Protein AF-0000000083597148 (afdb_homodimer)

Foldseek 3Di:
DPQWDDPDDWKIKFKFKDKLEDCFPRRPHYDHLLQVLQLRLVLRQLVCVQVQWGFQEKEKEWAAEPVSVVSSVNNNVVLCVQQPHDRHYYYYDYDHPDHDRGTMMMMMTMTTRDFAQDQPQWFKKKWAAQDDDPRCVVVVLRFFGSNLVNVCRVVVQWNHKAFFAQQFQQVVCCVVPPPKDKDDPGDGRHGRPSRSMIMTIGHPPCVVVCVVRRSHDMGTMDID/DPQWDDPDDWKIKFKFKDKLEDCFPRRPHYDHLLQVLQLRLVLRQLVCVQVQWGFQEKEKEWAAEPVSVVSSVNNNVVLCVQQPHDRHYYYYDYDHPDHDRGTMMMMMTMTTRDFAQDQPQWFKKKWAAQDDDCCCVVVVLRFFGSNLVNVCRVVVQWNHKAFFAQQFQQVVCCVVPPPKDKDDDGDGRHGRPSRSMIMTIGHPPCVVVCVVRRSHDMGTMDID

Solvent-accessible surface area (backbone atoms only — not comparable to full-atom values): 22550 Å² total; per-residue (Å²): 100,84,79,43,40,73,82,53,98,50,35,36,36,24,60,32,67,46,58,29,46,12,77,42,89,66,21,80,40,84,40,52,47,30,57,48,26,23,44,40,41,46,41,24,51,43,36,28,40,34,55,21,22,48,65,60,34,33,40,37,43,33,39,42,36,76,80,46,48,62,38,30,50,52,9,42,44,50,51,26,54,59,52,71,45,83,68,50,59,75,47,70,50,61,37,68,91,52,85,49,66,34,23,31,40,36,43,35,34,42,18,38,58,74,54,73,60,74,58,88,64,42,46,43,31,36,34,26,39,61,27,52,72,68,41,50,67,76,41,45,67,36,32,45,51,64,35,50,53,50,53,35,39,75,70,56,43,34,23,39,42,39,67,21,41,68,62,5,50,48,54,48,44,43,71,75,39,67,92,51,48,74,50,66,92,64,69,41,69,41,36,6,51,66,36,23,15,30,39,33,28,30,37,64,93,46,62,68,54,49,69,73,58,46,83,36,54,66,44,69,50,48,76,90,103,84,80,42,39,73,82,54,97,50,34,38,35,23,62,33,64,46,57,29,46,12,76,40,88,67,20,80,41,84,38,52,47,30,59,48,27,23,42,40,42,46,40,24,50,44,37,29,40,35,56,20,23,48,66,60,35,36,39,38,44,32,39,42,38,75,80,47,49,62,37,29,51,51,8,41,44,50,50,27,54,59,52,72,46,84,68,48,60,75,47,71,51,62,38,68,92,50,85,48,66,35,22,30,41,35,42,35,34,40,18,38,58,74,52,73,61,73,59,91,63,44,45,43,30,34,34,27,39,61,28,54,72,69,41,50,69,76,41,46,66,34,32,46,51,64,34,52,53,50,54,34,40,75,70,58,43,34,25,39,42,40,67,20,40,67,62,6,49,48,54,49,44,42,70,76,40,68,93,51,48,71,50,67,91,64,70,42,68,40,37,6,52,67,36,22,15,30,39,32,28,29,35,62,92,47,61,68,55,49,68,73,58,48,84,37,53,66,44,71,51,47,78,91

Nearest PDB structures (foldseek):
  2yxz-assembly2_D  TM=6.464E-01  e=3.673E-09  Thermus thermophilus HB8
  2yye-assembly1_B  TM=6.600E-01  e=6.127E-09  Aquifex aeolicus VF5
  2z1f-assembly1_A  TM=6.366E-01  e=5.747E-09  Thermococcus kodakarensis KOD1
  2z1u-assembly1_A-2  TM=5.997E-01  e=4.174E-09  Nitratidesulfovibrio vulgaris str. Hildenborough
  2z1t-assembly1_A-2  TM=5.999E-01  e=5.747E-09  Nitratidesulfovibrio vulgaris str. Hildenborough

Secondary structure (DSSP, 8-state):
--S-EESSSSEEEEEEEEESEESSTT-SEE--HHHHHHHHHHHHHHHHHHTTEEEEEEEEEE-S-TTHHHHHHHHHHHHHHHTT-PPPPEEEEE--SS--SS-EEEEEEEEEE-S----TTEEEEEES----THHHHHTGGGSPPHHHHHHHHHTTSEEEEEE--TTHHHHHHHHHSTT--EE-SS-TTS--TTTSSEEEEEETT-HHHHHHH--S-EEE-EE-/--S-EESSSSEEEEEEEEESEESSTT-SEE--HHHHHHHHHHHHHHHHHHTTEEEEEEEEEE-S-TTHHHHHHHHHHHHHHHTT-PPPPEEEEE--SS--SS-EEEEEEEEEE-S----TTEEEEEES----THHHHHTGGGSPPHHHHHHHHHTTSEEEEEE--TTHHHHHHHHHSTT--EE-SS-TTS--TTTSSEEEEEETT-HHHHHHH--S-EEE-EE-

Radius of gyration: 23.99 Å; Cα contacts (8 Å, |Δi|>4): 1083; chains: 2; bounding box: 44×69×68 Å

Sequence (448 aa):
MRNASKVDENTVVTMDNSGCIGEKQLDVVYATNEVTAYYTTRVALIEQWCAGAHPSNIFMANFTSDAAWDDYIKGIKRAFDEIEDTMPPIKGSTESNFQSLQSGLSLMMIGKIQFDLDTKNCDWYVIGKPLVGPEVIDEEKHVAKLKELYQLLKRGIIKQVWPVGSKGIQAELERIFPGKEVTCSLPLHKTSGPSTSVIVAVKKNEENHLNERLTTPYEKLIITMRNASKVDENTVVTMDNSGCIGEKQLDVVYATNEVTAYYTTRVALIEQWCAGAHPSNIFMANFTSDAAWDDYIKGIKRAFDEIEDTMPPIKGSTESNFQSLQSGLSLMMIGKIQFDLDTKNCDWYVIGKPLVGPEVIDEEKHVAKLKELYQLLKRGIIKQVWPVGSKGIQAELERIFPGKEVTCSLPLHKTSGPSTSVIVAVKKNEENHLNERLTTPYEKLIIT

Structure (mmCIF, N/CA/C/O backbone):
data_AF-0000000083597148-model_v1
#
loop_
_entity.id
_entity.type
_entity.pdbx_description
1 polymer 'Alpha-ribazole-5-phosphate synthase'
#
loop_
_atom_site.group_PDB
_atom_site.id
_atom_site.type_symbol
_atom_site.label_atom_id
_atom_site.label_alt_id
_atom_site.label_comp_id
_atom_site.label_asym_id
_atom_site.label_entity_id
_atom_site.label_seq_id
_atom_site.pdbx_PDB_ins_code
_atom_site.Cartn_x
_atom_site.Cartn_y
_atom_site.Cartn_z
_atom_site.occupancy
_atom_site.B_iso_or_equiv
_atom_site.auth_seq_id
_atom_site.auth_comp_id
_atom_site.auth_asym_id
_atom_site.auth_atom_id
_atom_site.pdbx_PDB_model_num
ATOM 1 N N . MET A 1 1 ? 7.789 6.758 16.641 1 74.81 1 MET A N 1
ATOM 2 C CA . MET A 1 1 ? 6.953 6.629 15.445 1 74.81 1 MET A CA 1
ATOM 3 C C . MET A 1 1 ? 5.535 6.211 15.82 1 74.81 1 MET A C 1
ATOM 5 O O . MET A 1 1 ? 5.344 5.383 16.703 1 74.81 1 MET A O 1
ATOM 9 N N . ARG A 1 2 ? 4.641 6.922 15.305 1 85.12 2 ARG A N 1
ATOM 10 C CA . ARG A 1 2 ? 3.248 6.688 15.672 1 85.12 2 ARG A CA 1
ATOM 11 C C . ARG A 1 2 ? 2.662 5.523 14.883 1 85.12 2 ARG A C 1
ATOM 13 O O . ARG A 1 2 ? 2.668 4.383 15.352 1 85.12 2 ARG A O 1
ATOM 20 N N . ASN A 1 3 ? 2.469 5.656 13.562 1 88.5 3 ASN A N 1
ATOM 21 C CA . ASN A 1 3 ? 1.883 4.609 12.734 1 88.5 3 ASN A CA 1
ATOM 22 C C . ASN A 1 3 ? 2.814 4.211 11.594 1 88.5 3 ASN A C 1
ATOM 24 O O . ASN A 1 3 ? 2.508 3.293 10.828 1 88.5 3 ASN A O 1
ATOM 28 N N . ALA A 1 4 ? 3.945 4.812 11.57 1 93.94 4 ALA A N 1
ATOM 29 C CA . ALA A 1 4 ? 4.918 4.496 10.531 1 93.94 4 ALA A CA 1
ATOM 30 C C . ALA A 1 4 ? 5.625 3.178 10.828 1 93.94 4 ALA A C 1
ATOM 32 O O . ALA A 1 4 ? 5.676 2.734 11.977 1 93.94 4 ALA A O 1
ATOM 33 N N . SER A 1 5 ? 6.121 2.557 9.789 1 95.75 5 SER A N 1
ATOM 34 C CA . SER A 1 5 ? 6.883 1.32 9.922 1 95.75 5 SER A CA 1
ATOM 35 C C . SER A 1 5 ? 8.258 1.449 9.266 1 95.75 5 SER A C 1
ATOM 37 O O . SER A 1 5 ? 8.367 1.879 8.117 1 95.75 5 SER A O 1
ATOM 39 N N . LYS A 1 6 ? 9.25 1.049 10.078 1 95.19 6 LYS A N 1
ATOM 40 C CA . LYS A 1 6 ? 10.586 0.97 9.492 1 95.19 6 LYS A CA 1
ATOM 41 C C . LYS A 1 6 ? 10.805 -0.364 8.781 1 95.19 6 LYS A C 1
ATOM 43 O O . LYS A 1 6 ? 10.477 -1.422 9.328 1 95.19 6 LYS A O 1
ATOM 48 N N . VAL A 1 7 ? 11.297 -0.297 7.516 1 95.06 7 VAL A N 1
ATOM 49 C CA . VAL A 1 7 ? 11.531 -1.545 6.797 1 95.06 7 VAL A CA 1
ATOM 50 C C . VAL A 1 7 ? 13.031 -1.821 6.711 1 95.06 7 VAL A C 1
ATOM 52 O O . VAL A 1 7 ? 13.445 -2.941 6.402 1 95.06 7 VAL A O 1
ATOM 55 N N . ASP A 1 8 ? 13.867 -0.891 6.879 1 93.44 8 ASP A N 1
ATOM 56 C CA . ASP A 1 8 ? 15.312 -0.977 7.094 1 93.44 8 ASP A CA 1
ATOM 57 C C . ASP A 1 8 ? 15.82 0.216 7.902 1 93.44 8 ASP A C 1
ATOM 59 O O . ASP A 1 8 ? 15.031 0.914 8.547 1 93.44 8 ASP A O 1
ATOM 63 N N . GLU A 1 9 ? 17.094 0.479 7.961 1 92.75 9 GLU A N 1
ATOM 64 C CA . GLU A 1 9 ? 17.672 1.472 8.859 1 92.75 9 GLU A CA 1
ATOM 65 C C . GLU A 1 9 ? 17.188 2.879 8.508 1 92.75 9 GLU A C 1
ATOM 67 O O . GLU A 1 9 ? 17.062 3.73 9.391 1 92.75 9 GLU A O 1
ATOM 72 N N . ASN A 1 10 ? 16.859 3.092 7.254 1 94.5 10 ASN A N 1
ATOM 73 C CA . ASN A 1 10 ? 16.625 4.473 6.848 1 94.5 10 ASN A CA 1
ATOM 74 C C . ASN A 1 10 ? 15.328 4.602 6.051 1 94.5 10 ASN A C 1
ATOM 76 O O . ASN A 1 10 ? 15.047 5.66 5.484 1 94.5 10 ASN A O 1
ATOM 80 N N . THR A 1 11 ? 14.523 3.537 5.961 1 96.25 11 THR A N 1
ATOM 81 C CA . THR A 1 11 ? 13.328 3.557 5.125 1 96.25 11 THR A CA 1
ATOM 82 C C . THR A 1 11 ? 12.07 3.395 5.973 1 96.25 11 THR A C 1
ATOM 84 O O . THR A 1 11 ? 11.977 2.467 6.781 1 96.25 11 THR A O 1
ATOM 87 N N . VAL A 1 12 ? 11.195 4.316 5.754 1 97.19 12 VAL A N 1
ATOM 88 C CA . VAL A 1 12 ? 9.953 4.348 6.523 1 97.19 12 VAL A CA 1
ATOM 89 C C . VAL A 1 12 ? 8.758 4.207 5.582 1 97.19 12 VAL A C 1
ATOM 91 O O . VAL A 1 12 ? 8.758 4.762 4.48 1 97.19 12 VAL A O 1
ATOM 94 N N . VAL A 1 13 ? 7.77 3.418 6.035 1 98.12 13 VAL A N 1
ATOM 95 C CA . VAL A 1 13 ? 6.527 3.279 5.281 1 98.12 13 VAL A CA 1
ATOM 96 C C . VAL A 1 13 ? 5.359 3.811 6.109 1 98.12 13 VAL A C 1
ATOM 98 O O . VAL A 1 13 ? 5.242 3.506 7.301 1 98.12 13 VAL A O 1
ATOM 101 N N . THR A 1 14 ? 4.551 4.652 5.531 1 97.94 14 THR A N 1
ATOM 102 C CA . THR A 1 14 ? 3.299 5.102 6.125 1 97.94 14 THR A CA 1
ATOM 103 C C . THR A 1 14 ? 2.127 4.832 5.188 1 97.94 14 THR A C 1
ATOM 105 O O . THR A 1 14 ? 2.32 4.625 3.986 1 97.94 14 THR A O 1
ATOM 108 N N . MET A 1 15 ? 0.966 4.785 5.754 1 96.56 15 MET A N 1
ATOM 109 C CA . MET A 1 15 ? -0.218 4.516 4.941 1 96.56 15 MET A CA 1
ATOM 110 C C . MET A 1 15 ? -1.455 5.164 5.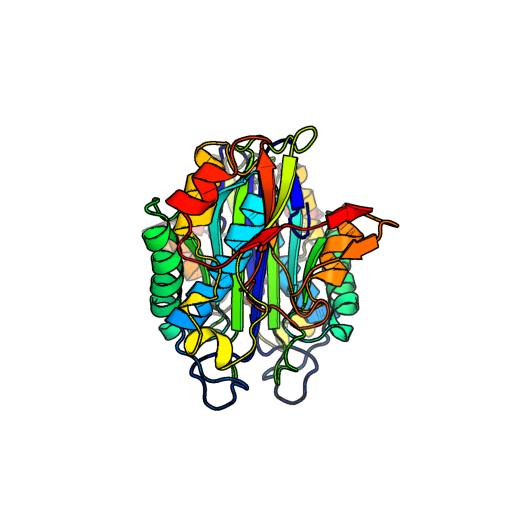555 1 96.56 15 MET A C 1
ATOM 112 O O . MET A 1 15 ? -1.521 5.363 6.77 1 96.56 15 MET A O 1
ATOM 116 N N . ASP A 1 16 ? -2.301 5.508 4.754 1 95.69 16 ASP A N 1
ATOM 117 C CA . ASP A 1 1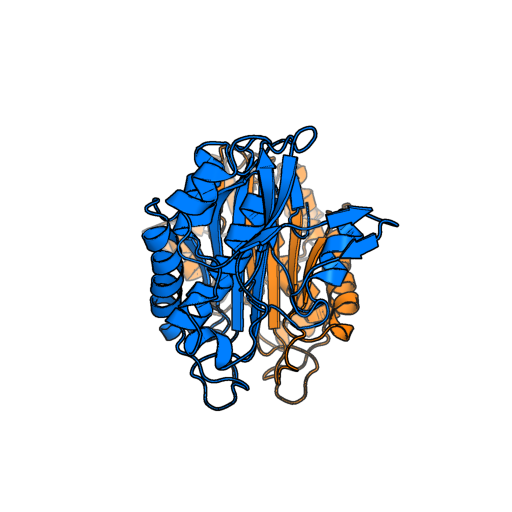6 ? -3.637 5.938 5.156 1 95.69 16 ASP A CA 1
ATOM 118 C C . ASP A 1 16 ? -4.688 5.477 4.152 1 95.69 16 ASP A C 1
ATOM 120 O O . ASP A 1 16 ? -4.395 5.324 2.965 1 95.69 16 ASP A O 1
ATOM 124 N N . ASN A 1 17 ? -5.828 5.18 4.691 1 96.31 17 ASN A N 1
ATOM 125 C CA . ASN A 1 17 ? -6.926 4.664 3.885 1 96.31 17 ASN A CA 1
ATOM 126 C C . ASN A 1 17 ? -8.188 5.512 4.039 1 96.31 17 ASN A C 1
ATOM 128 O O . ASN A 1 17 ? -8.469 6.02 5.125 1 96.31 17 ASN A O 1
ATOM 132 N N . SER A 1 18 ? -8.875 5.656 3.002 1 95.38 18 SER A N 1
ATOM 133 C CA . SER A 1 18 ? -10.18 6.305 2.992 1 95.38 18 SER A CA 1
ATOM 134 C C . SER A 1 18 ? -11.234 5.414 2.34 1 95.38 18 SER A C 1
ATOM 136 O O . SER A 1 18 ? -11.125 5.082 1.157 1 95.38 18 SER A O 1
ATOM 138 N N . GLY A 1 19 ? -12.25 5 3.068 1 96.12 19 GLY A N 1
ATOM 139 C CA . GLY A 1 19 ? -13.344 4.172 2.572 1 96.12 19 GLY A CA 1
ATOM 140 C C . GLY A 1 19 ? -14.703 4.82 2.723 1 96.12 19 GLY A C 1
ATOM 141 O O . GLY A 1 19 ? -14.969 5.488 3.723 1 96.12 19 GLY A O 1
ATOM 142 N N . CYS A 1 20 ? -15.492 4.695 1.785 1 96.75 20 CYS A N 1
ATOM 143 C CA . CYS A 1 20 ? -16.875 5.148 1.81 1 96.75 20 CYS A CA 1
ATOM 144 C C . CYS A 1 20 ? -16.953 6.668 1.758 1 96.75 20 CYS A C 1
ATOM 146 O O . CYS A 1 20 ? -17.953 7.254 2.172 1 96.75 20 CYS A O 1
ATOM 148 N N . ILE A 1 21 ? -15.969 7.34 1.376 1 94.44 21 ILE A N 1
ATOM 149 C CA . ILE A 1 21 ? -15.898 8.789 1.193 1 94.44 21 ILE A CA 1
ATOM 150 C C . ILE A 1 21 ? -15.547 9.109 -0.257 1 94.44 21 ILE A C 1
ATOM 152 O O . ILE A 1 21 ? -14.469 8.742 -0.734 1 94.44 21 ILE A O 1
ATOM 156 N N . GLY A 1 22 ? -16.406 9.734 -0.932 1 96.12 22 GLY A N 1
ATOM 157 C CA . GLY A 1 22 ? -16.156 10.039 -2.332 1 96.12 22 GLY A CA 1
ATOM 158 C C . GLY A 1 22 ? -17.406 10.469 -3.078 1 96.12 22 GLY A C 1
ATOM 159 O O . GLY A 1 22 ? -18.297 11.094 -2.5 1 96.12 22 GLY A O 1
ATOM 160 N N . GLU A 1 23 ? -17.438 10.258 -4.367 1 97.81 23 GLU A N 1
ATOM 161 C CA . GLU A 1 23 ? -18.453 10.82 -5.242 1 97.81 23 GLU A CA 1
ATOM 162 C C . GLU A 1 23 ? -19.516 9.773 -5.605 1 97.81 23 GLU A C 1
ATOM 164 O O . GLU A 1 23 ? -20.516 10.094 -6.254 1 97.81 23 GLU A O 1
ATOM 169 N N . LYS A 1 24 ? -19.328 8.562 -5.184 1 97.62 24 LYS A N 1
ATOM 170 C CA . LYS A 1 24 ? -20.281 7.516 -5.555 1 97.62 24 LYS A CA 1
ATOM 171 C C . LYS A 1 24 ? -21.562 7.633 -4.75 1 97.62 24 LYS A C 1
ATOM 173 O O . LYS A 1 24 ? -21.547 8.102 -3.607 1 97.62 24 LYS A O 1
ATOM 178 N N . GLN A 1 25 ? -22.641 7.164 -5.262 1 97.56 25 GLN A N 1
ATOM 179 C CA . GLN A 1 25 ? -23.984 7.355 -4.73 1 97.56 25 GLN A CA 1
ATOM 180 C C . GLN A 1 25 ? -24.125 6.746 -3.338 1 97.56 25 GLN A C 1
ATOM 182 O O . GLN A 1 25 ? -24.812 7.297 -2.475 1 97.56 25 GLN A O 1
ATOM 187 N N . LEU A 1 26 ? -23.422 5.609 -3.041 1 97.69 26 LEU A N 1
ATOM 188 C CA . LEU A 1 26 ? -23.625 4.914 -1.776 1 97.69 26 LEU A CA 1
ATOM 189 C C . LEU A 1 26 ? -22.484 5.195 -0.81 1 97.69 26 LEU A C 1
ATOM 191 O O . LEU A 1 26 ? -22.344 4.516 0.209 1 97.69 26 LEU A O 1
ATOM 195 N N . ASP A 1 27 ? -21.672 6.168 -1.188 1 96.94 27 ASP A N 1
ATOM 196 C CA . ASP A 1 27 ? -20.719 6.641 -0.195 1 96.94 27 ASP A CA 1
ATOM 197 C C . ASP A 1 27 ? -21.422 7.23 1.021 1 96.94 27 ASP A C 1
ATOM 199 O O . ASP A 1 27 ? -22.5 7.828 0.891 1 96.94 27 ASP A O 1
ATOM 203 N N . VAL A 1 28 ? -20.812 7.082 2.193 1 95.19 28 VAL A N 1
ATOM 204 C CA . VAL A 1 28 ? -21.391 7.598 3.43 1 95.19 28 VAL A CA 1
ATOM 205 C C . VAL A 1 28 ? -21.203 9.109 3.496 1 95.19 28 VAL A C 1
ATOM 207 O O . VAL A 1 28 ? -22.109 9.828 3.951 1 95.19 28 VAL A O 1
ATOM 210 N N . VAL A 1 29 ? -20.047 9.633 3.125 1 92.12 29 VAL A N 1
ATOM 211 C CA . VAL A 1 29 ? -19.75 11.062 3.086 1 92.12 29 VAL A CA 1
ATOM 212 C C . VAL A 1 29 ? -19.422 11.484 1.653 1 92.12 29 VAL A C 1
ATOM 214 O O . VAL A 1 29 ? -18.594 10.875 0.989 1 92.12 29 VAL A O 1
ATOM 217 N N . TYR A 1 30 ? -20.125 12.531 1.213 1 94.5 30 TYR A N 1
ATOM 218 C CA . TYR A 1 30 ? -19.781 13.062 -0.099 1 94.5 30 TYR A CA 1
ATOM 219 C C . TYR A 1 30 ? -18.562 13.984 -0.009 1 94.5 30 TYR A C 1
ATOM 221 O O . TYR A 1 30 ? -18.516 14.875 0.843 1 94.5 30 TYR A O 1
ATOM 229 N N . ALA A 1 31 ? -17.641 13.781 -0.823 1 94.44 31 ALA A N 1
ATOM 230 C CA . ALA A 1 31 ? -16.484 14.633 -1.115 1 94.44 31 ALA A CA 1
ATOM 231 C C . ALA A 1 31 ? -15.938 14.344 -2.508 1 94.44 31 ALA A C 1
ATOM 233 O O . ALA A 1 31 ? -16.047 13.219 -3.008 1 94.44 31 ALA A O 1
ATOM 234 N N . THR A 1 32 ? -15.383 15.344 -3.094 1 96.88 32 THR A N 1
ATOM 235 C CA . THR A 1 32 ? -14.773 15.062 -4.391 1 96.88 32 THR A CA 1
ATOM 236 C C . THR A 1 32 ? -13.586 14.125 -4.234 1 96.88 32 THR A C 1
ATOM 238 O O . THR A 1 32 ? -12.938 14.102 -3.184 1 96.88 32 THR A O 1
ATOM 241 N N . ASN A 1 33 ? -13.273 13.344 -5.297 1 98.12 33 ASN A N 1
ATOM 242 C CA . ASN A 1 33 ? -12.117 12.461 -5.277 1 98.12 33 ASN A CA 1
ATOM 243 C C . ASN A 1 33 ? -10.828 13.227 -4.988 1 98.12 33 ASN A C 1
ATOM 245 O O . ASN A 1 33 ? -9.961 12.742 -4.258 1 98.12 33 ASN A O 1
ATOM 249 N N . GLU A 1 34 ? -10.711 14.414 -5.516 1 98.19 34 GLU A N 1
ATOM 250 C CA . GLU A 1 34 ? -9.547 15.258 -5.301 1 98.19 34 GLU A CA 1
ATOM 251 C C . GLU A 1 34 ? -9.375 15.594 -3.822 1 98.19 34 GLU A C 1
ATOM 253 O O . GLU A 1 34 ? -8.281 15.477 -3.271 1 98.19 34 GLU A O 1
ATOM 258 N N . VAL A 1 35 ? -10.461 15.961 -3.188 1 95.5 35 VAL A N 1
ATOM 259 C CA . VAL A 1 35 ? -10.438 16.328 -1.778 1 95.5 35 VAL A CA 1
ATOM 260 C C . VAL A 1 35 ? -10.102 15.109 -0.924 1 95.5 35 VAL A C 1
ATOM 262 O O . VAL A 1 35 ? -9.297 15.195 0.007 1 95.5 35 VAL A O 1
ATOM 265 N N . THR A 1 36 ? -10.711 13.992 -1.238 1 95.75 36 THR A N 1
ATOM 266 C CA . THR A 1 36 ? -10.453 12.742 -0.522 1 95.75 36 THR A CA 1
ATOM 267 C C . THR A 1 36 ? -8.977 12.375 -0.591 1 95.75 36 THR A C 1
ATOM 269 O O . THR A 1 36 ? -8.367 12.039 0.426 1 95.75 36 THR A O 1
ATOM 272 N N . ALA A 1 37 ? -8.414 12.5 -1.767 1 98.19 37 ALA A N 1
ATOM 273 C CA . ALA A 1 37 ? -7.004 12.164 -1.95 1 98.19 37 ALA A CA 1
ATOM 274 C C . ALA A 1 37 ? -6.102 13.141 -1.213 1 98.19 37 ALA A C 1
ATOM 276 O O . ALA A 1 37 ? -5.078 12.75 -0.649 1 98.19 37 ALA A O 1
ATOM 277 N N . TYR A 1 38 ? -6.473 14.422 -1.248 1 97.5 38 TYR A N 1
ATOM 278 C CA . TYR A 1 38 ? -5.684 15.422 -0.546 1 97.5 38 TYR A CA 1
ATOM 279 C C . TYR A 1 38 ? -5.566 15.086 0.936 1 97.5 38 TYR A C 1
ATOM 281 O O . TYR A 1 38 ? -4.461 15.062 1.486 1 97.5 38 TYR A O 1
ATOM 289 N N . TYR A 1 39 ? -6.637 14.797 1.556 1 94.62 39 TYR A N 1
ATOM 290 C CA . TYR A 1 39 ? -6.617 14.578 2.998 1 94.62 39 TYR A CA 1
ATOM 291 C C . TYR A 1 39 ? -5.977 13.242 3.342 1 94.62 39 TYR A C 1
ATOM 293 O O . TYR A 1 39 ? -5.32 13.109 4.379 1 94.62 39 TYR A O 1
ATOM 301 N N . THR A 1 40 ? -6.195 12.242 2.488 1 96.06 40 THR A N 1
ATOM 302 C CA . THR A 1 40 ? -5.504 10.969 2.693 1 96.06 40 THR A CA 1
ATOM 303 C C . THR A 1 40 ? -3.992 11.156 2.604 1 96.06 40 THR A C 1
ATOM 305 O O . THR A 1 40 ? -3.246 10.617 3.42 1 96.06 40 THR A O 1
ATOM 308 N N . THR A 1 41 ? -3.576 11.953 1.628 1 98.19 41 THR A N 1
ATOM 309 C CA . THR A 1 41 ? -2.164 12.266 1.435 1 98.19 41 THR A CA 1
ATOM 310 C C . THR A 1 41 ? -1.607 13.016 2.639 1 98.19 41 THR A C 1
ATOM 312 O O . THR A 1 41 ? -0.517 12.711 3.123 1 98.19 41 THR A O 1
ATOM 315 N N . ARG A 1 42 ? -2.395 13.961 3.057 1 97.31 42 ARG A N 1
ATOM 316 C CA . ARG A 1 42 ? -2.004 14.789 4.191 1 97.31 42 ARG A CA 1
ATOM 317 C C . ARG A 1 42 ? -1.65 13.938 5.402 1 97.31 42 ARG A C 1
ATOM 319 O O . ARG A 1 42 ? -0.601 14.125 6.02 1 97.31 42 ARG A O 1
ATOM 326 N N . VAL A 1 43 ? -2.471 12.992 5.738 1 96.31 43 VAL A N 1
ATOM 327 C CA . VAL A 1 43 ? -2.275 12.148 6.918 1 96.31 43 VAL A CA 1
ATOM 328 C C . VAL A 1 43 ? -1.018 11.305 6.746 1 96.31 43 VAL A C 1
ATOM 330 O O . VAL A 1 43 ? -0.166 11.258 7.637 1 96.31 43 VAL A O 1
ATOM 333 N N . ALA A 1 44 ? -0.888 10.68 5.602 1 97.5 44 ALA A N 1
ATOM 334 C CA . ALA A 1 44 ? 0.275 9.836 5.34 1 97.5 44 ALA A CA 1
ATOM 335 C C . ALA A 1 44 ? 1.565 10.648 5.395 1 97.5 44 ALA A C 1
ATOM 337 O O . ALA A 1 44 ? 2.59 10.164 5.883 1 97.5 44 ALA A O 1
ATOM 338 N N . LEU A 1 45 ? 1.503 11.828 4.883 1 98.31 45 LEU A N 1
ATOM 339 C CA . LEU A 1 45 ? 2.662 12.711 4.82 1 98.31 45 LEU A CA 1
ATOM 340 C C . LEU A 1 45 ? 3.09 13.141 6.219 1 98.31 45 LEU A C 1
ATOM 342 O O . LEU A 1 45 ? 4.277 13.086 6.551 1 98.31 45 LEU A O 1
ATOM 346 N N . ILE A 1 46 ? 2.141 13.562 7.043 1 98.25 46 ILE A N 1
ATOM 347 C CA . ILE A 1 46 ? 2.471 13.977 8.406 1 98.25 46 ILE A CA 1
ATOM 348 C C . ILE A 1 46 ? 3.023 12.789 9.188 1 98.25 46 ILE A C 1
ATOM 350 O O . ILE A 1 46 ? 3.922 12.953 10.016 1 98.25 46 ILE A O 1
ATOM 354 N N . GLU A 1 47 ? 2.529 11.594 8.93 1 98.06 47 GLU A N 1
ATOM 355 C CA . GLU A 1 47 ? 3.078 10.398 9.562 1 98.06 47 GLU A CA 1
ATOM 356 C C . GLU A 1 47 ? 4.531 10.18 9.156 1 98.06 47 GLU A C 1
ATOM 358 O O . GLU A 1 47 ? 5.34 9.703 9.953 1 98.06 47 GLU A O 1
ATOM 363 N N . GLN A 1 48 ? 4.863 10.43 7.887 1 98.5 48 GLN A N 1
ATOM 364 C CA . GLN A 1 48 ? 6.258 10.383 7.465 1 98.5 48 GLN A CA 1
ATOM 365 C C . GLN A 1 48 ? 7.113 11.336 8.297 1 98.5 48 GLN A C 1
ATOM 367 O O . GLN A 1 48 ? 8.156 10.938 8.82 1 98.5 48 GLN A O 1
ATOM 372 N N . TRP A 1 49 ? 6.598 12.508 8.445 1 98.44 49 TRP A N 1
ATOM 373 C CA . TRP A 1 49 ? 7.328 13.523 9.203 1 98.44 49 TRP A CA 1
ATOM 374 C C . TRP A 1 49 ? 7.441 13.133 10.672 1 98.44 49 TRP A C 1
ATOM 376 O O . TRP A 1 49 ? 8.469 13.375 11.305 1 98.44 49 TRP A O 1
ATOM 386 N N . CYS A 1 50 ? 6.371 12.547 11.188 1 98.12 50 CYS A N 1
ATOM 387 C CA . CYS A 1 50 ? 6.379 12.062 12.562 1 98.12 50 CYS A CA 1
ATOM 388 C C . CYS A 1 50 ? 7.508 11.062 12.781 1 98.12 50 CYS A C 1
ATOM 390 O O . CYS A 1 50 ? 8.094 11.008 13.867 1 98.12 50 CYS A O 1
ATOM 392 N N . ALA A 1 51 ? 7.883 10.344 11.758 1 97.62 51 ALA A N 1
ATOM 393 C CA . ALA A 1 51 ? 8.938 9.336 11.828 1 97.62 51 ALA A CA 1
ATOM 394 C C . ALA A 1 51 ? 10.281 9.93 11.414 1 97.62 51 ALA A C 1
ATOM 396 O O . ALA A 1 51 ? 11.289 9.211 11.344 1 97.62 51 ALA A O 1
ATOM 397 N N . GLY A 1 52 ? 10.289 11.172 11.102 1 97.75 52 GLY A N 1
ATOM 398 C CA . GLY A 1 52 ? 11.516 11.836 10.688 1 97.75 52 GLY A CA 1
ATOM 399 C C . GLY A 1 52 ? 11.867 11.586 9.234 1 97.75 52 GLY A C 1
ATOM 400 O O . GLY A 1 52 ? 13.023 11.711 8.836 1 97.75 52 GLY A O 1
ATOM 401 N N . ALA A 1 53 ? 10.906 11.188 8.445 1 98.25 53 ALA A N 1
ATOM 402 C CA . ALA A 1 53 ? 11.164 10.82 7.051 1 98.25 53 ALA A CA 1
ATOM 403 C C . ALA A 1 53 ? 10.414 11.75 6.098 1 98.25 53 ALA A C 1
ATOM 405 O O . ALA A 1 53 ? 9.594 12.562 6.527 1 98.25 53 ALA A O 1
ATOM 406 N N . HIS A 1 54 ? 10.766 11.719 4.859 1 98.44 54 HIS A N 1
ATOM 407 C CA . HIS A 1 54 ? 10.07 12.367 3.75 1 98.44 54 HIS A CA 1
ATOM 408 C C . HIS A 1 54 ? 9.898 11.414 2.574 1 98.44 54 HIS A C 1
ATOM 410 O O . HIS A 1 54 ? 10.812 10.648 2.248 1 98.44 54 HIS A O 1
ATOM 416 N N . PRO A 1 55 ? 8.773 11.422 1.949 1 98.38 55 PRO A N 1
ATOM 417 C CA . PRO A 1 55 ? 8.461 10.375 0.973 1 98.38 55 PRO A CA 1
ATOM 418 C C . PRO A 1 55 ? 9.289 10.492 -0.303 1 98.38 55 PRO A C 1
ATOM 420 O O . PRO A 1 55 ? 9.516 11.594 -0.799 1 98.38 55 PRO A O 1
ATOM 423 N N . SER A 1 56 ? 9.734 9.367 -0.789 1 97.88 56 SER A N 1
ATOM 424 C CA . SER A 1 56 ? 10.406 9.281 -2.078 1 97.88 56 SER A CA 1
ATOM 425 C C . SER A 1 56 ? 9.531 8.586 -3.117 1 97.88 56 SER A C 1
ATOM 427 O O . SER A 1 56 ? 9.773 8.703 -4.32 1 97.88 56 SER A O 1
ATOM 429 N N . ASN A 1 57 ? 8.562 7.793 -2.729 1 98.44 57 ASN A N 1
ATOM 430 C CA . ASN A 1 57 ? 7.637 7.074 -3.592 1 98.44 57 ASN A CA 1
ATOM 431 C C . ASN A 1 57 ? 6.23 7.035 -2.996 1 98.44 57 ASN A C 1
ATOM 433 O O . ASN A 1 57 ? 6.07 6.953 -1.778 1 98.44 57 ASN A O 1
ATOM 437 N N . ILE A 1 58 ? 5.285 7.043 -3.855 1 98.56 58 ILE A N 1
ATOM 438 C CA . ILE A 1 58 ? 3.896 6.895 -3.439 1 98.56 58 ILE A CA 1
ATOM 439 C C . ILE A 1 58 ? 3.254 5.73 -4.188 1 98.56 58 ILE A C 1
ATOM 441 O O . ILE A 1 58 ? 3.455 5.57 -5.395 1 98.56 58 ILE A O 1
ATOM 445 N N . PHE A 1 59 ? 2.553 4.895 -3.49 1 98.19 59 PHE A N 1
ATOM 446 C CA . PHE A 1 59 ? 1.785 3.793 -4.062 1 98.19 59 PHE A CA 1
ATOM 447 C C . PHE A 1 59 ? 0.303 3.943 -3.74 1 98.19 59 PHE A C 1
ATOM 449 O O . PHE A 1 59 ? -0.071 4.141 -2.582 1 98.19 59 PHE A O 1
ATOM 456 N N . MET A 1 60 ? -0.499 3.822 -4.742 1 98.12 60 MET A N 1
ATOM 457 C CA . MET A 1 60 ? -1.93 4.074 -4.602 1 98.12 60 MET A CA 1
ATOM 458 C C . MET A 1 60 ? -2.74 2.838 -4.973 1 98.12 60 MET A C 1
ATOM 460 O O . MET A 1 60 ? -2.521 2.244 -6.031 1 98.12 60 MET A O 1
ATOM 464 N N . ALA A 1 61 ? -3.625 2.363 -4.102 1 97.94 61 ALA A N 1
ATOM 465 C CA . ALA A 1 61 ? -4.664 1.382 -4.41 1 97.94 61 ALA A CA 1
ATOM 466 C C . ALA A 1 61 ? -6.02 2.057 -4.598 1 97.94 61 ALA A C 1
ATOM 468 O O . ALA A 1 61 ? -6.594 2.588 -3.646 1 97.94 61 ALA A O 1
ATOM 469 N N . ASN A 1 62 ? -6.5 2.051 -5.793 1 98.19 62 ASN A N 1
ATOM 470 C CA . ASN A 1 62 ? -7.75 2.705 -6.164 1 98.19 62 ASN A CA 1
ATOM 471 C C . ASN A 1 62 ? -8.891 1.7 -6.285 1 98.19 62 ASN A C 1
ATOM 473 O O . ASN A 1 62 ? -8.93 0.908 -7.23 1 98.19 62 ASN A O 1
ATOM 477 N N . PHE A 1 63 ? -9.836 1.728 -5.371 1 97.81 63 PHE A N 1
ATOM 478 C CA . PHE A 1 63 ? -10.984 0.828 -5.359 1 97.81 63 PHE A CA 1
ATOM 479 C C . PHE A 1 63 ? -12.227 1.532 -5.887 1 97.81 63 PHE A C 1
ATOM 481 O O . PHE A 1 63 ? -13.328 0.978 -5.836 1 97.81 63 PHE A O 1
ATOM 488 N N . THR A 1 64 ? -12.047 2.754 -6.293 1 97.88 64 THR A N 1
ATOM 489 C CA . THR A 1 64 ? -13.188 3.568 -6.699 1 97.88 64 THR A CA 1
ATOM 490 C C . THR A 1 64 ? -13.547 3.309 -8.156 1 97.88 64 THR A C 1
ATOM 492 O O . THR A 1 64 ? -14.641 2.824 -8.461 1 97.88 64 THR A O 1
ATOM 495 N N . SER A 1 65 ? -12.664 3.662 -9.078 1 96.12 65 SER A N 1
ATOM 496 C CA . SER A 1 65 ? -12.836 3.467 -10.516 1 96.12 65 SER A CA 1
ATOM 497 C C . SER A 1 65 ? -11.625 3.984 -11.289 1 96.12 65 SER A C 1
ATOM 499 O O . SER A 1 65 ? -10.852 4.793 -10.773 1 96.12 65 SER A O 1
ATOM 501 N N . ASP A 1 66 ? -11.461 3.486 -12.531 1 95.12 66 ASP A N 1
ATOM 502 C CA . ASP A 1 66 ? -10.391 4.004 -13.383 1 95.12 66 ASP A CA 1
ATOM 503 C C . ASP A 1 66 ? -10.516 5.512 -13.562 1 95.12 66 ASP A C 1
ATOM 505 O O . ASP A 1 66 ? -9.516 6.227 -13.594 1 95.12 66 ASP A O 1
ATOM 509 N N . ALA A 1 67 ? -11.734 5.992 -13.648 1 94.75 67 ALA A N 1
ATOM 510 C CA . ALA A 1 67 ? -11.992 7.41 -13.883 1 94.75 67 ALA A CA 1
ATOM 511 C C . ALA A 1 67 ? -11.547 8.258 -12.695 1 94.75 67 ALA A C 1
ATOM 513 O O . ALA A 1 67 ? -11.188 9.43 -12.859 1 94.75 67 ALA A O 1
ATOM 514 N N . ALA A 1 68 ? -11.531 7.703 -11.492 1 97.69 68 ALA A N 1
ATOM 515 C CA . ALA A 1 68 ? -11.195 8.445 -10.281 1 97.69 68 ALA A CA 1
ATOM 516 C C . ALA A 1 68 ? -9.688 8.664 -10.18 1 97.69 68 ALA A C 1
ATOM 518 O O . ALA A 1 68 ? -9.227 9.5 -9.391 1 97.69 68 ALA A O 1
ATOM 519 N N . TRP A 1 69 ? -8.898 7.914 -10.945 1 97.69 69 TRP A N 1
ATOM 520 C CA . TRP A 1 69 ? -7.441 7.902 -10.828 1 97.69 69 TRP A CA 1
ATOM 521 C C . TRP A 1 69 ? -6.871 9.312 -10.977 1 97.69 69 TRP A C 1
ATOM 523 O O . TRP A 1 69 ? -6.113 9.773 -10.117 1 97.69 69 TRP A O 1
ATOM 533 N N . ASP A 1 70 ? -7.27 10 -11.977 1 98.12 70 ASP A N 1
ATOM 534 C CA . ASP A 1 70 ? -6.707 11.312 -12.266 1 98.12 70 ASP A CA 1
ATOM 535 C C . ASP A 1 70 ? -7.074 12.32 -11.172 1 98.12 70 ASP A C 1
ATOM 537 O O . ASP A 1 70 ? -6.27 13.188 -10.828 1 98.12 70 ASP A O 1
ATOM 541 N N . ASP A 1 71 ? -8.281 12.242 -10.734 1 98.56 71 ASP A N 1
ATOM 542 C CA . ASP A 1 71 ? -8.695 13.125 -9.648 1 98.56 71 ASP A CA 1
ATOM 543 C C . ASP A 1 71 ? -7.879 12.867 -8.383 1 98.56 71 ASP A C 1
ATOM 545 O O . ASP A 1 71 ? -7.531 13.805 -7.656 1 98.56 71 ASP A O 1
ATOM 549 N N . TYR A 1 72 ? -7.645 11.594 -8.117 1 98.75 72 TYR A N 1
ATOM 550 C CA . TYR A 1 72 ? -6.812 11.25 -6.969 1 98.75 72 TYR A CA 1
ATOM 551 C C . TYR A 1 72 ? -5.406 11.812 -7.125 1 98.75 72 TYR A C 1
ATOM 553 O O . TYR A 1 72 ? -4.848 12.375 -6.184 1 98.75 72 TYR A O 1
ATOM 561 N N . ILE A 1 73 ? -4.852 11.727 -8.312 1 98.69 73 ILE A N 1
ATOM 562 C CA . ILE A 1 73 ? -3.529 12.281 -8.578 1 98.69 73 ILE A CA 1
ATOM 563 C C . ILE A 1 73 ? -3.533 13.781 -8.312 1 98.69 73 ILE A C 1
ATOM 565 O O . ILE A 1 73 ? -2.592 14.32 -7.723 1 98.69 73 ILE A O 1
ATOM 569 N N . LYS A 1 74 ? -4.574 14.461 -8.758 1 98.62 74 LYS A N 1
ATOM 570 C CA . LYS A 1 74 ? -4.695 15.891 -8.523 1 98.62 74 LYS A CA 1
ATOM 571 C C . LYS A 1 74 ? -4.676 16.203 -7.027 1 98.62 74 LYS A C 1
ATOM 573 O O . LYS A 1 74 ? -4.055 17.188 -6.602 1 98.62 74 LYS A O 1
ATOM 578 N N . GLY A 1 75 ? -5.379 15.43 -6.254 1 98.56 75 GLY A N 1
ATOM 579 C CA . GLY A 1 75 ? -5.402 15.625 -4.816 1 98.56 75 GLY A CA 1
ATOM 580 C C . GLY A 1 75 ? -4.055 15.406 -4.156 1 98.56 75 GLY A C 1
ATOM 581 O O . GLY A 1 75 ? -3.654 16.172 -3.279 1 98.56 75 GLY A O 1
ATOM 582 N N . ILE A 1 76 ? -3.367 14.359 -4.566 1 98.75 76 ILE A N 1
ATOM 583 C CA . ILE A 1 76 ? -2.029 14.086 -4.059 1 98.75 76 ILE A CA 1
ATOM 584 C C . ILE A 1 76 ? -1.093 15.242 -4.422 1 98.75 76 ILE A C 1
ATOM 586 O O . ILE A 1 76 ? -0.345 15.734 -3.572 1 98.75 76 ILE A O 1
ATOM 590 N N . LYS A 1 77 ? -1.161 15.68 -5.656 1 98.69 77 LYS A N 1
ATOM 591 C CA . LYS A 1 77 ? -0.336 16.781 -6.133 1 98.69 77 LYS A CA 1
ATOM 592 C C . LYS A 1 77 ? -0.602 18.062 -5.328 1 98.69 77 LYS A C 1
ATOM 594 O O . LYS A 1 77 ? 0.32 18.828 -5.055 1 98.69 77 LYS A O 1
ATOM 599 N N . ARG A 1 78 ? -1.818 18.328 -5.043 1 98.38 78 ARG A N 1
ATOM 600 C CA . ARG A 1 78 ? -2.193 19.5 -4.262 1 98.38 78 ARG A CA 1
ATOM 601 C C . ARG A 1 78 ? -1.44 19.531 -2.936 1 98.38 78 ARG A C 1
ATOM 603 O O . ARG A 1 78 ? -0.989 20.594 -2.502 1 98.38 78 ARG A O 1
ATOM 610 N N . ALA A 1 79 ? -1.305 18.422 -2.238 1 98.44 79 ALA A N 1
ATOM 611 C CA . ALA A 1 79 ? -0.592 18.359 -0.965 1 98.44 79 ALA A CA 1
ATOM 612 C C . ALA A 1 79 ? 0.879 18.719 -1.14 1 98.44 79 ALA A C 1
ATOM 614 O O . ALA A 1 79 ? 1.439 19.469 -0.335 1 98.44 79 ALA A O 1
ATOM 615 N N . PHE A 1 80 ? 1.504 18.234 -2.18 1 98.81 80 PHE A N 1
ATOM 616 C CA . PHE A 1 80 ? 2.922 18.5 -2.398 1 98.81 80 PHE A CA 1
ATOM 617 C C . PHE A 1 80 ? 3.141 19.906 -2.924 1 98.81 80 PHE A C 1
ATOM 619 O O . PHE A 1 80 ? 4.148 20.547 -2.611 1 98.81 80 PHE A O 1
ATOM 626 N N . ASP A 1 81 ? 2.154 20.406 -3.74 1 98.62 81 ASP A N 1
ATOM 627 C CA . ASP A 1 81 ? 2.203 21.797 -4.141 1 98.62 81 ASP A CA 1
ATOM 628 C C . ASP A 1 81 ? 2.137 22.719 -2.926 1 98.62 81 ASP A C 1
ATOM 630 O O . ASP A 1 81 ? 2.84 23.734 -2.871 1 98.62 81 ASP A O 1
ATOM 634 N N . GLU A 1 82 ? 1.305 22.375 -2 1 97.69 82 GLU A N 1
ATOM 635 C CA . GLU A 1 82 ? 1.147 23.172 -0.783 1 97.69 82 GLU A CA 1
ATOM 636 C C . GLU A 1 82 ? 2.477 23.328 -0.048 1 97.69 82 GLU A C 1
ATOM 638 O O . GLU A 1 82 ? 2.783 24.391 0.473 1 97.69 82 GLU A O 1
ATOM 643 N N . ILE A 1 83 ? 3.285 22.281 -0.033 1 98.31 83 ILE A N 1
ATOM 644 C CA . ILE A 1 83 ? 4.535 22.344 0.716 1 98.31 83 ILE A CA 1
ATOM 645 C C . ILE A 1 83 ? 5.676 22.75 -0.215 1 98.31 83 ILE A C 1
ATOM 647 O O . ILE A 1 83 ? 6.844 22.719 0.173 1 98.31 83 ILE A O 1
ATOM 651 N N . GLU A 1 84 ? 5.371 23.047 -1.444 1 98 84 GLU A N 1
ATOM 652 C CA . GLU A 1 84 ? 6.316 23.531 -2.451 1 98 84 GLU A CA 1
ATOM 653 C C . GLU A 1 84 ? 7.457 22.531 -2.652 1 98 84 GLU A C 1
ATOM 655 O O . GLU A 1 84 ? 8.625 22.922 -2.648 1 98 84 GLU A O 1
ATOM 660 N N . ASP A 1 85 ? 7.094 21.359 -2.736 1 98.06 85 ASP A N 1
ATOM 661 C CA . ASP A 1 85 ? 8.047 20.281 -2.988 1 98.06 85 ASP A CA 1
ATOM 662 C C . ASP A 1 85 ? 7.59 19.406 -4.156 1 98.06 85 ASP A C 1
ATOM 664 O O . ASP A 1 85 ? 6.422 19.438 -4.551 1 98.06 85 ASP A O 1
ATOM 668 N N . THR A 1 86 ? 8.547 18.734 -4.762 1 97.75 86 THR A N 1
ATOM 669 C CA . THR A 1 86 ? 8.234 17.875 -5.898 1 97.75 86 THR A CA 1
ATOM 670 C C . THR A 1 86 ? 7.48 16.625 -5.445 1 97.75 86 THR A C 1
ATOM 672 O O . THR A 1 86 ? 7.871 15.977 -4.473 1 97.75 86 THR A O 1
ATOM 675 N N . MET A 1 87 ? 6.355 16.359 -6.105 1 98.12 87 MET A N 1
ATOM 676 C CA . MET A 1 87 ? 5.621 15.125 -5.828 1 98.12 87 MET A CA 1
ATOM 677 C C . MET A 1 87 ? 6.434 13.898 -6.234 1 98.12 87 MET A C 1
ATOM 679 O O . MET A 1 87 ? 6.941 13.828 -7.355 1 98.12 87 MET A O 1
ATOM 683 N N . PRO A 1 88 ? 6.633 12.961 -5.328 1 98.12 88 PRO A N 1
ATOM 684 C CA . PRO A 1 88 ? 7.316 11.727 -5.707 1 98.12 88 PRO A CA 1
ATOM 685 C C . PRO A 1 88 ? 6.57 10.945 -6.789 1 98.12 88 PRO A C 1
ATOM 687 O O . PRO A 1 88 ? 5.391 11.203 -7.035 1 98.12 88 PRO A O 1
ATOM 690 N N . PRO A 1 89 ? 7.289 10.039 -7.484 1 97.38 89 PRO A N 1
ATOM 691 C CA . PRO A 1 89 ? 6.59 9.164 -8.43 1 97.38 89 PRO A CA 1
ATOM 692 C C . PRO A 1 89 ? 5.453 8.383 -7.777 1 97.38 89 PRO A C 1
ATOM 694 O O . PRO A 1 89 ? 5.59 7.922 -6.641 1 97.38 89 PRO A O 1
ATOM 697 N N . ILE A 1 90 ? 4.352 8.305 -8.547 1 97.44 90 ILE A N 1
ATOM 698 C CA . ILE A 1 90 ? 3.191 7.547 -8.086 1 97.44 90 ILE A CA 1
ATOM 699 C C . ILE A 1 90 ? 3.037 6.281 -8.922 1 97.44 90 ILE A C 1
ATOM 701 O O . ILE A 1 90 ? 3.09 6.336 -10.156 1 97.44 90 ILE A O 1
ATOM 705 N N . LYS A 1 91 ? 2.975 5.172 -8.242 1 95.81 91 LYS A N 1
ATOM 706 C CA . LYS A 1 91 ? 2.596 3.9 -8.852 1 95.81 91 LYS A CA 1
ATOM 707 C C . LYS A 1 91 ? 1.401 3.277 -8.141 1 95.81 91 LYS A C 1
ATOM 709 O O . LYS A 1 91 ? 1.032 3.709 -7.043 1 95.81 91 LYS A O 1
ATOM 714 N N . GLY A 1 92 ? 0.803 2.428 -8.82 1 91.62 92 GLY A N 1
ATOM 715 C CA . GLY A 1 92 ? -0.328 1.78 -8.18 1 91.62 92 GLY A CA 1
ATOM 716 C C . GLY A 1 92 ? -1.196 0.996 -9.141 1 91.62 92 GLY A C 1
ATOM 717 O O . GLY A 1 92 ? -0.722 0.549 -10.188 1 91.62 92 GLY A O 1
ATOM 718 N N . SER A 1 93 ? -2.355 0.566 -8.555 1 89.31 93 SER A N 1
ATOM 719 C CA . SER A 1 93 ? -3.289 -0.233 -9.336 1 89.31 93 SER A CA 1
ATOM 720 C C . SER A 1 93 ? -4.734 0.149 -9.039 1 89.31 93 SER A C 1
ATOM 722 O O . SER A 1 93 ? -5.043 0.609 -7.938 1 89.31 93 SER A O 1
ATOM 724 N N . THR A 1 94 ? -5.508 0.107 -10.055 1 85.62 94 THR A N 1
ATOM 725 C CA . THR A 1 94 ? -6.949 0.269 -9.922 1 85.62 94 THR A CA 1
ATOM 726 C C . THR A 1 94 ? -7.652 -1.085 -9.953 1 85.62 94 THR A C 1
ATOM 728 O O . THR A 1 94 ? -7.336 -1.932 -10.797 1 85.62 94 THR A O 1
ATOM 731 N N . GLU A 1 95 ? -8.414 -1.281 -8.961 1 85.12 95 GLU A N 1
ATOM 732 C CA . GLU A 1 95 ? -9.273 -2.459 -9.016 1 85.12 95 GLU A CA 1
ATOM 733 C C . GLU A 1 95 ? -10.438 -2.248 -9.984 1 85.12 95 GLU A C 1
ATOM 735 O O . GLU A 1 95 ? -11.359 -1.486 -9.695 1 85.12 95 GLU A O 1
ATOM 740 N N . SER A 1 96 ? -10.352 -2.939 -11.141 1 77.94 96 SER A N 1
ATOM 741 C CA . SER A 1 96 ? -11.328 -2.66 -12.188 1 77.94 96 SER A CA 1
ATOM 742 C C . SER A 1 96 ? -12.102 -3.916 -12.57 1 77.94 96 SER A C 1
ATOM 744 O O . SER A 1 96 ? -12.883 -3.902 -13.523 1 77.94 96 SER A O 1
ATOM 746 N N . ASN A 1 97 ? -11.82 -4.98 -11.859 1 79.25 97 ASN A N 1
ATOM 747 C CA . ASN A 1 97 ? -12.539 -6.199 -12.219 1 79.25 97 ASN A CA 1
ATOM 748 C C . ASN A 1 97 ? -14.039 -6.043 -12.016 1 79.25 97 ASN A C 1
ATOM 750 O O . ASN A 1 97 ? -14.836 -6.539 -12.812 1 79.25 97 ASN A O 1
ATOM 754 N N . PHE A 1 98 ? -14.438 -5.324 -10.961 1 88.56 98 PHE A N 1
ATOM 755 C CA . PHE A 1 98 ? -15.836 -5.039 -10.648 1 88.56 98 PHE A CA 1
ATOM 756 C C . PHE A 1 98 ? -16.016 -3.564 -10.297 1 88.56 98 PHE A C 1
ATOM 758 O O . PHE A 1 98 ? -15.133 -2.945 -9.711 1 88.56 98 PHE A O 1
ATOM 765 N N . GLN A 1 99 ? -17.141 -3.111 -10.656 1 92.06 99 GLN A N 1
ATOM 766 C CA . GLN A 1 99 ? -17.469 -1.756 -10.234 1 92.06 99 GLN A CA 1
ATOM 767 C C . GLN A 1 99 ? -17.938 -1.731 -8.781 1 92.06 99 GLN A C 1
ATOM 769 O O . GLN A 1 99 ? -18.984 -2.279 -8.445 1 92.06 99 GLN A O 1
ATOM 774 N N . SER A 1 100 ? -17.25 -1.103 -7.996 1 97 100 SER A N 1
ATOM 775 C CA . SER A 1 10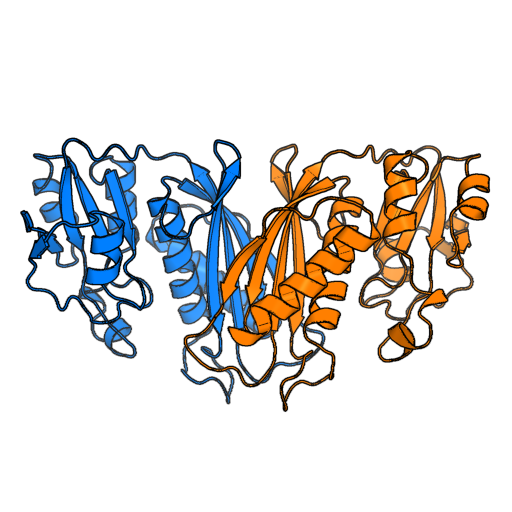0 ? -17.609 -1.033 -6.582 1 97 100 SER A CA 1
ATOM 776 C C . SER A 1 100 ? -18.766 -0.071 -6.348 1 97 100 SER A C 1
ATOM 778 O O . SER A 1 100 ? -18.953 0.874 -7.117 1 97 100 SER A O 1
ATOM 780 N N . LEU A 1 101 ? -19.469 -0.251 -5.285 1 97.88 101 LEU A N 1
ATOM 781 C CA . LEU A 1 101 ? -20.609 0.574 -4.93 1 97.88 101 LEU A CA 1
ATOM 782 C C . LEU A 1 101 ? -20.172 1.818 -4.168 1 97.88 101 LEU A C 1
ATOM 784 O O . LEU A 1 101 ? -20.875 2.838 -4.18 1 97.88 101 LEU A O 1
ATOM 788 N N . GLN A 1 102 ? -19.094 1.737 -3.48 1 98.06 102 GLN A N 1
ATOM 789 C CA . GLN A 1 102 ? -18.547 2.828 -2.684 1 98.06 102 GLN A CA 1
ATOM 790 C C . GLN A 1 102 ? -17.078 3.096 -3.043 1 98.06 102 GLN A C 1
ATOM 792 O O . GLN A 1 102 ? -16.422 2.242 -3.633 1 98.06 102 GLN A O 1
ATOM 797 N N . SER A 1 103 ? -16.656 4.277 -2.729 1 97.94 103 SER A N 1
ATOM 798 C CA . SER A 1 103 ? -15.281 4.672 -3.029 1 97.94 103 SER A CA 1
ATOM 799 C C . SER A 1 103 ? -14.297 4.066 -2.033 1 97.94 103 SER A C 1
ATOM 801 O O . SER A 1 103 ? -14.664 3.762 -0.896 1 97.94 103 SER A O 1
ATOM 803 N N . GLY A 1 104 ? -13.156 3.787 -2.469 1 97.88 104 GLY A N 1
ATOM 804 C CA . GLY A 1 104 ? -12.047 3.326 -1.646 1 97.88 104 GLY A CA 1
ATOM 805 C C . GLY A 1 104 ? -10.695 3.76 -2.172 1 97.88 104 GLY A C 1
ATOM 806 O O . GLY A 1 104 ? -10.422 3.646 -3.369 1 97.88 104 GLY A O 1
ATOM 807 N N . LEU A 1 105 ? -9.836 4.281 -1.291 1 98.25 105 LEU A N 1
ATOM 808 C CA . LEU A 1 105 ? -8.5 4.75 -1.647 1 98.25 105 LEU A CA 1
ATOM 809 C C . LEU A 1 105 ? -7.492 4.406 -0.554 1 98.25 105 LEU A C 1
ATOM 811 O O . LEU A 1 105 ? -7.734 4.672 0.625 1 98.25 105 LEU A O 1
ATOM 815 N N . SER A 1 106 ? -6.434 3.764 -0.907 1 98.25 106 SER A N 1
ATOM 816 C CA . SER A 1 106 ? -5.297 3.576 -0.011 1 98.25 106 SER A CA 1
ATOM 817 C C . SER A 1 106 ? -4.039 4.227 -0.574 1 98.25 106 SER A C 1
ATOM 819 O O . SER A 1 106 ? -3.725 4.066 -1.755 1 98.25 106 SER A O 1
ATOM 821 N N . LEU A 1 107 ? -3.396 4.957 0.218 1 98.06 107 LEU A N 1
ATOM 822 C CA . LEU A 1 107 ? -2.125 5.566 -0.157 1 98.06 107 LEU A CA 1
ATOM 823 C C . LEU A 1 107 ? -1.005 5.098 0.765 1 98.06 107 LEU A C 1
ATOM 825 O O . LEU A 1 107 ? -1.139 5.152 1.989 1 98.06 107 LEU A O 1
ATOM 829 N N . MET A 1 108 ? 0.001 4.637 0.172 1 98 108 MET A N 1
ATOM 830 C CA . MET A 1 108 ? 1.206 4.242 0.896 1 98 108 MET A CA 1
ATOM 831 C C . MET A 1 108 ? 2.406 5.062 0.443 1 98 108 MET A C 1
ATOM 833 O O . MET A 1 108 ? 2.588 5.301 -0.752 1 98 108 MET A O 1
ATOM 837 N N . MET A 1 109 ? 3.168 5.516 1.4 1 98.31 109 MET A N 1
ATOM 838 C CA . MET A 1 109 ? 4.371 6.289 1.102 1 98.31 109 MET A CA 1
ATOM 839 C C . MET A 1 109 ? 5.617 5.574 1.614 1 98.31 109 MET A C 1
ATOM 841 O O . MET A 1 109 ? 5.633 5.074 2.74 1 98.31 109 MET A O 1
ATOM 845 N N . ILE A 1 110 ? 6.559 5.449 0.777 1 98.25 110 ILE A N 1
ATOM 846 C CA . ILE A 1 110 ? 7.902 5.031 1.164 1 98.25 110 ILE A CA 1
ATOM 847 C C . ILE A 1 110 ? 8.828 6.242 1.216 1 98.25 110 ILE A C 1
ATOM 849 O O . ILE A 1 110 ? 8.93 6.992 0.242 1 98.25 110 ILE A O 1
ATOM 853 N N . GLY A 1 111 ? 9.414 6.414 2.365 1 97.94 111 GLY A N 1
ATOM 854 C CA . GLY A 1 111 ? 10.273 7.578 2.533 1 97.94 111 GLY A CA 1
ATOM 855 C C . GLY A 1 111 ? 11.602 7.25 3.197 1 97.94 111 GLY A C 1
ATOM 856 O O . GLY A 1 111 ? 11.812 6.125 3.654 1 97.94 111 GLY A O 1
ATOM 857 N N . LYS A 1 112 ? 12.5 8.203 3.209 1 97.12 112 LYS A N 1
ATOM 858 C CA . LYS A 1 112 ? 13.805 8.094 3.852 1 97.12 112 LYS A CA 1
ATOM 859 C C . LYS A 1 112 ? 13.906 9.047 5.039 1 97.12 112 LYS A C 1
ATOM 861 O O . LYS A 1 112 ? 13.438 10.18 4.98 1 97.12 112 LYS A O 1
ATOM 866 N N . ILE A 1 113 ? 14.508 8.516 6.09 1 97.25 113 ILE A N 1
ATOM 867 C CA . ILE A 1 113 ? 14.742 9.344 7.266 1 97.25 113 ILE A CA 1
ATOM 868 C C . ILE A 1 113 ? 15.695 10.477 6.914 1 97.25 113 ILE A C 1
ATOM 870 O O . ILE A 1 113 ? 16.766 10.242 6.359 1 97.25 113 ILE A O 1
ATOM 874 N N . GLN A 1 114 ? 15.227 11.68 7.25 1 96.75 114 GLN A N 1
ATOM 875 C CA . GLN A 1 114 ? 16.109 12.781 6.906 1 96.75 114 GLN A CA 1
ATOM 876 C C . GLN A 1 114 ? 16.047 13.891 7.953 1 96.75 114 GLN A C 1
ATOM 878 O O . GLN A 1 114 ? 16.844 14.828 7.922 1 96.75 114 GLN A O 1
ATOM 883 N N . PHE A 1 115 ? 15.102 13.883 8.828 1 96.75 115 PHE A N 1
ATOM 884 C CA . PHE A 1 115 ? 14.969 14.914 9.844 1 96.75 115 PHE A CA 1
ATOM 885 C C . PHE A 1 115 ? 15.516 14.438 11.18 1 96.75 115 PHE A C 1
ATOM 887 O O . PHE A 1 115 ? 15.406 13.258 11.516 1 96.75 115 PHE A O 1
ATOM 894 N N . ASP A 1 116 ? 16.094 15.289 11.883 1 92.88 116 ASP A N 1
ATOM 895 C CA . ASP A 1 116 ? 16.594 15.047 13.234 1 92.88 116 ASP A CA 1
ATOM 896 C C . ASP A 1 116 ? 15.492 15.227 14.273 1 92.88 116 ASP A C 1
ATOM 898 O O . ASP A 1 116 ? 15.023 16.344 14.492 1 92.88 116 ASP A O 1
ATOM 902 N N . LEU A 1 117 ? 15.125 14.156 14.977 1 93.38 117 LEU A N 1
ATOM 903 C CA . LEU A 1 117 ? 13.992 14.188 15.898 1 93.38 117 LEU A CA 1
ATOM 904 C C . LEU A 1 117 ? 14.469 14.312 17.344 1 93.38 117 LEU A C 1
ATOM 906 O O . LEU A 1 117 ? 13.82 13.812 18.266 1 93.38 117 LEU A O 1
ATOM 910 N N . ASP A 1 118 ? 15.438 14.961 17.672 1 94.19 118 ASP A N 1
ATOM 911 C CA . ASP A 1 118 ? 15.93 15.172 19.031 1 94.19 118 ASP A CA 1
ATOM 912 C C . ASP A 1 118 ? 15.047 16.156 19.797 1 94.19 118 ASP A C 1
ATOM 914 O O . ASP A 1 118 ? 15.148 17.375 19.594 1 94.19 118 ASP A O 1
ATOM 918 N N . THR A 1 119 ? 14.25 15.633 20.812 1 95.44 119 THR A N 1
ATOM 919 C CA . THR A 1 119 ? 13.273 16.484 21.5 1 95.44 119 THR A CA 1
ATOM 920 C C . THR A 1 119 ? 13.758 16.828 22.891 1 95.44 119 THR A C 1
ATOM 922 O O . THR A 1 119 ? 12.984 17.328 23.719 1 95.44 119 THR A O 1
ATOM 925 N N . LYS A 1 120 ? 14.961 16.594 23.422 1 94.19 120 LYS A N 1
ATOM 926 C CA . LYS A 1 120 ? 15.484 16.797 24.766 1 94.19 120 LYS A CA 1
ATOM 927 C C . LYS A 1 120 ? 15.328 18.234 25.219 1 94.19 120 LYS A C 1
ATOM 929 O O . LYS A 1 120 ? 15.023 18.5 26.375 1 94.19 120 LYS A O 1
ATOM 934 N N . ASN A 1 121 ? 15.523 19.234 24.406 1 94.94 121 ASN A N 1
ATOM 935 C CA . ASN A 1 121 ? 15.422 20.656 24.75 1 94.94 121 ASN A CA 1
ATOM 936 C C . ASN A 1 121 ? 14.312 21.344 23.953 1 94.94 121 ASN A C 1
ATOM 938 O O . ASN A 1 121 ? 14.539 22.375 23.328 1 94.94 121 ASN A O 1
ATOM 942 N N . CYS A 1 122 ? 13.023 20.688 24.188 1 96.88 122 CYS A N 1
ATOM 943 C CA . CYS A 1 122 ? 11.906 21.234 23.422 1 96.88 122 CYS A CA 1
ATOM 944 C C . CYS A 1 122 ? 10.727 21.547 24.328 1 96.88 122 CYS A C 1
ATOM 946 O O . CYS A 1 122 ? 10.57 20.938 25.375 1 96.88 122 CYS A O 1
ATOM 948 N N . ASP A 1 123 ? 9.977 22.516 23.906 1 96.25 123 ASP A N 1
ATOM 949 C CA . ASP A 1 123 ? 8.625 22.734 24.406 1 96.25 123 ASP A CA 1
ATOM 950 C C . ASP A 1 123 ? 7.586 22.125 23.469 1 96.25 123 ASP A C 1
ATOM 952 O O . ASP A 1 123 ? 7.816 22.031 22.25 1 96.25 123 ASP A O 1
ATOM 956 N N . TRP A 1 124 ? 6.477 21.781 24.031 1 96.69 124 TRP A N 1
ATOM 957 C CA . TRP A 1 124 ? 5.473 21.062 23.25 1 96.69 124 TRP A CA 1
ATOM 958 C C . TRP A 1 124 ? 4.23 21.922 23.047 1 96.69 124 TRP A C 1
ATOM 960 O O . TRP A 1 124 ? 3.816 22.656 23.953 1 96.69 124 TRP A O 1
ATOM 970 N N . TYR A 1 125 ? 3.662 21.875 21.844 1 97.19 125 TYR A N 1
ATOM 971 C CA . TYR A 1 125 ? 2.504 22.672 21.453 1 97.19 125 TYR A CA 1
ATOM 972 C C . TYR A 1 125 ? 1.513 21.828 20.656 1 97.19 125 TYR A C 1
ATOM 974 O O . TYR A 1 125 ? 1.872 20.781 20.109 1 97.19 125 TYR A O 1
ATOM 982 N N . VAL A 1 126 ? 0.274 22.266 20.656 1 97.44 126 VAL A N 1
ATOM 983 C CA . VAL A 1 126 ? -0.701 21.797 19.672 1 97.44 126 VAL A CA 1
ATOM 984 C C . VAL A 1 126 ? -0.939 22.875 18.625 1 97.44 126 VAL A C 1
ATOM 986 O O . VAL A 1 126 ? -1.188 24.031 18.969 1 97.44 126 VAL A O 1
ATOM 989 N N . ILE A 1 127 ? -0.72 22.547 17.391 1 97.69 127 ILE A N 1
ATOM 990 C CA . ILE A 1 127 ? -1.044 23.438 16.281 1 97.69 127 ILE A CA 1
ATOM 991 C C . ILE A 1 127 ? -2.365 23.016 15.641 1 97.69 127 ILE A C 1
ATOM 993 O O . ILE A 1 127 ? -2.549 21.844 15.305 1 97.69 127 ILE A O 1
ATOM 997 N N . GLY A 1 128 ? -3.268 23.938 15.422 1 97.06 128 GLY A N 1
ATOM 998 C CA . GLY A 1 128 ? -4.598 23.641 14.914 1 97.06 128 GLY A CA 1
ATOM 999 C C . GLY A 1 128 ? -5.574 23.234 15.992 1 97.06 128 GLY A C 1
ATOM 1000 O O . GLY A 1 128 ? -5.273 23.344 17.188 1 97.06 128 GLY A O 1
ATOM 1001 N N . LYS A 1 129 ? -6.812 22.828 15.547 1 96.38 129 LYS A N 1
ATOM 1002 C CA . LYS A 1 129 ? -7.867 22.375 16.453 1 96.38 129 LYS A CA 1
ATOM 1003 C C . LYS A 1 129 ? -8.469 21.062 15.977 1 96.38 129 LYS A C 1
ATOM 1005 O O . LYS A 1 129 ? -8.492 20.781 14.781 1 96.38 129 LYS A O 1
ATOM 1010 N N . PRO A 1 130 ? -8.945 20.219 16.953 1 95.38 130 PRO A N 1
ATOM 1011 C CA . PRO A 1 130 ? -9.727 19.062 16.547 1 95.38 130 PRO A CA 1
ATOM 1012 C C . PRO A 1 130 ? -11.008 19.438 15.797 1 95.38 130 PRO A C 1
ATOM 1014 O O . PRO A 1 130 ? -11.828 20.188 16.328 1 95.38 130 PRO A O 1
ATOM 1017 N N . LEU A 1 131 ? -11.086 19 14.562 1 93.31 131 LEU A N 1
ATOM 1018 C CA . LEU A 1 131 ? -12.234 19.297 13.703 1 93.31 131 LEU A CA 1
ATOM 1019 C C . LEU A 1 131 ? -12.773 18.016 13.07 1 93.31 131 LEU A C 1
ATOM 1021 O O . LEU A 1 131 ? -12.016 17.094 12.773 1 93.31 131 LEU A O 1
ATOM 1025 N N . VAL A 1 132 ? -14.094 17.969 12.883 1 85.06 132 VAL A N 1
ATOM 1026 C CA . VAL A 1 132 ? -14.688 16.766 12.297 1 85.06 132 VAL A CA 1
ATOM 1027 C C . VAL A 1 132 ? -15.734 17.172 11.258 1 85.06 132 VAL A C 1
ATOM 1029 O O . VAL A 1 132 ? -16.359 18.219 11.375 1 85.06 132 VAL A O 1
ATOM 1032 N N . GLY A 1 133 ? -15.789 16.406 10.234 1 81.25 133 GLY A N 1
ATOM 1033 C CA . GLY A 1 133 ? -16.812 16.609 9.227 1 81.25 133 GLY A CA 1
ATOM 1034 C C . GLY A 1 133 ? -16.75 17.953 8.547 1 81.25 133 GLY A C 1
ATOM 1035 O O . GLY A 1 133 ? -15.688 18.359 8.07 1 81.25 133 GLY A O 1
ATOM 1036 N N . PRO A 1 134 ? -17.906 18.609 8.469 1 83.81 134 PRO A N 1
ATOM 1037 C CA . PRO A 1 134 ? -17.969 19.891 7.766 1 83.81 134 PRO A CA 1
ATOM 1038 C C . PRO A 1 134 ? -17.078 20.969 8.398 1 83.81 134 PRO A C 1
ATOM 1040 O O . PRO A 1 134 ? -16.703 21.922 7.73 1 83.81 134 PRO A O 1
ATOM 1043 N N . GLU A 1 135 ? -16.766 20.719 9.664 1 90 135 GLU A N 1
ATOM 1044 C CA . GLU A 1 135 ? -15.906 21.672 10.352 1 90 135 GLU A CA 1
ATOM 1045 C C . GLU A 1 135 ? -14.562 21.828 9.648 1 90 135 GLU A C 1
ATOM 1047 O O . GLU A 1 135 ? -13.961 22.906 9.672 1 90 135 GLU A O 1
ATOM 1052 N N . VAL A 1 136 ? -14.102 20.781 9.039 1 88.31 136 VAL A N 1
ATOM 1053 C CA . VAL A 1 136 ? -12.789 20.766 8.398 1 88.31 136 VAL A CA 1
ATOM 1054 C C . VAL A 1 136 ? -12.758 21.797 7.27 1 88.31 136 VAL A C 1
ATOM 1056 O O . VAL A 1 136 ? -11.758 22.5 7.094 1 88.31 136 VAL A O 1
ATOM 1059 N N . ILE A 1 137 ? -13.844 21.891 6.613 1 84.88 137 ILE A N 1
ATOM 1060 C CA . ILE A 1 137 ? -13.93 22.828 5.5 1 84.88 137 ILE A CA 1
ATOM 1061 C C . ILE A 1 137 ? -14.336 24.203 6.016 1 84.88 137 ILE A C 1
ATOM 1063 O O . ILE A 1 137 ? -13.773 25.219 5.609 1 84.88 137 ILE A O 1
ATOM 1067 N N . ASP A 1 138 ? -15.273 24.266 6.922 1 90.38 138 ASP A N 1
ATOM 1068 C CA . ASP A 1 138 ? -15.844 25.516 7.418 1 90.38 138 ASP A CA 1
ATOM 1069 C C . ASP A 1 138 ? -14.82 26.281 8.242 1 90.38 138 ASP A C 1
ATOM 1071 O O . ASP A 1 138 ? -14.859 27.516 8.281 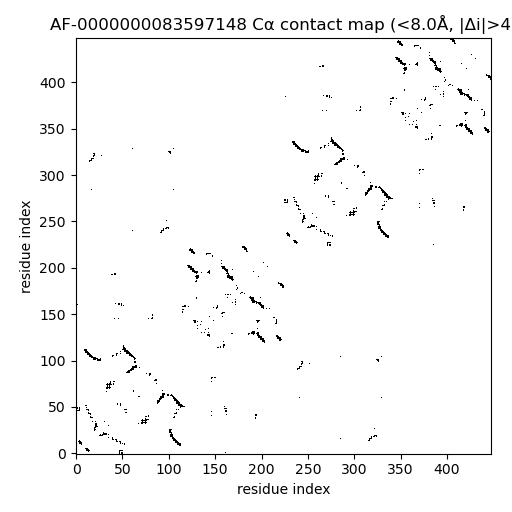1 90.38 138 ASP A O 1
ATOM 1075 N N . GLU A 1 139 ? -13.945 25.547 8.898 1 93.5 139 GLU A N 1
ATOM 1076 C CA . GLU A 1 139 ? -12.953 26.172 9.766 1 93.5 139 GLU A CA 1
ATOM 1077 C C . GLU A 1 139 ? -11.539 25.906 9.258 1 93.5 139 GLU A C 1
ATOM 1079 O O . GLU A 1 139 ? -10.656 25.516 10.031 1 93.5 139 GLU A O 1
ATOM 1084 N N . GLU A 1 140 ? -11.383 26.125 8.086 1 90.19 140 GLU A N 1
ATOM 1085 C CA . GLU A 1 140 ? -10.117 25.828 7.414 1 90.19 140 GLU A CA 1
ATOM 1086 C C . GLU A 1 140 ? -8.953 26.531 8.094 1 90.19 140 GLU A C 1
ATOM 1088 O O . GLU A 1 140 ? -7.84 26 8.148 1 90.19 140 GLU A O 1
ATOM 1093 N N . LYS A 1 141 ? -9.164 27.734 8.672 1 93.5 141 LYS A N 1
ATOM 1094 C CA . LYS A 1 141 ? -8.109 28.516 9.305 1 93.5 141 LYS A CA 1
ATOM 1095 C C . LYS A 1 141 ? -7.574 27.828 10.555 1 93.5 141 LYS A C 1
ATOM 1097 O O . LYS A 1 141 ? -6.488 28.156 11.039 1 93.5 141 LYS A O 1
ATOM 1102 N N . HIS A 1 142 ? -8.336 26.891 11.07 1 95.44 142 HIS A N 1
ATOM 1103 C CA . HIS A 1 142 ? -7.957 26.203 12.297 1 95.44 142 HIS A CA 1
ATOM 1104 C C . HIS A 1 142 ? -7.305 24.859 11.992 1 95.44 142 HIS A C 1
ATOM 1106 O O . HIS A 1 142 ? -6.926 24.125 12.914 1 95.44 142 HIS A O 1
ATOM 1112 N N . VAL A 1 143 ? -7.16 24.516 10.711 1 95.75 143 VAL A N 1
ATOM 1113 C CA . VAL A 1 143 ? -6.484 23.297 10.312 1 95.75 143 VAL A CA 1
ATOM 1114 C C . VAL A 1 143 ? -4.984 23.547 10.195 1 95.75 143 VAL A C 1
ATOM 1116 O O . VAL A 1 143 ? -4.555 24.484 9.523 1 95.75 143 VAL A O 1
ATOM 1119 N N . ALA A 1 144 ? -4.152 22.734 10.898 1 97.31 144 ALA A N 1
ATOM 1120 C CA . ALA A 1 144 ? -2.703 22.844 10.758 1 97.31 144 ALA A CA 1
ATOM 1121 C C . ALA A 1 144 ? -2.283 22.766 9.289 1 97.31 144 ALA A C 1
ATOM 1123 O O . ALA A 1 144 ? -2.66 21.844 8.578 1 97.31 144 ALA A O 1
ATOM 1124 N N . LYS A 1 145 ? -1.518 23.703 8.891 1 97.19 145 LYS A N 1
ATOM 1125 C CA . LYS A 1 145 ? -1.147 23.781 7.48 1 97.19 145 LYS A CA 1
ATOM 1126 C C . LYS A 1 145 ? 0.124 22.984 7.203 1 97.19 145 LYS A C 1
ATOM 1128 O O . LYS A 1 145 ? 1.123 23.141 7.91 1 97.19 145 LYS A O 1
ATOM 1133 N N . LEU A 1 146 ? 0.091 22.203 6.129 1 98.12 146 LEU A N 1
ATOM 1134 C CA . LEU A 1 146 ? 1.226 21.359 5.762 1 98.12 146 LEU A CA 1
ATOM 1135 C C . LEU A 1 146 ? 2.461 22.203 5.477 1 98.12 146 LEU A C 1
ATOM 1137 O O . LEU A 1 146 ? 3.566 21.859 5.906 1 98.12 146 LEU A O 1
ATOM 1141 N N . LYS A 1 147 ? 2.283 23.297 4.758 1 97.94 147 LYS A N 1
ATOM 1142 C CA . LYS A 1 147 ? 3.393 24.156 4.355 1 97.94 147 LYS A CA 1
ATOM 1143 C C . LYS A 1 147 ? 4.156 24.672 5.57 1 97.94 147 LYS A C 1
ATOM 1145 O O . LYS A 1 147 ? 5.387 24.578 5.617 1 97.94 147 LYS A O 1
ATOM 1150 N N . GLU A 1 148 ? 3.438 25.156 6.508 1 97.75 148 GLU A N 1
ATOM 1151 C CA . GLU A 1 148 ? 4.055 25.734 7.699 1 97.75 148 GLU A CA 1
ATOM 1152 C C . GLU A 1 148 ? 4.789 24.672 8.508 1 97.75 148 GLU A C 1
ATOM 1154 O O . GLU A 1 148 ? 5.914 24.891 8.961 1 97.75 148 GLU A O 1
ATOM 1159 N N . LEU A 1 149 ? 4.141 23.516 8.688 1 97.88 149 LEU A N 1
ATOM 1160 C CA . LEU A 1 149 ? 4.758 22.406 9.406 1 97.88 149 LEU A CA 1
ATOM 1161 C C . LEU A 1 149 ? 6.055 21.969 8.734 1 97.88 149 LEU A C 1
ATOM 1163 O O . LEU A 1 149 ? 7.086 21.828 9.398 1 97.88 149 LEU A O 1
ATOM 1167 N N . TYR A 1 150 ? 5.996 21.844 7.465 1 98.31 150 TYR A N 1
ATOM 1168 C CA . TYR A 1 150 ? 7.133 21.328 6.699 1 98.31 150 TYR A CA 1
ATOM 1169 C C . TYR A 1 150 ? 8.297 22.312 6.75 1 98.31 150 TYR A C 1
ATOM 1171 O O . TYR A 1 150 ? 9.445 21.906 6.941 1 98.31 150 TYR A O 1
ATOM 1179 N N . GLN A 1 151 ? 8.023 23.562 6.562 1 97 151 GLN A N 1
ATOM 1180 C CA . GLN A 1 151 ? 9.07 24.594 6.578 1 97 151 GLN A CA 1
ATOM 1181 C C . GLN A 1 151 ? 9.758 24.641 7.938 1 97 151 GLN A C 1
ATOM 1183 O O . GLN A 1 151 ? 10.984 24.734 8.016 1 97 151 GLN A O 1
ATOM 1188 N N . LEU A 1 152 ? 8.977 24.578 8.961 1 97.06 152 LEU A N 1
ATOM 1189 C CA . LEU A 1 152 ? 9.539 24.656 10.305 1 97.06 152 LEU A CA 1
ATOM 1190 C C . LEU A 1 152 ? 10.328 23.391 10.633 1 97.06 152 LEU A C 1
ATOM 1192 O O . LEU A 1 152 ? 11.32 23.438 11.352 1 97.06 152 LEU A O 1
ATOM 1196 N N . LEU A 1 153 ? 9.898 22.25 10.117 1 97.19 153 LEU A N 1
ATOM 1197 C CA . LEU A 1 153 ? 10.609 20.984 10.281 1 97.19 153 LEU A CA 1
ATOM 1198 C C . LEU A 1 153 ? 11.945 21.016 9.547 1 97.19 153 LEU A C 1
ATOM 1200 O O . LEU A 1 153 ? 12.977 20.641 10.102 1 97.19 153 LEU A O 1
ATOM 1204 N N . LYS A 1 154 ? 11.938 21.516 8.336 1 96.19 154 LYS A N 1
ATOM 1205 C CA . LYS A 1 154 ? 13.141 21.609 7.512 1 96.19 154 LYS A CA 1
ATOM 1206 C C . LYS A 1 154 ? 14.172 22.531 8.148 1 96.19 154 LYS A C 1
ATOM 1208 O O . LYS A 1 154 ? 15.375 22.312 8.031 1 96.19 154 LYS A O 1
ATOM 1213 N N . ARG A 1 155 ? 13.703 23.516 8.82 1 94.94 155 ARG A N 1
ATOM 1214 C CA . ARG A 1 155 ? 14.586 24.516 9.43 1 94.94 155 ARG A CA 1
ATOM 1215 C C . ARG A 1 155 ? 15.086 24.031 10.789 1 94.94 155 ARG A C 1
ATOM 1217 O O . ARG A 1 155 ? 15.922 24.688 11.414 1 94.94 155 ARG A O 1
ATOM 1224 N N . GLY A 1 156 ? 14.523 22.953 11.242 1 95.31 156 GLY A N 1
ATOM 1225 C CA . GLY A 1 156 ? 14.961 22.375 12.508 1 95.31 156 GLY A CA 1
ATOM 1226 C C . GLY A 1 156 ? 14.352 23.062 13.711 1 95.31 156 GLY A C 1
ATOM 1227 O O . GLY A 1 156 ? 14.82 22.891 14.836 1 95.31 156 GLY A O 1
ATOM 1228 N N . ILE A 1 157 ? 13.383 23.906 13.477 1 96 157 ILE A N 1
ATOM 1229 C CA . ILE A 1 157 ? 12.688 24.578 14.57 1 96 157 ILE A CA 1
ATOM 1230 C C . ILE A 1 157 ? 11.734 23.594 15.25 1 96 157 ILE A C 1
ATOM 1232 O O . ILE A 1 157 ? 11.703 23.484 16.484 1 96 157 ILE A O 1
ATOM 1236 N N . ILE A 1 158 ? 10.914 22.938 14.422 1 97.31 158 ILE A N 1
ATOM 1237 C CA . ILE A 1 158 ? 10.148 21.797 14.898 1 97.31 158 ILE A CA 1
ATOM 1238 C C . ILE A 1 158 ? 11.008 20.547 14.859 1 97.31 158 ILE A C 1
ATOM 1240 O O . ILE A 1 158 ? 11.609 20.234 13.828 1 97.31 158 ILE A O 1
ATOM 1244 N N . LYS A 1 159 ? 11.055 19.844 15.977 1 97.31 159 LYS A N 1
ATOM 1245 C CA . LYS A 1 159 ? 11.898 18.656 16.078 1 97.31 159 LYS A CA 1
ATOM 1246 C C . LYS A 1 159 ? 11.062 17.375 16 1 97.31 159 LYS A C 1
ATOM 1248 O O . LYS A 1 159 ? 11.594 16.297 15.766 1 97.31 159 LYS A O 1
ATOM 1253 N N . GLN A 1 160 ? 9.758 17.562 16.25 1 97.5 160 GLN A N 1
ATOM 1254 C CA . GLN A 1 160 ? 8.82 16.453 16.172 1 97.5 160 GLN A CA 1
ATOM 1255 C C . GLN A 1 160 ? 7.434 16.922 15.75 1 97.5 160 GLN A C 1
ATOM 1257 O O . GLN A 1 160 ? 6.961 17.969 16.203 1 97.5 160 GLN A O 1
ATOM 1262 N N . VAL A 1 161 ? 6.895 16.234 14.828 1 97.94 161 VAL A N 1
ATOM 1263 C CA . VAL A 1 161 ? 5.496 16.422 14.453 1 97.94 161 VAL A CA 1
ATOM 1264 C C . VAL A 1 161 ? 4.715 15.141 14.75 1 97.94 161 VAL A C 1
ATOM 1266 O O . VAL A 1 161 ? 5.145 14.039 14.391 1 97.94 161 VAL A O 1
ATOM 1269 N N . TRP A 1 162 ? 3.609 15.25 15.398 1 97.75 162 TRP A N 1
ATOM 1270 C CA . TRP A 1 162 ? 2.789 14.109 15.797 1 97.75 162 TRP A CA 1
ATOM 1271 C C . TRP A 1 162 ? 1.32 14.352 15.477 1 97.75 162 TRP A C 1
ATOM 1273 O O . TRP A 1 162 ? 0.643 15.117 16.172 1 97.75 162 TRP A O 1
ATOM 1283 N N . PRO A 1 163 ? 0.866 13.695 14.414 1 97.62 163 PRO A N 1
ATOM 1284 C CA . PRO A 1 163 ? -0.534 13.938 14.055 1 97.62 163 PRO A CA 1
ATOM 1285 C C . PRO A 1 163 ? -1.51 13.422 15.109 1 97.62 163 PRO A C 1
ATOM 1287 O O . PRO A 1 163 ? -1.226 12.43 15.789 1 97.62 163 PRO A O 1
ATOM 1290 N N . VAL A 1 164 ? -2.602 14.133 15.25 1 95.56 164 VAL A N 1
ATOM 1291 C CA . VAL A 1 164 ? -3.668 13.703 16.156 1 95.56 164 VAL A CA 1
ATOM 1292 C C . VAL A 1 164 ? -4.727 12.93 15.359 1 95.56 164 VAL A C 1
ATOM 1294 O O . VAL A 1 164 ? -5.211 13.406 14.336 1 95.56 164 VAL A O 1
ATOM 1297 N N . GLY A 1 165 ? -5.121 11.797 15.781 1 88.94 165 GLY A N 1
ATOM 1298 C CA . GLY A 1 165 ? -6.055 10.93 15.078 1 88.94 165 GLY A CA 1
ATOM 1299 C C . GLY A 1 165 ? -7.461 10.992 15.633 1 88.94 165 GLY A C 1
ATOM 1300 O O . GLY A 1 165 ? -7.855 11.992 16.234 1 88.94 165 GLY A O 1
ATOM 1301 N N . SER A 1 166 ? -8.133 9.898 15.375 1 86.25 166 SER A N 1
ATOM 1302 C CA . SER A 1 166 ? -9.555 9.82 15.688 1 86.25 166 SER A CA 1
ATOM 1303 C C . SER A 1 166 ? -9.789 9.695 17.188 1 86.25 166 SER A C 1
ATOM 1305 O O . SER A 1 166 ? -10.898 9.93 17.672 1 86.25 166 SER A O 1
ATOM 1307 N N . LYS A 1 167 ? -8.688 9.406 17.938 1 87.88 167 LYS A N 1
ATOM 1308 C CA . LYS A 1 167 ? -8.859 9.211 19.375 1 87.88 167 LYS A CA 1
ATOM 1309 C C . LYS A 1 167 ? -8.586 10.508 20.141 1 87.88 167 LYS A C 1
ATOM 1311 O O . LYS A 1 167 ? -8.727 10.547 21.375 1 87.88 167 LYS A O 1
ATOM 1316 N N . GLY A 1 168 ? -8.117 11.477 19.453 1 92.94 168 GLY A N 1
ATOM 1317 C CA . GLY A 1 168 ? -7.988 12.797 20.031 1 92.94 168 GLY A CA 1
ATOM 1318 C C . GLY A 1 168 ? -6.598 13.086 20.562 1 92.94 168 GLY A C 1
ATOM 1319 O O . GLY A 1 168 ? -5.727 12.219 20.547 1 92.94 168 GLY A O 1
ATOM 1320 N N . ILE A 1 169 ? -6.504 14.297 21.078 1 95.75 169 ILE A N 1
ATOM 1321 C CA . ILE A 1 169 ? -5.223 14.812 21.531 1 95.75 169 ILE A CA 1
ATOM 1322 C C . ILE A 1 169 ? -4.75 14.016 22.75 1 95.75 169 ILE A C 1
ATOM 1324 O O . ILE A 1 169 ? -3.576 13.648 22.844 1 95.75 169 ILE A O 1
ATOM 1328 N N . GLN A 1 170 ? -5.648 13.695 23.609 1 94.75 170 GLN A N 1
ATOM 1329 C CA . GLN A 1 170 ? -5.297 13 24.844 1 94.75 170 GLN A CA 1
ATOM 1330 C C . GLN A 1 170 ? -4.668 11.648 24.562 1 94.75 170 GLN A C 1
ATOM 1332 O O . GLN A 1 170 ? -3.689 11.258 25.203 1 94.75 170 GLN A O 1
ATOM 1337 N N . ALA A 1 171 ? -5.258 10.945 23.688 1 94.25 171 ALA A N 1
ATOM 1338 C CA . ALA A 1 171 ? -4.742 9.625 23.344 1 94.25 171 ALA A CA 1
ATOM 1339 C C . ALA A 1 171 ? -3.303 9.719 22.844 1 94.25 171 ALA A C 1
ATOM 1341 O O . ALA A 1 171 ? -2.463 8.883 23.203 1 94.25 171 ALA A O 1
ATOM 1342 N N . GLU A 1 172 ? -2.973 10.688 22.016 1 96.12 172 GLU A N 1
ATOM 1343 C CA . GLU A 1 172 ? -1.623 10.859 21.484 1 96.12 172 GLU A CA 1
ATOM 1344 C C . GLU A 1 172 ? -0.652 11.297 22.578 1 96.12 172 GLU A C 1
ATOM 1346 O O . GLU A 1 172 ? 0.498 10.852 22.609 1 96.12 172 GLU A O 1
ATOM 1351 N N . LEU A 1 173 ? -1.149 12.156 23.438 1 95.5 173 LEU A N 1
ATOM 1352 C CA . LEU A 1 173 ? -0.304 12.617 24.531 1 95.5 173 LEU A CA 1
ATOM 1353 C C . LEU A 1 173 ? 0.092 11.461 25.438 1 95.5 173 LEU A C 1
ATOM 1355 O O . LEU A 1 173 ? 1.218 11.414 25.938 1 95.5 173 LEU A O 1
ATOM 1359 N N . GLU A 1 174 ? -0.8 10.57 25.625 1 94.88 174 GLU A N 1
ATOM 1360 C CA . GLU A 1 174 ? -0.492 9.398 26.422 1 94.88 174 GLU A CA 1
ATOM 1361 C C . GLU A 1 174 ? 0.595 8.547 25.781 1 94.88 174 GLU A C 1
ATOM 1363 O O . GLU A 1 174 ? 1.386 7.902 26.469 1 94.88 174 GLU A O 1
ATOM 1368 N N . ARG A 1 175 ? 0.602 8.555 24.5 1 94.25 175 ARG A N 1
ATOM 1369 C CA . ARG A 1 175 ? 1.631 7.816 23.766 1 94.25 175 ARG A CA 1
ATOM 1370 C C . ARG A 1 175 ? 2.98 8.516 23.875 1 94.25 175 ARG A C 1
ATOM 1372 O O . ARG A 1 175 ? 4.02 7.863 24 1 94.25 175 ARG A O 1
ATOM 1379 N N . ILE A 1 176 ? 2.938 9.812 23.859 1 95.31 176 ILE A N 1
ATOM 1380 C CA . ILE A 1 176 ? 4.164 10.602 23.859 1 95.31 176 ILE A CA 1
ATOM 1381 C C . ILE A 1 176 ? 4.711 10.711 25.281 1 95.31 176 ILE A C 1
ATOM 1383 O O . ILE A 1 176 ? 5.922 10.602 25.484 1 95.31 176 ILE A O 1
ATOM 1387 N N . PHE A 1 177 ? 3.801 10.93 26.219 1 94.56 177 PHE A N 1
ATOM 1388 C CA . PHE A 1 177 ? 4.156 11.141 27.625 1 94.56 177 PHE A CA 1
ATOM 1389 C C . PHE A 1 177 ? 3.402 10.172 28.516 1 94.56 177 PHE A C 1
ATOM 1391 O O . PHE A 1 177 ? 2.59 10.586 29.344 1 94.56 177 PHE A O 1
ATOM 1398 N N . PRO A 1 178 ? 3.783 8.953 28.422 1 94.62 178 PRO A N 1
ATOM 1399 C CA . PRO A 1 178 ? 3.062 7.988 29.25 1 94.62 178 PRO A CA 1
ATOM 1400 C C . PRO A 1 178 ? 3.133 8.328 30.734 1 94.62 178 PRO A C 1
ATOM 1402 O O . PRO A 1 178 ? 4.223 8.523 31.281 1 94.62 178 PRO A O 1
ATOM 1405 N N . GLY A 1 179 ? 1.957 8.391 31.391 1 93.44 179 GLY A N 1
ATOM 1406 C CA . GLY A 1 179 ? 1.889 8.562 32.844 1 93.44 179 GLY A CA 1
ATOM 1407 C C . GLY A 1 179 ? 1.96 10.016 33.281 1 93.44 179 GLY A C 1
ATOM 1408 O O . GLY A 1 179 ? 1.873 10.32 34.469 1 93.44 179 GLY A O 1
ATOM 1409 N N . LYS A 1 180 ? 2.145 10.883 32.375 1 93.19 180 LYS A N 1
ATOM 1410 C CA . LYS A 1 180 ? 2.207 12.305 32.719 1 93.19 180 LYS A CA 1
ATOM 1411 C C . LYS A 1 180 ? 0.851 12.977 32.531 1 93.19 180 LYS A C 1
ATOM 1413 O O . LYS A 1 180 ? 0.024 12.508 31.75 1 93.19 180 LYS A O 1
ATOM 1418 N N . GLU A 1 181 ? 0.673 13.969 33.281 1 91 181 GLU A N 1
ATOM 1419 C CA . GLU A 1 181 ? -0.526 14.781 33.094 1 91 181 GLU A CA 1
ATOM 1420 C C . GLU A 1 181 ? -0.25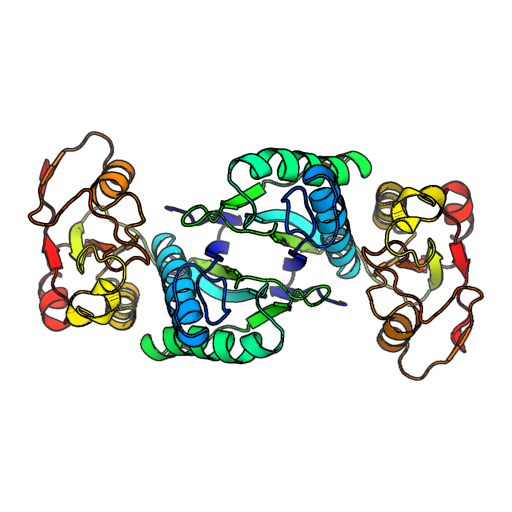 15.992 32.219 1 91 181 GLU A C 1
ATOM 1422 O O . GLU A 1 181 ? 0.801 16.625 32.344 1 91 181 GLU A O 1
ATOM 1427 N N . VAL A 1 182 ? -1.166 16.125 31.297 1 89.38 182 VAL A N 1
ATOM 1428 C CA . VAL A 1 182 ? -1.003 17.25 30.391 1 89.38 182 VAL A CA 1
ATOM 1429 C C . VAL A 1 182 ? -2.258 18.125 30.406 1 89.38 182 VAL A C 1
ATOM 1431 O O . VAL A 1 182 ? -3.379 17.609 30.422 1 89.38 182 VAL A O 1
ATOM 1434 N N . THR A 1 183 ? -2.062 19.422 30.516 1 87.19 183 THR A N 1
ATOM 1435 C CA . THR A 1 183 ? -3.172 20.375 30.531 1 87.19 183 THR A CA 1
ATOM 1436 C C . THR A 1 183 ? -3.117 21.281 29.297 1 87.19 183 THR A C 1
ATOM 1438 O O . THR A 1 183 ? -2.041 21.719 28.891 1 87.19 183 THR A O 1
ATOM 1441 N N . CYS A 1 184 ? -4.258 21.391 28.672 1 88.25 184 CYS A N 1
ATOM 1442 C CA . CYS A 1 184 ? -4.43 22.344 27.578 1 88.25 184 CYS A CA 1
ATOM 1443 C C . CYS A 1 184 ? -5.887 22.766 27.453 1 88.25 184 CYS A C 1
ATOM 1445 O O . CYS A 1 184 ? -6.777 22.109 27.984 1 88.25 184 CYS A O 1
ATOM 1447 N N . SER A 1 185 ? -6.133 23.922 26.719 1 92.12 185 SER A N 1
ATOM 1448 C CA . SER A 1 185 ? -7.473 24.5 26.625 1 92.12 185 SER A CA 1
ATOM 1449 C C . SER A 1 185 ? -8.289 23.812 25.531 1 92.12 185 SER A C 1
ATOM 1451 O O . SER A 1 185 ? -9.516 23.969 25.484 1 92.12 185 SER A O 1
ATOM 1453 N N . LEU A 1 186 ? -7.75 23.078 24.672 1 94 186 LEU A N 1
ATOM 1454 C CA . LEU A 1 186 ? -8.422 22.438 23.562 1 94 186 LEU A CA 1
ATOM 1455 C C . LEU A 1 186 ? -9.203 21.219 24.031 1 94 186 LEU A C 1
ATOM 1457 O O . LEU A 1 186 ? -8.891 20.641 25.062 1 94 186 LEU A O 1
ATOM 1461 N N . PRO A 1 187 ? -10.266 20.844 23.328 1 93.81 187 PRO A N 1
ATOM 1462 C CA . PRO A 1 187 ? -10.945 19.594 23.656 1 93.81 187 PRO A CA 1
ATOM 1463 C C . PRO A 1 187 ? -10.055 18.359 23.438 1 93.81 187 PRO A C 1
ATOM 1465 O O . PRO A 1 187 ? -9.781 17.984 22.297 1 93.81 187 PRO A O 1
ATOM 1468 N N . LEU A 1 188 ? -9.766 17.656 24.438 1 93.19 188 LEU A N 1
ATOM 1469 C CA . LEU A 1 188 ? -8.719 16.641 24.422 1 93.19 188 LEU A CA 1
ATOM 1470 C C . LEU A 1 188 ? -9.25 15.32 23.875 1 93.19 188 LEU A C 1
ATOM 1472 O O . LEU A 1 188 ? -8.477 14.469 23.438 1 93.19 188 LEU A O 1
ATOM 1476 N N . HIS A 1 189 ? -10.578 15.148 23.844 1 93.12 189 HIS A N 1
ATOM 1477 C CA . HIS A 1 189 ? -11.133 13.844 23.5 1 93.12 189 HIS A CA 1
ATOM 1478 C C . HIS A 1 189 ? -11.883 13.906 22.172 1 93.12 189 HIS A C 1
ATOM 1480 O O . HIS A 1 189 ? -12.391 12.898 21.688 1 93.12 189 HIS A O 1
ATOM 1486 N N . LYS A 1 190 ? -11.852 15.141 21.625 1 93.69 190 LYS A N 1
ATOM 1487 C CA . LYS A 1 190 ? -12.5 15.305 20.328 1 93.69 190 LYS A CA 1
ATOM 1488 C C . LYS A 1 190 ? -11.633 14.75 19.203 1 93.69 190 LYS A C 1
ATOM 1490 O O . LYS A 1 190 ? -10.414 14.945 19.203 1 93.69 190 LYS A O 1
ATOM 1495 N N . THR A 1 191 ? -12.281 14.086 18.266 1 90.56 191 THR A N 1
ATOM 1496 C CA . THR A 1 191 ? -11.586 13.547 17.109 1 90.56 191 THR A CA 1
ATOM 1497 C C . THR A 1 191 ? -10.969 14.672 16.281 1 90.56 191 THR A C 1
ATOM 1499 O O . THR A 1 191 ? -11.5 15.789 16.25 1 90.56 191 THR A O 1
ATOM 1502 N N . SER A 1 192 ? -9.852 14.352 15.781 1 89.38 192 SER A N 1
ATOM 1503 C CA . SER A 1 192 ? -9.133 15.297 14.938 1 89.38 192 SER A CA 1
ATOM 1504 C C . SER A 1 192 ? -8.898 14.719 13.547 1 89.38 192 SER A C 1
ATOM 1506 O O . SER A 1 192 ? -7.816 14.883 12.977 1 89.38 192 SER A O 1
ATOM 1508 N N . GLY A 1 193 ? -9.734 13.836 13.156 1 78.69 193 GLY A N 1
ATOM 1509 C CA . GLY A 1 193 ? -9.641 13.234 11.836 1 78.69 193 GLY A CA 1
ATOM 1510 C C . GLY A 1 193 ? -10.023 14.188 10.719 1 78.69 193 GLY A C 1
ATOM 1511 O O . GLY A 1 193 ? -11.109 14.773 10.742 1 78.69 193 GLY A O 1
ATOM 1512 N N . PRO A 1 194 ? -8.914 14.406 9.719 1 89.75 194 PRO A N 1
ATOM 1513 C CA . PRO A 1 194 ? -7.699 13.922 9.055 1 89.75 194 PRO A CA 1
ATOM 1514 C C . PRO A 1 194 ? -6.445 14.688 9.484 1 89.75 194 PRO A C 1
ATOM 1516 O O . PRO A 1 194 ? -5.703 15.188 8.641 1 89.75 194 PRO A O 1
ATOM 1519 N N . SER A 1 195 ? -6.195 14.688 10.797 1 93.56 195 SER A N 1
ATOM 1520 C CA . SER A 1 195 ? -5.051 15.344 11.422 1 93.56 195 SER A CA 1
ATOM 1521 C C . SER A 1 195 ? -5.117 16.859 11.25 1 93.56 195 SER A C 1
ATOM 1523 O O . SER A 1 195 ? -4.156 17.484 10.797 1 93.56 195 SER A O 1
ATOM 1525 N N . THR A 1 196 ? -6.324 17.359 11.586 1 95.88 196 THR A N 1
ATOM 1526 C CA . THR A 1 196 ? -6.504 18.812 11.531 1 95.88 196 THR A CA 1
ATOM 1527 C C . THR A 1 196 ? -5.633 19.5 12.578 1 95.88 196 THR A C 1
ATOM 1529 O O . THR A 1 196 ? -5.305 20.688 12.438 1 95.88 196 THR A O 1
ATOM 1532 N N . SER A 1 197 ? -5.297 18.781 13.609 1 97.25 197 SER A N 1
ATOM 1533 C CA . SER A 1 197 ? -4.352 19.266 14.609 1 97.25 197 SER A CA 1
ATOM 1534 C C . SER A 1 197 ? -3.16 18.328 14.742 1 97.25 197 SER A C 1
ATOM 1536 O O . SER A 1 197 ? -3.26 17.141 14.422 1 97.25 197 SER A O 1
ATOM 1538 N N . VAL A 1 198 ? -2.066 18.922 15.211 1 98.12 198 VAL A N 1
ATOM 1539 C CA . VAL A 1 198 ? -0.838 18.156 15.398 1 98.12 198 VAL A CA 1
ATOM 1540 C C . VAL A 1 198 ? -0.15 18.594 16.688 1 98.12 198 VAL A C 1
ATOM 1542 O O . VAL A 1 198 ? -0.248 19.766 17.094 1 98.12 198 VAL A O 1
ATOM 1545 N N . ILE A 1 199 ? 0.466 17.656 17.328 1 97.69 199 ILE A N 1
ATOM 1546 C CA . ILE A 1 199 ? 1.344 17.953 18.453 1 97.69 199 ILE A CA 1
ATOM 1547 C C . ILE A 1 199 ? 2.779 18.125 17.969 1 97.69 199 ILE A C 1
ATOM 1549 O O . ILE A 1 199 ? 3.273 17.297 17.188 1 97.69 199 ILE A O 1
ATOM 1553 N N . VAL A 1 200 ? 3.439 19.203 18.391 1 97.88 200 VAL A N 1
ATOM 1554 C CA . VAL A 1 200 ? 4.789 19.453 17.891 1 97.88 200 VAL A CA 1
ATOM 1555 C C . VAL A 1 200 ? 5.73 19.75 19.047 1 97.88 200 VAL A C 1
ATOM 1557 O O . VAL A 1 200 ? 5.316 20.312 20.062 1 97.88 200 VAL A O 1
ATOM 1560 N N . ALA A 1 201 ? 6.938 19.297 18.922 1 97.81 201 ALA A N 1
ATOM 1561 C CA . ALA A 1 201 ? 8.039 19.719 19.797 1 97.81 201 ALA A CA 1
ATOM 1562 C C . ALA A 1 201 ? 8.844 20.844 19.156 1 97.81 201 ALA A C 1
ATOM 1564 O O . ALA A 1 201 ? 9.367 20.688 18.047 1 97.81 201 ALA A O 1
ATOM 1565 N N . VAL A 1 202 ? 8.977 21.938 19.828 1 97.44 202 VAL A N 1
ATOM 1566 C CA . VAL A 1 202 ? 9.695 23.094 19.328 1 97.44 202 VAL A CA 1
ATOM 1567 C C . VAL A 1 202 ? 10.922 23.359 20.188 1 97.44 202 VAL A C 1
ATOM 1569 O O . VAL A 1 202 ? 10.828 23.406 21.422 1 97.44 202 VAL A O 1
ATOM 1572 N N . LYS A 1 203 ? 12.047 23.531 19.5 1 95.56 203 LYS A N 1
ATOM 1573 C CA . LYS A 1 203 ? 13.273 23.844 20.234 1 95.56 203 LYS A CA 1
ATOM 1574 C C . LYS A 1 203 ? 13.07 25.031 21.172 1 95.56 203 LYS A C 1
ATOM 1576 O O . LYS A 1 203 ? 12.453 26.031 20.797 1 95.56 203 LYS A O 1
ATOM 1581 N N . LYS A 1 204 ? 13.633 24.844 22.344 1 94.38 204 LYS A N 1
ATOM 1582 C CA . LYS A 1 204 ? 13.508 25.922 23.312 1 94.38 204 LYS A CA 1
ATOM 1583 C C . LYS A 1 204 ? 14.094 27.219 22.75 1 94.38 204 LYS A C 1
ATOM 1585 O O . LYS A 1 204 ? 15.109 27.203 22.062 1 94.38 204 LYS A O 1
ATOM 1590 N N . ASN A 1 205 ? 13.539 28.359 23 1 90.5 205 ASN A N 1
ATOM 1591 C CA . ASN A 1 205 ? 13.922 29.703 22.609 1 90.5 205 ASN A CA 1
ATOM 1592 C C . ASN A 1 205 ? 13.641 29.969 21.141 1 90.5 205 ASN A C 1
ATOM 1594 O O . ASN A 1 205 ? 14.156 30.922 20.562 1 90.5 205 ASN A O 1
ATOM 1598 N N . GLU A 1 206 ? 12.898 29.094 20.453 1 91.81 206 GLU A N 1
ATOM 1599 C CA . GLU A 1 206 ? 12.531 29.297 19.047 1 91.81 206 GLU A CA 1
ATOM 1600 C C . GLU A 1 206 ? 11.039 29.562 18.891 1 91.81 206 GLU A C 1
ATOM 1602 O O . GLU A 1 206 ? 10.5 29.484 17.797 1 91.81 206 GLU A O 1
ATOM 1607 N N . GLU A 1 207 ? 10.344 29.812 19.938 1 89.38 207 GLU A N 1
ATOM 1608 C CA . GLU A 1 207 ? 8.898 30.031 19.953 1 89.38 207 GLU A CA 1
ATOM 1609 C C . GLU A 1 207 ? 8.523 31.219 19.078 1 89.38 207 GLU A C 1
ATOM 1611 O O . GLU A 1 207 ? 7.438 31.25 18.484 1 89.38 207 GLU A O 1
ATOM 1616 N N . ASN A 1 208 ? 9.406 32.156 19.031 1 91.56 208 ASN A N 1
ATOM 1617 C CA . ASN A 1 208 ? 9.141 33.375 18.234 1 91.56 208 ASN A CA 1
ATOM 1618 C C . ASN A 1 208 ? 8.945 33 16.766 1 91.56 208 ASN A C 1
ATOM 1620 O O . ASN A 1 208 ? 8.188 33.688 16.062 1 91.56 208 ASN A O 1
ATOM 1624 N N . HIS A 1 209 ? 9.555 31.969 16.344 1 91.25 209 HIS A N 1
ATOM 1625 C CA . HIS A 1 209 ? 9.414 31.547 14.953 1 91.25 209 HIS A CA 1
ATOM 1626 C C . HIS A 1 209 ? 8.023 30.984 14.688 1 91.25 209 HIS A C 1
ATOM 1628 O O . HIS A 1 209 ? 7.516 31.094 13.562 1 91.25 209 HIS A O 1
ATOM 1634 N N . LEU A 1 210 ? 7.406 30.391 15.656 1 92 210 LEU A N 1
ATOM 1635 C CA . LEU A 1 210 ? 6.027 29.953 15.5 1 92 210 LEU A CA 1
ATOM 1636 C C . LEU A 1 210 ? 5.102 31.125 15.227 1 92 210 LEU A C 1
ATOM 1638 O O . LEU A 1 210 ? 4.285 31.078 14.305 1 92 210 LEU A O 1
ATOM 1642 N N . ASN A 1 211 ? 5.316 32.188 15.977 1 90 211 ASN A N 1
ATOM 1643 C CA . ASN A 1 211 ? 4.496 33.375 15.836 1 90 211 ASN A CA 1
ATOM 1644 C C . ASN A 1 211 ? 4.652 34 14.453 1 90 211 ASN A C 1
ATOM 1646 O O . ASN A 1 211 ? 3.689 34.531 13.891 1 90 211 ASN A O 1
ATOM 1650 N N . GLU A 1 212 ? 5.828 33.875 13.984 1 90.94 212 GLU A N 1
ATOM 1651 C CA . GLU A 1 212 ? 6.133 34.531 12.719 1 90.94 212 GLU A CA 1
ATOM 1652 C C . GLU A 1 212 ? 5.652 33.719 11.531 1 90.94 212 GLU A C 1
ATOM 1654 O O . GLU A 1 212 ? 5.289 34.25 10.484 1 90.94 212 GLU A O 1
ATOM 1659 N N . ARG A 1 213 ? 5.586 32.438 11.773 1 91.12 213 ARG A N 1
ATOM 1660 C CA . ARG A 1 213 ? 5.449 31.594 10.594 1 91.12 213 ARG A CA 1
ATOM 1661 C C . ARG A 1 213 ? 4.094 30.891 10.578 1 91.12 213 ARG A C 1
ATOM 1663 O O . ARG A 1 213 ? 3.607 30.5 9.516 1 91.12 213 ARG A O 1
ATOM 1670 N N . LEU A 1 214 ? 3.49 30.766 11.68 1 94.56 214 LEU A N 1
ATOM 1671 C CA . LEU A 1 214 ? 2.217 30.062 11.734 1 94.56 214 LEU A CA 1
ATOM 1672 C C . LEU A 1 214 ? 1.05 31.016 11.539 1 94.56 214 LEU A C 1
ATOM 1674 O O . LEU A 1 214 ? 1.027 32.094 12.117 1 94.56 214 LEU A O 1
ATOM 1678 N N . THR A 1 215 ? 0.208 30.703 10.703 1 94.88 215 THR A N 1
ATOM 1679 C CA . THR A 1 215 ? -1.06 31.406 10.578 1 94.88 215 THR A CA 1
ATOM 1680 C C . THR A 1 215 ? -2.172 30.672 11.312 1 94.88 215 THR A C 1
ATOM 1682 O O . THR A 1 215 ? -3.23 31.234 11.586 1 94.88 215 THR A O 1
ATOM 1685 N N . THR A 1 216 ? -1.941 29.422 11.609 1 95.19 216 THR A N 1
ATOM 1686 C CA . THR A 1 216 ? -2.867 28.578 12.359 1 95.19 216 THR A CA 1
ATOM 1687 C C . THR A 1 216 ? -2.674 28.766 13.859 1 95.19 216 THR A C 1
ATOM 1689 O O . THR A 1 216 ? -1.541 28.875 14.336 1 95.19 216 THR A O 1
ATOM 1692 N N . PRO A 1 217 ? -3.773 28.828 14.594 1 94.44 217 PRO A N 1
ATOM 1693 C CA . PRO A 1 217 ? -3.625 28.953 16.047 1 94.44 217 PRO A CA 1
ATOM 1694 C C . PRO A 1 217 ? -2.857 27.781 16.656 1 94.44 217 PRO A C 1
ATOM 1696 O O . PRO A 1 217 ? -2.92 26.656 16.141 1 94.44 217 PRO A O 1
ATOM 1699 N N . TYR A 1 218 ? -2.131 28.062 17.688 1 96.19 218 TYR A N 1
ATOM 1700 C CA . TYR A 1 218 ? -1.405 27.031 18.422 1 96.19 218 TYR A CA 1
ATOM 1701 C C . TYR A 1 218 ? -1.464 27.281 19.922 1 96.19 218 TYR A C 1
ATOM 1703 O O . TYR A 1 218 ? -1.761 28.406 20.359 1 96.19 218 TYR A O 1
ATOM 1711 N N . GLU A 1 219 ? -1.288 26.234 20.688 1 95.5 219 GLU A N 1
ATOM 1712 C CA . GLU A 1 219 ? -1.342 26.312 22.141 1 95.5 219 GLU A CA 1
ATOM 1713 C C . GLU A 1 219 ? -0.215 25.516 22.781 1 95.5 219 GLU A C 1
ATOM 1715 O O . GLU A 1 219 ? 0.055 24.375 22.375 1 95.5 219 GLU A O 1
ATOM 1720 N N . LYS A 1 220 ? 0.429 26.141 23.781 1 95.19 220 LYS A N 1
ATOM 1721 C CA . LYS A 1 220 ? 1.491 25.453 24.516 1 95.19 220 LYS A CA 1
ATOM 1722 C C . LYS A 1 220 ? 0.918 24.375 25.438 1 95.19 220 LYS A C 1
ATOM 1724 O O . LYS A 1 220 ? -0.099 24.609 26.094 1 95.19 220 LYS A O 1
ATOM 1729 N N . LEU A 1 221 ? 1.544 23.266 25.422 1 95.38 221 LEU A N 1
ATOM 1730 C CA . LEU A 1 221 ? 1.174 22.188 26.328 1 95.38 221 LEU A CA 1
ATOM 1731 C C . LEU A 1 221 ? 1.936 22.312 27.641 1 95.38 221 LEU A C 1
ATOM 1733 O O . LEU A 1 221 ? 3.141 22.578 27.656 1 95.38 221 LEU A O 1
ATOM 1737 N N . ILE A 1 222 ? 1.256 22.172 28.734 1 92.88 222 ILE A N 1
ATOM 1738 C CA . ILE A 1 222 ? 1.877 22.125 30.062 1 92.88 222 ILE A CA 1
ATOM 1739 C C . ILE A 1 222 ? 1.928 20.688 30.547 1 92.88 222 ILE A C 1
ATOM 1741 O O . ILE A 1 222 ? 0.889 20.078 30.828 1 92.88 222 ILE A O 1
ATOM 1745 N N . ILE A 1 223 ? 3.107 20.156 30.609 1 89.25 223 ILE A N 1
ATOM 1746 C CA . ILE A 1 223 ? 3.312 18.766 30.984 1 89.25 223 ILE A CA 1
ATOM 1747 C C . ILE A 1 223 ? 3.838 18.672 32.406 1 89.25 223 ILE A C 1
ATOM 1749 O O . ILE A 1 223 ? 4.84 19.312 32.75 1 89.25 223 ILE A O 1
ATOM 1753 N N . THR A 1 224 ? 3.109 18 33.312 1 87.5 224 THR A N 1
ATOM 1754 C CA . THR A 1 224 ? 3.514 17.859 34.688 1 87.5 224 THR A CA 1
ATOM 1755 C C . THR A 1 224 ? 3.666 16.391 35.062 1 87.5 224 THR A C 1
ATOM 1757 O O . THR A 1 224 ? 2.941 15.531 34.562 1 87.5 224 THR A O 1
ATOM 1760 N N . MET B 1 1 ? 10.531 -6.363 -15.422 1 75.31 1 MET B N 1
ATOM 1761 C CA . MET B 1 1 ? 9.523 -6.289 -14.359 1 75.31 1 MET B CA 1
ATOM 1762 C C . MET B 1 1 ? 8.148 -5.977 -14.945 1 75.31 1 MET B C 1
ATOM 1764 O O . MET B 1 1 ? 8.031 -5.195 -15.891 1 75.31 1 MET B O 1
ATOM 1768 N N . ARG B 1 2 ? 7.258 -6.727 -14.531 1 85.19 2 ARG B N 1
ATOM 1769 C CA . ARG B 1 2 ? 5.914 -6.59 -15.094 1 85.19 2 ARG B CA 1
ATOM 1770 C C . ARG B 1 2 ? 5.141 -5.48 -14.391 1 85.19 2 ARG B C 1
ATOM 1772 O O . ARG B 1 2 ? 5.125 -4.336 -14.852 1 85.19 2 ARG B O 1
ATOM 1779 N N . ASN B 1 3 ? 4.781 -5.656 -13.109 1 88.25 3 ASN B N 1
ATOM 1780 C CA . ASN B 1 3 ? 4.012 -4.664 -12.359 1 88.25 3 ASN B CA 1
ATOM 1781 C C . ASN B 1 3 ? 4.75 -4.215 -11.109 1 88.25 3 ASN B C 1
ATOM 1783 O O . ASN B 1 3 ? 4.27 -3.342 -10.375 1 88.25 3 ASN B O 1
ATOM 1787 N N . ALA B 1 4 ? 5.91 -4.715 -10.945 1 93.94 4 ALA B N 1
ATOM 1788 C CA . ALA B 1 4 ? 6.715 -4.34 -9.789 1 93.94 4 ALA B CA 1
ATOM 1789 C C . ALA B 1 4 ? 7.363 -2.973 -9.984 1 93.94 4 ALA B C 1
ATOM 1791 O O . ALA B 1 4 ? 7.531 -2.518 -11.117 1 93.94 4 ALA B O 1
ATOM 1792 N N . SER B 1 5 ? 7.66 -2.33 -8.883 1 95.69 5 SER B N 1
ATOM 1793 C CA . SER B 1 5 ? 8.344 -1.043 -8.898 1 95.69 5 SER B CA 1
ATOM 1794 C C . SER B 1 5 ? 9.625 -1.081 -8.07 1 95.69 5 SER B C 1
ATOM 1796 O O . SER B 1 5 ? 9.602 -1.519 -6.918 1 95.69 5 SER B O 1
ATOM 1798 N N . LYS B 1 6 ? 10.688 -0.599 -8.727 1 95.31 6 LYS B N 1
ATOM 1799 C CA . LYS B 1 6 ? 11.914 -0.427 -7.961 1 95.31 6 LYS B CA 1
ATOM 1800 C C . LYS B 1 6 ? 11.93 0.916 -7.238 1 95.31 6 LYS B C 1
ATOM 1802 O O . LYS B 1 6 ? 11.625 1.951 -7.832 1 95.31 6 LYS B O 1
ATOM 1807 N N . VAL B 1 7 ? 12.25 0.86 -5.918 1 95.06 7 VAL B N 1
ATOM 1808 C CA . VAL B 1 7 ? 12.289 2.121 -5.184 1 95.06 7 VAL B CA 1
ATOM 1809 C C . VAL B 1 7 ? 13.734 2.504 -4.891 1 95.06 7 VAL B C 1
ATOM 1811 O O . VAL B 1 7 ? 14.023 3.646 -4.527 1 95.06 7 VAL B O 1
ATOM 1814 N N . ASP B 1 8 ? 14.656 1.648 -4.934 1 93.38 8 ASP B N 1
ATOM 1815 C CA . ASP B 1 8 ? 16.109 1.838 -4.941 1 93.38 8 ASP B CA 1
ATOM 1816 C C . ASP B 1 8 ? 16.812 0.692 -5.668 1 93.38 8 ASP B C 1
ATOM 1818 O O . ASP B 1 8 ? 16.172 -0.051 -6.422 1 93.38 8 ASP B O 1
ATOM 1822 N N . GLU B 1 9 ? 18.078 0.516 -5.555 1 92.75 9 GLU B N 1
ATOM 1823 C CA . GLU B 1 9 ? 18.844 -0.423 -6.363 1 92.75 9 GLU B CA 1
ATOM 1824 C C . GLU B 1 9 ? 18.438 -1.864 -6.082 1 92.75 9 GLU B C 1
ATOM 1826 O O . GLU B 1 9 ? 18.484 -2.717 -6.973 1 92.75 9 GLU B O 1
ATOM 1831 N N . ASN B 1 10 ? 17.953 -2.109 -4.879 1 94.5 10 ASN B N 1
ATOM 1832 C CA . ASN B 1 10 ? 17.766 -3.506 -4.508 1 94.5 10 ASN B CA 1
ATOM 1833 C C . ASN B 1 10 ? 16.375 -3.738 -3.898 1 94.5 10 ASN B C 1
ATOM 1835 O O . ASN B 1 10 ? 16.109 -4.812 -3.361 1 94.5 10 ASN B O 1
ATOM 1839 N N . THR B 1 11 ? 15.5 -2.742 -3.918 1 96.25 11 THR B N 1
ATOM 1840 C CA . THR B 1 11 ? 14.203 -2.857 -3.26 1 96.25 11 THR B CA 1
ATOM 1841 C C . THR B 1 11 ? 13.07 -2.791 -4.281 1 96.25 11 THR B C 1
ATOM 1843 O O . THR B 1 11 ? 13.016 -1.867 -5.094 1 96.25 11 THR B O 1
ATOM 1846 N N . VAL B 1 12 ? 12.242 -3.781 -4.203 1 97.25 12 VAL B N 1
ATOM 1847 C CA . VAL B 1 12 ? 11.133 -3.906 -5.137 1 97.25 12 VAL B CA 1
ATOM 1848 C C . VAL B 1 12 ? 9.805 -3.855 -4.379 1 97.25 12 VAL B C 1
ATOM 1850 O O . VAL B 1 12 ? 9.688 -4.414 -3.285 1 97.25 12 VAL B O 1
ATOM 1853 N N . VAL B 1 13 ? 8.852 -3.141 -4.977 1 98.06 13 VAL B N 1
ATOM 1854 C CA . VAL B 1 13 ? 7.516 -3.072 -4.398 1 98.06 13 VAL B CA 1
ATOM 1855 C C . VAL B 1 13 ? 6.5 -3.678 -5.367 1 98.06 13 VAL B C 1
ATOM 1857 O O . VAL B 1 13 ? 6.531 -3.389 -6.566 1 98.06 13 VAL B O 1
ATOM 1860 N N . THR B 1 14 ? 5.668 -4.562 -4.891 1 97.81 14 THR B N 1
ATOM 1861 C CA . THR B 1 14 ? 4.539 -5.094 -5.645 1 97.81 14 THR B CA 1
ATOM 1862 C C . THR B 1 14 ? 3.236 -4.91 -4.867 1 97.81 14 THR B C 1
ATOM 1864 O O . THR B 1 14 ? 3.258 -4.715 -3.65 1 97.81 14 THR B O 1
ATOM 1867 N N . MET B 1 15 ? 2.17 -4.922 -5.594 1 96.38 15 MET B N 1
ATOM 1868 C CA . MET B 1 15 ? 0.871 -4.742 -4.949 1 96.38 15 MET B CA 1
ATOM 1869 C C . MET B 1 15 ? -0.226 -5.465 -5.723 1 96.38 15 MET B C 1
ATOM 1871 O O . MET B 1 15 ? -0.112 -5.66 -6.934 1 96.38 15 MET B O 1
ATOM 1875 N N . ASP B 1 16 ? -1.152 -5.891 -5.031 1 95.5 16 ASP B N 1
ATOM 1876 C CA . ASP B 1 16 ? -2.381 -6.422 -5.617 1 95.5 16 ASP B CA 1
ATOM 1877 C C . ASP B 1 16 ? -3.596 -6.051 -4.77 1 95.5 16 ASP B C 1
ATOM 1879 O O . ASP B 1 16 ? -3.484 -5.887 -3.555 1 95.5 16 ASP B O 1
ATOM 1883 N N . ASN B 1 17 ? -4.664 -5.84 -5.461 1 96.19 17 ASN B N 1
ATOM 1884 C CA . ASN B 1 17 ? -5.902 -5.418 -4.812 1 96.19 17 ASN B CA 1
ATOM 1885 C C . ASN B 1 17 ? -7.059 -6.355 -5.145 1 96.19 17 ASN B C 1
ATOM 1887 O O . ASN B 1 17 ? -7.145 -6.871 -6.262 1 96.19 17 ASN B O 1
ATOM 1891 N N . SER B 1 18 ? -7.879 -6.555 -4.219 1 95.25 18 SER B N 1
ATOM 1892 C CA . SER B 1 18 ? -9.125 -7.297 -4.395 1 95.25 18 SER B CA 1
ATOM 1893 C C . SER B 1 18 ? -10.32 -6.496 -3.895 1 95.25 18 SER B C 1
ATOM 1895 O O . SER B 1 18 ? -10.398 -6.16 -2.711 1 95.25 18 SER B O 1
ATOM 1897 N N . GLY B 1 19 ? -11.258 -6.168 -4.75 1 95.94 19 GLY B N 1
ATOM 1898 C CA . GLY B 1 19 ? -12.469 -5.43 -4.41 1 95.94 19 GLY B CA 1
ATOM 1899 C C . GLY B 1 19 ? -13.742 -6.184 -4.75 1 95.94 19 GLY B C 1
ATOM 1900 O O . GLY B 1 19 ? -13.812 -6.859 -5.777 1 95.94 19 GLY B O 1
ATOM 1901 N N . CYS B 1 20 ? -14.664 -6.125 -3.924 1 96.69 20 CYS B N 1
ATOM 1902 C CA . CYS B 1 20 ? -15.992 -6.676 -4.141 1 96.69 20 CYS B CA 1
ATOM 1903 C C . CYS B 1 20 ? -15.969 -8.195 -4.098 1 96.69 20 CYS B C 1
ATOM 1905 O O . CYS B 1 20 ? -16.859 -8.852 -4.648 1 96.69 20 CYS B O 1
ATOM 1907 N N . ILE B 1 21 ? -14.992 -8.805 -3.59 1 94.38 21 ILE B N 1
ATOM 1908 C CA . ILE B 1 21 ? -14.852 -10.242 -3.393 1 94.38 21 ILE B CA 1
ATOM 1909 C C . ILE B 1 21 ? -14.672 -10.547 -1.907 1 94.38 21 ILE B C 1
ATOM 1911 O O . ILE B 1 21 ? -13.703 -10.102 -1.289 1 94.38 21 ILE B O 1
ATOM 1915 N N . GLY B 1 22 ? -15.555 -11.242 -1.354 1 96 22 GLY B N 1
ATOM 1916 C CA . GLY B 1 22 ? -15.477 -11.539 0.066 1 96 22 GLY B CA 1
ATOM 1917 C C . GLY B 1 22 ? -16.781 -12.062 0.638 1 96 22 GLY B C 1
ATOM 1918 O O . GLY B 1 22 ? -17.531 -12.758 -0.049 1 96 22 GLY B O 1
ATOM 1919 N N . GLU B 1 23 ? -17.016 -11.844 1.903 1 97.75 23 GLU B N 1
ATOM 1920 C CA . GLU B 1 23 ? -18.094 -12.484 2.635 1 97.75 23 GLU B CA 1
ATOM 1921 C C . GLU B 1 23 ? -19.266 -11.523 2.85 1 97.75 23 GLU B C 1
ATOM 1923 O O . GLU B 1 23 ? -20.312 -11.914 3.365 1 97.75 23 GLU B O 1
ATOM 1928 N N . LYS B 1 24 ? -19.109 -10.305 2.449 1 97.56 24 LYS B N 1
ATOM 1929 C CA . LYS B 1 24 ? -20.172 -9.336 2.682 1 97.56 24 LYS B CA 1
ATOM 1930 C C . LYS B 1 24 ? -21.328 -9.547 1.705 1 97.56 24 LYS B C 1
ATOM 1932 O O . LYS B 1 24 ? -21.125 -10 0.577 1 97.56 24 LYS B O 1
ATOM 1937 N N . GLN B 1 25 ? -22.5 -9.172 2.068 1 97.56 25 GLN B N 1
ATOM 1938 C CA . GLN B 1 25 ? -23.75 -9.469 1.354 1 97.56 25 GLN B CA 1
ATOM 1939 C C . GLN B 1 25 ? -23.734 -8.859 -0.045 1 97.56 25 GLN B C 1
ATOM 1941 O O . GLN B 1 25 ? -24.25 -9.453 -0.991 1 97.56 25 GLN B O 1
ATOM 1946 N N . LEU B 1 26 ? -23.094 -7.66 -0.247 1 97.62 26 LEU B N 1
ATOM 1947 C CA . LEU B 1 26 ? -23.172 -6.973 -1.53 1 97.62 26 LEU B CA 1
ATOM 1948 C C . LEU B 1 26 ? -21.891 -7.16 -2.328 1 97.62 26 LEU B C 1
ATOM 1950 O O . LEU B 1 26 ? -21.656 -6.469 -3.32 1 97.62 26 LEU B O 1
ATOM 1954 N N . ASP B 1 27 ? -21.078 -8.078 -1.843 1 96.81 27 ASP B N 1
ATOM 1955 C CA . ASP B 1 27 ? -19.953 -8.477 -2.693 1 96.81 27 ASP B CA 1
ATOM 1956 C C . ASP B 1 27 ? -20.453 -9.102 -3.992 1 96.81 27 ASP B C 1
ATOM 1958 O O . ASP B 1 27 ? -21.469 -9.781 -4.008 1 96.81 27 ASP B O 1
ATOM 1962 N N . VAL B 1 28 ? -19.688 -8.891 -5.074 1 95.06 28 VAL B N 1
ATOM 1963 C CA . VAL B 1 28 ? -20.047 -9.438 -6.379 1 95.06 28 VAL B CA 1
ATOM 1964 C C . VAL B 1 28 ? -19.75 -10.938 -6.414 1 95.06 28 VAL B C 1
ATOM 1966 O O . VAL B 1 28 ? -20.516 -11.711 -6.988 1 95.06 28 VAL B O 1
ATOM 1969 N N . VAL B 1 29 ? -18.609 -11.375 -5.883 1 91.94 29 VAL B N 1
ATOM 1970 C CA . VAL B 1 29 ? -18.219 -12.781 -5.797 1 91.94 29 VAL B CA 1
ATOM 1971 C C . VAL B 1 29 ? -18.062 -13.188 -4.332 1 91.94 29 VAL B C 1
ATOM 1973 O O . VAL B 1 29 ? -17.375 -12.523 -3.562 1 91.94 29 VAL B O 1
ATOM 1976 N N . TYR B 1 30 ? -18.75 -14.289 -3.99 1 94.38 30 TYR B N 1
ATOM 1977 C CA . TYR B 1 30 ? -18.547 -14.805 -2.643 1 94.38 30 TYR B CA 1
ATOM 1978 C C . TYR B 1 30 ? -17.266 -15.633 -2.564 1 94.38 30 TYR B C 1
ATOM 1980 O O . TYR B 1 30 ? -17.031 -16.516 -3.396 1 94.38 30 TYR B O 1
ATOM 1988 N N . ALA B 1 31 ? -16.469 -15.367 -1.632 1 94.44 31 ALA B N 1
ATOM 1989 C CA . ALA B 1 31 ? -15.297 -16.125 -1.182 1 94.44 31 ALA B CA 1
ATOM 1990 C C . ALA B 1 31 ? -14.969 -15.805 0.273 1 94.44 31 ALA B C 1
ATOM 1992 O O . ALA B 1 31 ? -15.219 -14.695 0.747 1 94.44 31 ALA B O 1
ATOM 1993 N N . THR B 1 32 ? -14.438 -16.766 0.945 1 96.88 32 THR B N 1
ATOM 1994 C CA . THR B 1 32 ? -14.039 -16.453 2.311 1 96.88 32 THR B CA 1
ATOM 1995 C C . THR B 1 32 ? -12.906 -15.422 2.314 1 96.88 32 THR B C 1
ATOM 1997 O O . THR B 1 32 ? -12.133 -15.344 1.36 1 96.88 32 THR B O 1
ATOM 2000 N N . ASN B 1 33 ? -12.805 -14.633 3.4 1 98.12 33 ASN B N 1
ATOM 2001 C CA . ASN B 1 33 ? -11.727 -13.656 3.533 1 98.12 33 ASN B CA 1
ATOM 2002 C C . ASN B 1 33 ? -10.359 -14.328 3.43 1 98.12 33 ASN B C 1
ATOM 2004 O O . ASN B 1 33 ? -9.438 -13.773 2.828 1 98.12 33 ASN B O 1
ATOM 2008 N N . GLU B 1 34 ? -10.227 -15.492 3.979 1 98.19 34 GLU B N 1
ATOM 2009 C CA . GLU B 1 34 ? -8.984 -16.25 3.928 1 98.19 34 GLU B CA 1
ATOM 2010 C C . GLU B 1 34 ? -8.586 -16.562 2.49 1 98.19 34 GLU B C 1
ATOM 2012 O O . GLU B 1 34 ? -7.434 -16.359 2.098 1 98.19 34 GLU B O 1
ATOM 2017 N N . VAL B 1 35 ? -9.547 -17.016 1.711 1 95.38 35 VAL B N 1
ATOM 2018 C CA . VAL B 1 35 ? -9.297 -17.375 0.319 1 95.38 35 VAL B CA 1
ATOM 2019 C C . VAL B 1 35 ? -8.938 -16.125 -0.483 1 95.38 35 VAL B C 1
ATOM 2021 O O . VAL B 1 35 ? -8.008 -16.141 -1.292 1 95.38 35 VAL B O 1
ATOM 2024 N N . THR B 1 36 ? -9.672 -15.047 -0.262 1 95.62 36 THR B N 1
ATOM 2025 C CA . THR B 1 36 ? -9.414 -13.781 -0.94 1 95.62 36 THR B CA 1
ATOM 2026 C C . THR B 1 36 ? -7.988 -13.305 -0.667 1 95.62 36 THR B C 1
ATOM 2028 O O . THR B 1 36 ? -7.27 -12.914 -1.59 1 95.62 36 THR B O 1
ATOM 2031 N N . ALA B 1 37 ? -7.586 -13.391 0.576 1 98.12 37 ALA B N 1
ATOM 2032 C CA . ALA B 1 37 ? -6.246 -12.953 0.952 1 98.12 37 ALA B CA 1
ATOM 2033 C C . ALA B 1 37 ? -5.176 -13.859 0.352 1 98.12 37 ALA B C 1
ATOM 2035 O O . ALA B 1 37 ? -4.113 -13.391 -0.063 1 98.12 37 ALA B O 1
ATOM 2036 N N . TYR B 1 38 ? -5.449 -15.148 0.342 1 97.44 38 TYR B N 1
ATOM 2037 C CA . TYR B 1 38 ? -4.496 -16.094 -0.239 1 97.44 38 TYR B CA 1
ATOM 2038 C C . TYR B 1 38 ? -4.199 -15.742 -1.691 1 97.44 38 TYR B C 1
ATOM 2040 O O . TYR B 1 38 ? -3.037 -15.633 -2.086 1 97.44 38 TYR B O 1
ATOM 2048 N N . TYR B 1 39 ? -5.195 -15.516 -2.459 1 94.5 39 TYR B N 1
ATOM 2049 C CA . TYR B 1 39 ? -4.992 -15.297 -3.887 1 94.5 39 TYR B CA 1
ATOM 2050 C C . TYR B 1 39 ? -4.406 -13.906 -4.141 1 94.5 39 TYR B C 1
ATOM 2052 O O . TYR B 1 39 ? -3.629 -13.719 -5.078 1 94.5 39 TYR B O 1
ATOM 2060 N N . THR B 1 40 ? -4.824 -12.938 -3.33 1 95.94 40 THR B N 1
ATOM 2061 C CA . THR B 1 40 ? -4.207 -11.617 -3.441 1 95.94 40 THR B CA 1
ATOM 2062 C C . THR B 1 40 ? -2.713 -11.695 -3.141 1 95.94 40 THR B C 1
ATOM 2064 O O . THR B 1 40 ? -1.9 -11.094 -3.848 1 95.94 40 THR B O 1
ATOM 2067 N N . THR B 1 41 ? -2.381 -12.469 -2.115 1 98.12 41 THR B N 1
ATOM 2068 C CA . THR B 1 41 ? -0.99 -12.672 -1.725 1 98.12 41 THR B CA 1
ATOM 2069 C C . THR B 1 41 ? -0.217 -13.383 -2.836 1 98.12 41 THR B C 1
ATOM 2071 O O . THR B 1 41 ? 0.902 -12.984 -3.168 1 98.12 41 THR B O 1
ATOM 2074 N N . ARG B 1 42 ? -0.866 -14.367 -3.352 1 97.25 42 ARG B N 1
ATOM 2075 C CA . ARG B 1 42 ? -0.26 -15.164 -4.414 1 97.25 42 ARG B CA 1
ATOM 2076 C C . ARG B 1 42 ? 0.193 -14.273 -5.57 1 97.25 42 ARG B C 1
ATOM 2078 O O . ARG B 1 42 ? 1.326 -14.391 -6.039 1 97.25 42 ARG B O 1
ATOM 2085 N N . VAL B 1 43 ? -0.632 -13.383 -6.023 1 96.19 43 VAL B N 1
ATOM 2086 C CA . VAL B 1 43 ? -0.338 -12.531 -7.168 1 96.19 43 VAL B CA 1
ATOM 2087 C C . VAL B 1 43 ? 0.82 -11.594 -6.828 1 96.19 43 VAL B C 1
ATOM 2089 O O . VAL B 1 43 ? 1.782 -11.484 -7.59 1 96.19 43 VAL B O 1
ATOM 2092 N N . ALA B 1 44 ? 0.744 -10.977 -5.672 1 97.44 44 ALA B N 1
ATOM 2093 C CA . ALA B 1 44 ? 1.797 -10.055 -5.258 1 97.44 44 ALA B CA 1
ATOM 2094 C C . ALA B 1 44 ? 3.139 -10.773 -5.133 1 97.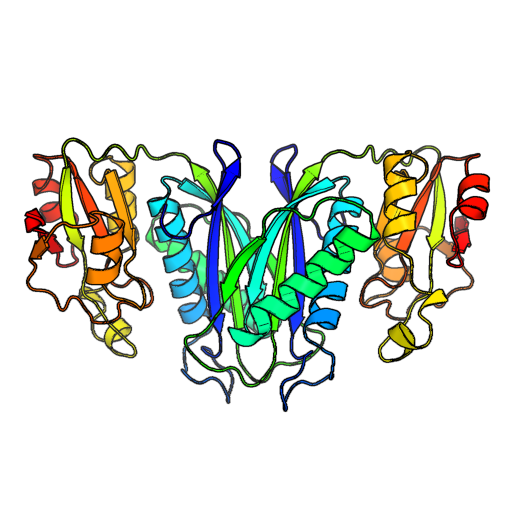44 44 ALA B C 1
ATOM 2096 O O . ALA B 1 44 ? 4.184 -10.211 -5.48 1 97.44 44 ALA B O 1
ATOM 2097 N N . LEU B 1 45 ? 3.092 -11.953 -4.629 1 98.31 45 LEU B N 1
ATOM 2098 C CA . LEU B 1 45 ? 4.289 -12.758 -4.406 1 98.31 45 LEU B CA 1
ATOM 2099 C C . LEU B 1 45 ? 4.938 -13.148 -5.73 1 98.31 45 LEU B C 1
ATOM 2101 O O . LEU B 1 45 ? 6.152 -13.008 -5.902 1 98.31 45 LEU B O 1
ATOM 2105 N N . ILE B 1 46 ? 4.148 -13.633 -6.676 1 98.25 46 ILE B N 1
ATOM 2106 C CA . ILE B 1 46 ? 4.688 -14.008 -7.977 1 98.25 46 ILE B CA 1
ATOM 2107 C C . ILE B 1 46 ? 5.258 -12.781 -8.68 1 98.25 46 ILE B C 1
ATOM 2109 O O . ILE B 1 46 ? 6.27 -12.867 -9.383 1 98.25 46 ILE B O 1
ATOM 2113 N N . GLU B 1 47 ? 4.645 -11.617 -8.5 1 98 47 GLU B N 1
ATOM 2114 C CA . GLU B 1 47 ? 5.184 -10.383 -9.055 1 98 47 GLU B CA 1
ATOM 2115 C C . GLU B 1 47 ? 6.551 -10.062 -8.445 1 98 47 GLU B C 1
ATOM 2117 O O . GLU B 1 47 ? 7.426 -9.523 -9.133 1 98 47 GLU B O 1
ATOM 2122 N N . GLN B 1 48 ? 6.719 -10.289 -7.148 1 98.5 48 GLN B N 1
ATOM 2123 C CA . GLN B 1 48 ? 8.039 -10.148 -6.535 1 98.5 48 GLN B CA 1
ATOM 2124 C C . GLN B 1 48 ? 9.062 -11.023 -7.238 1 98.5 48 GLN B C 1
ATOM 2126 O O . GLN B 1 48 ? 10.141 -10.555 -7.613 1 98.5 48 GLN B O 1
ATOM 2131 N N . TRP B 1 49 ? 8.656 -12.234 -7.445 1 98.44 49 TRP B N 1
ATOM 2132 C CA . TRP B 1 49 ? 9.555 -13.188 -8.086 1 98.44 49 TRP B CA 1
ATOM 2133 C C . TRP B 1 49 ? 9.844 -12.781 -9.531 1 98.44 49 TRP B C 1
ATOM 2135 O O . TRP B 1 49 ? 10.969 -12.945 -10.016 1 98.44 49 TRP B O 1
ATOM 2145 N N . CYS B 1 50 ? 8.82 -12.281 -10.195 1 98.12 50 CYS B N 1
ATOM 2146 C CA . CYS B 1 50 ? 8.984 -11.789 -11.555 1 98.12 50 CYS B CA 1
ATOM 2147 C C . CYS B 1 50 ? 10.055 -10.711 -11.625 1 98.12 50 CYS B C 1
ATOM 2149 O O . CYS B 1 50 ? 10.773 -10.609 -12.617 1 98.12 50 CYS B O 1
ATOM 2151 N N . ALA B 1 51 ? 10.234 -9.969 -10.555 1 97.56 51 ALA B N 1
ATOM 2152 C CA . ALA B 1 51 ? 11.219 -8.898 -10.484 1 97.56 51 ALA B CA 1
ATOM 2153 C C . ALA B 1 51 ? 12.531 -9.391 -9.875 1 97.56 51 ALA B C 1
ATOM 2155 O O . ALA B 1 51 ? 13.461 -8.609 -9.672 1 97.56 51 ALA B O 1
ATOM 2156 N N . GLY B 1 52 ? 12.586 -10.633 -9.562 1 97.69 52 GLY B N 1
ATOM 2157 C CA . GLY B 1 52 ? 13.781 -11.219 -8.977 1 97.69 52 GLY B CA 1
ATOM 2158 C C . GLY B 1 52 ? 13.906 -10.945 -7.488 1 97.69 52 GLY B C 1
ATOM 2159 O O . GLY B 1 52 ? 15.008 -11.008 -6.934 1 97.69 52 GLY B O 1
ATOM 2160 N N . ALA B 1 53 ? 12.828 -10.609 -6.848 1 98.25 53 ALA B N 1
ATOM 2161 C CA . ALA B 1 53 ? 12.859 -10.242 -5.434 1 98.25 53 ALA B CA 1
ATOM 2162 C C . ALA B 1 53 ? 12.055 -11.219 -4.59 1 98.25 53 ALA B C 1
ATOM 2164 O O . ALA B 1 53 ? 11.352 -12.086 -5.129 1 98.25 53 ALA B O 1
ATOM 2165 N N . HIS B 1 54 ? 12.219 -11.18 -3.312 1 98.5 54 HIS B N 1
ATOM 2166 C CA . HIS B 1 54 ? 11.43 -11.883 -2.311 1 98.5 54 HIS B CA 1
ATOM 2167 C C . HIS B 1 54 ? 11.023 -10.953 -1.173 1 98.5 54 HIS B C 1
ATOM 2169 O O . HIS B 1 54 ? 11.828 -10.133 -0.721 1 98.5 54 HIS B O 1
ATOM 2175 N N . PRO B 1 55 ? 9.828 -11.039 -0.72 1 98.38 55 PRO B N 1
ATOM 2176 C CA . PRO B 1 55 ? 9.312 -10.023 0.198 1 98.38 55 PRO B CA 1
ATOM 2177 C C . PRO B 1 55 ? 9.961 -10.086 1.579 1 98.38 55 PRO B C 1
ATOM 2179 O O . PRO B 1 55 ? 10.195 -11.18 2.104 1 98.38 55 PRO B O 1
ATOM 2182 N N . SER B 1 56 ? 10.242 -8.945 2.131 1 97.88 56 SER B N 1
ATOM 2183 C CA . SER B 1 56 ? 10.719 -8.82 3.502 1 97.88 56 SER B CA 1
ATOM 2184 C C . SER B 1 56 ? 9.664 -8.195 4.406 1 97.88 56 SER B C 1
ATOM 2186 O O . SER B 1 56 ? 9.742 -8.297 5.633 1 97.88 56 SER B O 1
ATOM 2188 N N . ASN B 1 57 ? 8.711 -7.473 3.875 1 98.44 57 ASN B N 1
ATOM 2189 C CA . ASN B 1 57 ? 7.625 -6.824 4.598 1 98.44 57 ASN B CA 1
ATOM 2190 C C . ASN B 1 57 ? 6.316 -6.891 3.812 1 98.44 57 ASN B C 1
ATOM 2192 O O . ASN B 1 57 ? 6.32 -6.828 2.582 1 98.44 57 ASN B O 1
ATOM 2196 N N . ILE B 1 58 ? 5.262 -6.969 4.535 1 98.56 58 ILE B N 1
ATOM 2197 C CA . ILE B 1 58 ? 3.934 -6.922 3.932 1 98.56 58 ILE B CA 1
ATOM 2198 C C . ILE B 1 58 ? 3.109 -5.812 4.586 1 98.56 58 ILE B C 1
ATOM 2200 O O . ILE B 1 58 ? 3.129 -5.652 5.809 1 98.56 58 ILE B O 1
ATOM 2204 N N . PHE B 1 59 ? 2.447 -5.027 3.803 1 98.25 59 PHE B N 1
ATOM 2205 C CA . PHE B 1 59 ? 1.524 -3.998 4.262 1 98.25 59 PHE B CA 1
ATOM 2206 C C . PHE B 1 59 ? 0.116 -4.258 3.74 1 98.25 59 PHE B C 1
ATOM 2208 O O . PHE B 1 59 ? -0.075 -4.496 2.547 1 98.25 59 PHE B O 1
ATOM 2215 N N . MET B 1 60 ? -0.828 -4.172 4.609 1 98.12 60 MET B N 1
ATOM 2216 C CA . MET B 1 60 ? -2.203 -4.527 4.266 1 98.12 60 MET B CA 1
ATOM 2217 C C . MET B 1 60 ? -3.146 -3.355 4.527 1 98.12 60 MET B C 1
ATOM 2219 O O . MET B 1 60 ? -3.125 -2.764 5.605 1 98.12 60 MET B O 1
ATOM 2223 N N . ALA B 1 61 ? -3.932 -2.939 3.547 1 98 61 ALA B N 1
ATOM 2224 C CA . ALA B 1 61 ? -5.074 -2.039 3.707 1 98 61 ALA B CA 1
ATOM 2225 C C . ALA B 1 61 ? -6.387 -2.814 3.705 1 98 61 ALA B C 1
ATOM 2227 O O . ALA B 1 61 ? -6.777 -3.383 2.684 1 98 61 ALA B O 1
ATOM 2228 N N . ASN B 1 62 ? -7.031 -2.857 4.812 1 98.19 62 ASN B N 1
ATOM 2229 C CA . ASN B 1 62 ? -8.266 -3.605 5.008 1 98.19 62 ASN B CA 1
ATOM 2230 C C . ASN B 1 62 ? -9.484 -2.691 4.969 1 98.19 62 ASN B C 1
ATOM 2232 O O . ASN B 1 62 ? -9.711 -1.909 5.895 1 98.19 62 ASN B O 1
ATOM 2236 N N . PHE B 1 63 ? -10.289 -2.779 3.932 1 97.81 63 PHE B N 1
ATOM 2237 C CA . PHE B 1 63 ? -11.484 -1.968 3.764 1 97.81 63 PHE B CA 1
ATOM 2238 C C . PHE B 1 63 ? -12.734 -2.766 4.117 1 97.81 63 PHE B C 1
ATOM 2240 O O . PHE B 1 63 ? -13.859 -2.291 3.928 1 97.81 63 PHE B O 1
ATOM 2247 N N . THR B 1 64 ? -12.531 -3.977 4.539 1 97.88 64 THR B N 1
ATOM 2248 C CA . THR B 1 64 ? -13.648 -4.879 4.785 1 97.88 64 THR B CA 1
ATOM 2249 C C . THR B 1 64 ? -14.227 -4.66 6.18 1 97.88 64 THR B C 1
ATOM 2251 O O . THR B 1 64 ? -15.391 -4.277 6.324 1 97.88 64 THR B O 1
ATOM 2254 N N . SER B 1 65 ? -13.453 -4.949 7.215 1 96.31 65 SER B N 1
ATOM 2255 C CA . SER B 1 65 ? -13.836 -4.781 8.609 1 96.31 65 SER B CA 1
ATOM 2256 C C . SER B 1 65 ? -12.711 -5.215 9.547 1 96.31 65 SER B C 1
ATOM 2258 O O . SER B 1 65 ? -11.812 -5.961 9.148 1 96.31 65 SER B O 1
ATOM 2260 N N . ASP B 1 66 ? -12.75 -4.719 10.797 1 95.38 66 ASP B N 1
ATOM 2261 C CA . ASP B 1 66 ? -11.773 -5.16 11.797 1 95.38 66 ASP B CA 1
ATOM 2262 C C . ASP B 1 66 ? -11.805 -6.68 11.961 1 95.38 66 ASP B C 1
ATOM 2264 O O . ASP B 1 66 ? -10.766 -7.312 12.133 1 95.38 66 ASP B O 1
ATOM 2268 N N . ALA B 1 67 ? -12.984 -7.254 11.875 1 95 67 ALA B N 1
ATOM 2269 C CA . ALA B 1 67 ? -13.164 -8.688 12.07 1 95 67 ALA B CA 1
ATOM 2270 C C . ALA B 1 67 ? -12.492 -9.484 10.953 1 95 67 ALA B C 1
ATOM 2272 O O . ALA B 1 67 ? -12.07 -10.625 11.164 1 95 67 ALA B O 1
ATOM 2273 N N . ALA B 1 68 ? -12.367 -8.93 9.773 1 97.75 68 ALA B N 1
ATOM 2274 C CA . ALA B 1 68 ? -11.805 -9.625 8.617 1 97.75 68 ALA B CA 1
ATOM 2275 C C . ALA B 1 68 ? -10.289 -9.727 8.719 1 97.75 68 ALA B C 1
ATOM 2277 O O . ALA B 1 68 ? -9.664 -10.516 8 1 97.75 68 ALA B O 1
ATOM 2278 N N . TRP B 1 69 ? -9.664 -8.93 9.586 1 97.88 69 TRP B N 1
ATOM 2279 C CA . TRP B 1 69 ? -8.211 -8.812 9.672 1 97.88 69 TRP B CA 1
ATOM 2280 C C . TRP B 1 69 ? -7.562 -10.172 9.906 1 97.88 69 TRP B C 1
ATOM 2282 O O . TRP B 1 69 ? -6.66 -10.57 9.164 1 97.88 69 TRP B O 1
ATOM 2292 N N . ASP B 1 70 ? -8.047 -10.898 10.836 1 98.19 70 ASP B N 1
ATOM 2293 C CA . ASP B 1 70 ? -7.434 -12.164 11.203 1 98.19 70 ASP B CA 1
ATOM 2294 C C . ASP B 1 70 ? -7.57 -13.188 10.078 1 98.19 70 ASP B C 1
ATOM 2296 O O . ASP B 1 70 ? -6.668 -14 9.852 1 98.19 70 ASP B O 1
ATOM 2300 N N . ASP B 1 71 ? -8.703 -13.195 9.477 1 98.56 71 ASP B N 1
ATOM 2301 C CA . ASP B 1 71 ? -8.898 -14.094 8.344 1 98.56 71 ASP B CA 1
ATOM 2302 C C . ASP B 1 71 ? -7.938 -13.766 7.207 1 98.56 71 ASP B C 1
ATOM 2304 O O . ASP B 1 71 ? -7.426 -14.672 6.539 1 98.56 71 ASP B O 1
ATOM 2308 N N . TYR B 1 72 ? -7.766 -12.484 6.969 1 98.75 72 TYR B N 1
ATOM 2309 C CA . TYR B 1 72 ? -6.812 -12.078 5.945 1 98.75 72 TYR B CA 1
ATOM 2310 C C . TYR B 1 72 ? -5.402 -12.531 6.301 1 98.75 72 TYR B C 1
ATOM 2312 O O . TYR B 1 72 ? -4.676 -13.047 5.445 1 98.75 72 TYR B O 1
ATOM 2320 N N . ILE B 1 73 ? -5.02 -12.406 7.555 1 98.75 73 ILE B N 1
ATOM 2321 C CA . ILE B 1 73 ? -3.711 -12.867 8.008 1 98.75 73 ILE B CA 1
ATOM 2322 C C . ILE B 1 73 ? -3.568 -14.367 7.746 1 98.75 73 ILE B C 1
ATOM 2324 O O . ILE B 1 73 ? -2.52 -14.828 7.293 1 98.75 73 ILE B O 1
ATOM 2328 N N . LYS B 1 74 ? -4.617 -15.117 8.047 1 98.62 74 LYS B N 1
ATOM 2329 C CA . LYS B 1 74 ? -4.594 -16.562 7.797 1 98.62 74 LYS B CA 1
ATOM 2330 C C . LYS B 1 74 ? -4.352 -16.859 6.32 1 98.62 74 LYS B C 1
ATOM 2332 O O . LYS B 1 74 ? -3.605 -17.781 5.984 1 98.62 74 LYS B O 1
ATOM 2337 N N . GLY B 1 75 ? -4.992 -16.125 5.461 1 98.56 75 GLY B N 1
ATOM 2338 C CA . GLY B 1 75 ? -4.809 -16.312 4.031 1 98.56 75 GLY B CA 1
ATOM 2339 C C . GLY B 1 75 ? -3.398 -15.992 3.564 1 98.56 75 GLY B C 1
ATOM 2340 O O . GLY B 1 75 ? -2.828 -16.734 2.754 1 98.56 75 GLY B O 1
ATOM 2341 N N . ILE B 1 76 ? -2.85 -14.898 4.059 1 98.75 76 ILE B N 1
ATOM 2342 C CA . ILE B 1 76 ? -1.476 -14.523 3.736 1 98.75 76 ILE B CA 1
ATOM 2343 C C . ILE B 1 76 ? -0.519 -15.609 4.227 1 98.75 76 ILE B C 1
ATOM 2345 O O . ILE B 1 76 ? 0.371 -16.047 3.488 1 98.75 76 ILE B O 1
ATOM 2349 N N . LYS B 1 77 ? -0.725 -16.062 5.445 1 98.69 77 LYS B N 1
ATOM 2350 C CA . LYS B 1 77 ? 0.106 -17.109 6.035 1 98.69 77 LYS B CA 1
ATOM 2351 C C . LYS B 1 77 ? 0.048 -18.391 5.207 1 98.69 77 LYS B C 1
ATOM 2353 O O . LYS B 1 77 ? 1.053 -19.094 5.062 1 98.69 77 LYS B O 1
ATOM 2358 N N . ARG B 1 78 ? -1.098 -18.734 4.754 1 98.31 78 ARG B N 1
ATOM 2359 C CA . ARG B 1 78 ? -1.276 -19.938 3.932 1 98.31 78 ARG B CA 1
ATOM 2360 C C . ARG B 1 78 ? -0.346 -19.906 2.723 1 98.31 78 ARG B C 1
ATOM 2362 O O . ARG B 1 78 ? 0.235 -20.938 2.361 1 98.31 78 ARG B O 1
ATOM 2369 N N . ALA B 1 79 ? -0.198 -18.781 2.047 1 98.44 79 ALA B N 1
ATOM 2370 C CA . ALA B 1 79 ? 0.678 -18.656 0.884 1 98.44 79 ALA B CA 1
ATOM 2371 C C . ALA B 1 79 ? 2.133 -18.922 1.264 1 98.44 79 ALA B C 1
ATOM 2373 O O . ALA B 1 79 ? 2.854 -19.609 0.545 1 98.44 79 ALA B O 1
ATOM 2374 N N . PHE B 1 80 ? 2.574 -18.391 2.375 1 98.81 80 PHE B N 1
ATOM 2375 C CA . PHE B 1 80 ? 3.965 -18.547 2.789 1 98.81 80 PHE B CA 1
ATOM 2376 C C . PHE B 1 80 ? 4.207 -19.953 3.348 1 98.81 80 PHE B C 1
ATOM 2378 O O . PHE B 1 80 ? 5.293 -20.5 3.182 1 98.81 80 PHE B O 1
ATOM 2385 N N . ASP B 1 81 ? 3.156 -20.516 4.031 1 98.62 81 ASP B N 1
ATOM 2386 C CA . ASP B 1 81 ? 3.252 -21.906 4.438 1 98.62 81 ASP B CA 1
ATOM 2387 C C . ASP B 1 81 ? 3.422 -22.828 3.23 1 98.62 81 ASP B C 1
ATOM 2389 O O . ASP B 1 81 ? 4.199 -23.781 3.273 1 98.62 81 ASP B O 1
ATOM 2393 N N . GLU B 1 82 ? 2.699 -22.547 2.197 1 97.69 82 GLU B N 1
ATOM 2394 C CA . GLU B 1 82 ? 2.768 -23.328 0.972 1 97.69 82 GLU B CA 1
ATOM 2395 C C . GLU B 1 82 ? 4.191 -23.391 0.427 1 97.69 82 GLU B C 1
ATOM 2397 O O . GLU B 1 82 ? 4.645 -24.438 -0.038 1 97.69 82 GLU B O 1
ATOM 2402 N N . ILE B 1 83 ? 4.922 -22.297 0.517 1 98.31 83 ILE B N 1
ATOM 2403 C CA . ILE B 1 83 ? 6.266 -22.266 -0.052 1 98.31 83 ILE B CA 1
ATOM 2404 C C . ILE B 1 83 ? 7.289 -22.594 1.029 1 98.31 83 ILE B C 1
ATOM 2406 O O . ILE B 1 83 ? 8.5 -22.469 0.808 1 98.31 83 ILE B O 1
ATOM 2410 N N . GLU B 1 84 ? 6.836 -22.922 2.213 1 98 84 GLU B N 1
ATOM 2411 C CA . GLU B 1 84 ? 7.66 -23.344 3.344 1 98 84 GLU B CA 1
ATOM 2412 C C . GLU B 1 84 ? 8.688 -22.266 3.697 1 98 84 GLU B C 1
ATOM 2414 O O . GLU B 1 84 ? 9.875 -22.562 3.857 1 98 84 GLU B O 1
ATOM 2419 N N . ASP B 1 85 ? 8.234 -21.109 3.729 1 98 85 ASP B N 1
ATOM 2420 C CA . ASP B 1 85 ? 9.062 -19.969 4.105 1 98 85 ASP B CA 1
ATOM 2421 C C . ASP B 1 85 ? 8.383 -19.141 5.195 1 98 85 ASP B C 1
ATOM 2423 O O . ASP B 1 85 ? 7.176 -19.266 5.418 1 98 85 ASP B O 1
ATOM 2427 N N . THR B 1 86 ? 9.195 -18.406 5.938 1 97.75 86 THR B N 1
ATOM 2428 C CA . THR B 1 86 ? 8.664 -17.578 7.012 1 97.75 86 THR B CA 1
ATOM 2429 C C . THR B 1 86 ? 7.898 -16.391 6.449 1 97.75 86 THR B C 1
ATOM 2431 O O . THR B 1 86 ? 8.375 -15.711 5.539 1 97.75 86 THR B O 1
ATOM 2434 N N . MET B 1 87 ? 6.68 -16.188 6.941 1 98.12 87 MET B N 1
ATOM 2435 C CA . MET B 1 87 ? 5.906 -15.016 6.559 1 98.12 87 MET B CA 1
ATOM 2436 C C . MET B 1 87 ? 6.566 -13.734 7.066 1 98.12 87 MET B C 1
ATOM 2438 O O . MET B 1 87 ? 6.906 -13.641 8.25 1 98.12 87 MET B O 1
ATOM 2442 N N . PRO B 1 88 ? 6.82 -12.781 6.195 1 98.19 88 PRO B N 1
ATOM 2443 C CA . PRO B 1 88 ? 7.352 -11.5 6.664 1 98.19 88 PRO B CA 1
ATOM 2444 C C . PRO B 1 88 ? 6.41 -10.789 7.629 1 98.19 88 PRO B C 1
ATOM 2446 O O . PRO B 1 88 ? 5.227 -11.133 7.711 1 98.19 88 PRO B O 1
ATOM 2449 N N . PRO B 1 89 ? 6.961 -9.844 8.422 1 97.5 89 PRO B N 1
ATOM 2450 C CA . PRO B 1 89 ? 6.074 -9.031 9.258 1 97.5 89 PRO B CA 1
ATOM 2451 C C . PRO B 1 89 ? 4.984 -8.328 8.453 1 97.5 89 PRO B C 1
ATOM 2453 O O . PRO B 1 89 ? 5.242 -7.852 7.344 1 97.5 89 PRO B O 1
ATOM 2456 N N . ILE B 1 90 ? 3.779 -8.336 9.062 1 97.56 90 ILE B N 1
ATOM 2457 C CA . ILE B 1 90 ? 2.641 -7.664 8.445 1 97.56 90 ILE B CA 1
ATOM 2458 C C . ILE B 1 90 ? 2.277 -6.418 9.25 1 97.56 90 ILE B C 1
ATOM 2460 O O . ILE B 1 90 ? 2.166 -6.477 10.477 1 97.56 90 ILE B O 1
ATOM 2464 N N . LYS B 1 91 ? 2.221 -5.312 8.562 1 96 91 LYS B N 1
ATOM 2465 C CA . LYS B 1 91 ? 1.67 -4.078 9.117 1 96 91 LYS B CA 1
ATOM 2466 C C . LYS B 1 91 ? 0.542 -3.539 8.242 1 96 91 LYS B C 1
ATOM 2468 O O . LYS B 1 91 ? 0.362 -3.986 7.109 1 96 91 LYS B O 1
ATOM 2473 N N . GLY B 1 92 ? -0.214 -2.727 8.828 1 92.31 92 GLY B N 1
ATOM 2474 C CA . GLY B 1 92 ? -1.292 -2.166 8.031 1 92.31 92 GLY B CA 1
ATOM 2475 C C . GLY B 1 92 ? -2.332 -1.438 8.859 1 92.31 92 GLY B C 1
ATOM 2476 O O . GLY B 1 92 ? -2.037 -0.963 9.961 1 92.31 92 GLY B O 1
ATOM 2477 N N . SER B 1 93 ? -3.434 -1.098 8.117 1 90.12 93 SER B N 1
ATOM 2478 C CA . SER B 1 93 ? -4.523 -0.362 8.758 1 90.12 93 SER B CA 1
ATOM 2479 C C . SER B 1 93 ? -5.879 -0.845 8.258 1 90.12 93 SER B C 1
ATOM 2481 O O . SER B 1 93 ? -6 -1.321 7.129 1 90.12 93 SER B O 1
ATOM 2483 N N . THR B 1 94 ? -6.793 -0.862 9.148 1 86.81 94 THR B N 1
ATOM 2484 C CA . THR B 1 94 ? -8.188 -1.131 8.82 1 86.81 94 THR B CA 1
ATOM 2485 C C . THR B 1 94 ? -8.984 0.166 8.75 1 86.81 94 THR B C 1
ATOM 2487 O O . THR B 1 94 ? -8.859 1.029 9.617 1 86.81 94 THR B O 1
ATOM 2490 N N . GLU B 1 95 ? -9.617 0.317 7.656 1 86 95 GLU B N 1
ATOM 2491 C CA . GLU B 1 95 ? -10.562 1.423 7.59 1 86 95 GLU B CA 1
ATOM 2492 C C . GLU B 1 95 ? -11.828 1.116 8.391 1 86 95 GLU B C 1
ATOM 2494 O O . GLU B 1 95 ? -12.641 0.284 7.98 1 86 95 GLU B O 1
ATOM 2499 N N . SER B 1 96 ? -11.969 1.796 9.547 1 79.56 96 SER B N 1
ATOM 2500 C CA . SER B 1 96 ? -13.055 1.439 10.445 1 79.56 96 SER B CA 1
ATOM 2501 C C . SER B 1 96 ? -13.969 2.633 10.711 1 79.56 96 SER B C 1
ATOM 2503 O O . SER B 1 96 ? -14.875 2.557 11.547 1 79.56 96 SER B O 1
ATOM 2505 N N . ASN B 1 97 ? -13.664 3.721 10.047 1 80 97 ASN B N 1
ATOM 2506 C CA . ASN B 1 97 ? -14.508 4.883 10.281 1 80 97 ASN B CA 1
ATOM 2507 C C . ASN B 1 97 ? -15.953 4.617 9.875 1 80 97 ASN B C 1
ATOM 2509 O O . ASN B 1 97 ? -16.891 5.047 10.555 1 80 97 ASN B O 1
ATOM 2513 N N . PHE B 1 98 ? -16.156 3.893 8.773 1 88.94 98 PHE B N 1
ATOM 2514 C CA . PHE B 1 98 ? -17.453 3.496 8.273 1 88.94 98 PHE B C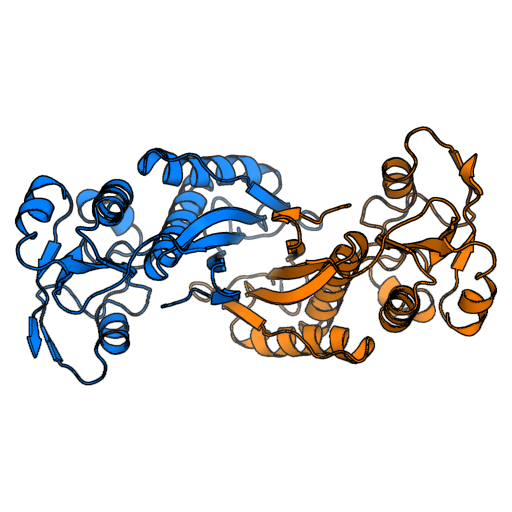A 1
ATOM 2515 C C . PHE B 1 98 ? -17.484 2.016 7.91 1 88.94 98 PHE B C 1
ATOM 2517 O O . PHE B 1 98 ? -16.469 1.471 7.453 1 88.94 98 PHE B O 1
ATOM 2524 N N . GLN B 1 99 ? -18.594 1.461 8.109 1 92.38 99 GLN B N 1
ATOM 2525 C CA . GLN B 1 99 ? -18.75 0.084 7.656 1 92.38 99 GLN B CA 1
ATOM 2526 C C . GLN B 1 99 ? -19.016 0.028 6.156 1 92.38 99 GLN B C 1
ATOM 2528 O O . GLN B 1 99 ? -20.062 0.483 5.68 1 92.38 99 GLN B O 1
ATOM 2533 N N . SER B 1 100 ? -18.172 -0.53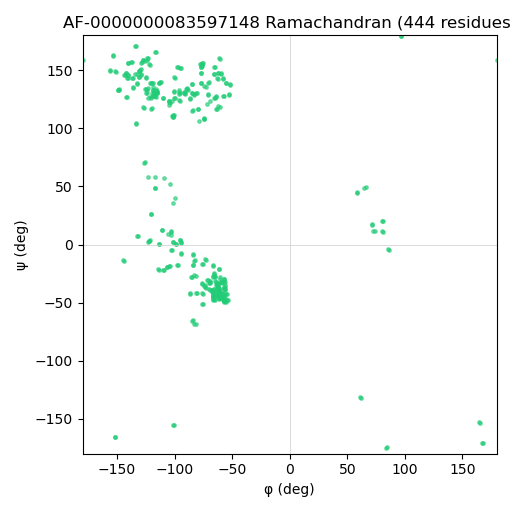3 5.469 1 97.06 100 SER B N 1
ATOM 2534 C CA . SER B 1 100 ? -18.328 -0.622 4.02 1 97.06 100 SER B CA 1
ATOM 2535 C C . SER B 1 100 ? -19.359 -1.669 3.635 1 97.06 100 SER B C 1
ATOM 2537 O O . SER B 1 100 ? -19.578 -2.633 4.371 1 97.06 100 SER B O 1
ATOM 2539 N N . LEU B 1 101 ? -19.938 -1.531 2.482 1 97.88 101 LEU B N 1
ATOM 2540 C CA . LEU B 1 101 ? -20.969 -2.443 1.979 1 97.88 101 LEU B CA 1
ATOM 2541 C C . LEU B 1 101 ? -20.328 -3.645 1.291 1 97.88 101 LEU B C 1
ATOM 2543 O O . LEU B 1 101 ? -20.938 -4.715 1.214 1 97.88 101 LEU B O 1
ATOM 2547 N N . GLN B 1 102 ? -19.172 -3.475 0.757 1 98 102 GLN B N 1
ATOM 2548 C CA . GLN B 1 102 ? -18.438 -4.516 0.046 1 98 102 GLN B CA 1
ATOM 2549 C C . GLN B 1 102 ? -17.016 -4.672 0.604 1 98 102 GLN B C 1
ATOM 2551 O O . GLN B 1 102 ? -16.516 -3.775 1.276 1 98 102 GLN B O 1
ATOM 2556 N N . SER B 1 103 ? -16.453 -5.82 0.357 1 97.88 103 SER B N 1
ATOM 2557 C CA . SER B 1 103 ? -15.117 -6.117 0.849 1 97.88 103 SER B CA 1
ATOM 2558 C C . SER B 1 103 ? -14.055 -5.426 -0 1 97.88 103 SER B C 1
ATOM 2560 O O . SER B 1 103 ? -14.281 -5.145 -1.179 1 97.88 103 SER B O 1
ATOM 2562 N N . GLY B 1 104 ? -13.016 -5.066 0.59 1 97.88 104 GLY B N 1
ATOM 2563 C CA . GLY B 1 104 ? -11.844 -4.516 -0.07 1 97.88 104 GLY B CA 1
ATOM 2564 C C . GLY B 1 104 ? -10.547 -4.852 0.642 1 97.88 104 GLY B C 1
ATOM 2565 O O . GLY B 1 104 ? -10.453 -4.73 1.865 1 97.88 104 GLY B O 1
ATOM 2566 N N . LEU B 1 105 ? -9.523 -5.293 -0.109 1 98.19 105 LEU B N 1
ATOM 2567 C CA . LEU B 1 105 ? -8.219 -5.664 0.429 1 98.19 105 LEU B CA 1
ATOM 2568 C C . LEU B 1 105 ? -7.102 -5.234 -0.514 1 98.19 105 LEU B C 1
ATOM 2570 O O . LEU B 1 105 ? -7.16 -5.508 -1.716 1 98.19 105 LEU B O 1
ATOM 2574 N N . SER B 1 106 ? -6.164 -4.52 -0.012 1 98.25 106 SER B N 1
ATOM 2575 C CA . SER B 1 106 ? -4.934 -4.234 -0.741 1 98.25 106 SER B CA 1
ATOM 2576 C C . SER B 1 106 ? -3.717 -4.789 -0.008 1 98.25 106 SER B C 1
ATOM 2578 O O . SER B 1 106 ? -3.588 -4.621 1.207 1 98.25 106 SER B O 1
ATOM 2580 N N . LEU B 1 107 ? -2.889 -5.434 -0.705 1 98.06 107 LEU B N 1
ATOM 2581 C CA . LEU B 1 107 ? -1.639 -5.949 -0.156 1 98.06 107 LEU B CA 1
ATOM 2582 C C . LEU B 1 107 ? -0.44 -5.391 -0.914 1 98.06 107 LEU B C 1
ATOM 2584 O O . LEU B 1 107 ? -0.385 -5.469 -2.145 1 98.06 107 LEU B O 1
ATOM 2588 N N . MET B 1 108 ? 0.428 -4.844 -0.211 1 98 108 MET B N 1
ATOM 2589 C CA . MET B 1 108 ? 1.704 -4.375 -0.748 1 98 108 MET B CA 1
ATOM 2590 C C . MET B 1 108 ? 2.867 -5.148 -0.136 1 98 108 MET B C 1
ATOM 2592 O O . MET B 1 108 ? 2.891 -5.395 1.071 1 98 108 MET B O 1
ATOM 2596 N N . MET B 1 109 ? 3.754 -5.555 -0.969 1 98.31 109 MET B N 1
ATOM 2597 C CA . MET B 1 109 ? 4.961 -6.238 -0.509 1 98.31 109 MET B CA 1
ATOM 2598 C C . MET B 1 109 ? 6.207 -5.426 -0.844 1 98.31 109 MET B C 1
ATOM 2600 O O . MET B 1 109 ? 6.316 -4.875 -1.941 1 98.31 109 MET B O 1
ATOM 2604 N N . ILE B 1 110 ? 7.039 -5.266 0.097 1 98.25 110 ILE B N 1
ATOM 2605 C CA . ILE B 1 110 ? 8.383 -4.738 -0.103 1 98.25 110 ILE B CA 1
ATOM 2606 C C . ILE B 1 110 ? 9.398 -5.875 -0.008 1 98.25 110 ILE B C 1
ATOM 2608 O O . ILE B 1 110 ? 9.438 -6.605 0.985 1 98.25 110 ILE B O 1
ATOM 2612 N N . GLY B 1 111 ? 10.156 -6.004 -1.062 1 97.88 111 GLY B N 1
ATOM 2613 C CA . GLY B 1 111 ? 11.117 -7.094 -1.101 1 97.88 111 GLY B CA 1
ATOM 2614 C C . GLY B 1 111 ? 12.492 -6.664 -1.569 1 97.88 111 GLY B C 1
ATOM 2615 O O . GLY B 1 111 ? 12.688 -5.52 -1.983 1 97.88 111 GLY B O 1
ATOM 2616 N N . LYS B 1 112 ? 13.445 -7.547 -1.451 1 97.12 112 LYS B N 1
ATOM 2617 C CA . LYS B 1 112 ? 14.82 -7.34 -1.905 1 97.12 112 LYS B CA 1
ATOM 2618 C C . LYS B 1 112 ? 15.156 -8.273 -3.064 1 97.12 112 LYS B C 1
ATOM 2620 O O . LYS B 1 112 ? 14.758 -9.438 -3.064 1 97.12 112 LYS B O 1
ATOM 2625 N N . ILE B 1 113 ? 15.867 -7.711 -4.023 1 97.25 113 ILE B N 1
ATOM 2626 C CA . ILE B 1 113 ? 16.328 -8.516 -5.152 1 97.25 113 ILE B CA 1
ATOM 2627 C C . ILE B 1 113 ? 17.297 -9.586 -4.66 1 97.25 113 ILE B C 1
ATOM 2629 O O . ILE B 1 113 ? 18.266 -9.281 -3.957 1 97.25 113 ILE B O 1
ATOM 2633 N N . GLN B 1 114 ? 16.953 -10.812 -5.059 1 96.69 114 GLN B N 1
ATOM 2634 C CA . GLN B 1 114 ? 17.844 -11.852 -4.586 1 96.69 114 GLN B CA 1
ATOM 2635 C C . GLN B 1 114 ? 18.016 -12.953 -5.629 1 96.69 114 GLN B C 1
ATOM 2637 O O . GLN B 1 114 ? 18.859 -13.836 -5.484 1 96.69 114 GLN B O 1
ATOM 2642 N N . PHE B 1 115 ? 17.203 -13.008 -6.613 1 96.69 115 PHE B N 1
ATOM 2643 C CA . PHE B 1 115 ? 17.281 -14.039 -7.637 1 96.69 115 PHE B CA 1
ATOM 2644 C C . PHE B 1 115 ? 17.984 -13.508 -8.883 1 96.69 115 PHE B C 1
ATOM 2646 O O . PHE B 1 115 ? 17.828 -12.336 -9.234 1 96.69 115 PHE B O 1
ATOM 2653 N N . ASP B 1 116 ? 18.719 -14.297 -9.492 1 92.5 116 ASP B N 1
ATOM 2654 C CA . ASP B 1 116 ? 19.391 -14 -10.758 1 92.5 116 ASP B CA 1
ATOM 2655 C C . ASP B 1 116 ? 18.469 -14.266 -11.945 1 92.5 116 ASP B C 1
ATOM 2657 O O . ASP B 1 116 ? 18.125 -15.414 -12.227 1 92.5 116 ASP B O 1
ATOM 2661 N N . LEU B 1 117 ? 18.109 -13.211 -12.68 1 93.06 117 LEU B N 1
ATOM 2662 C CA . LEU B 1 117 ? 17.141 -13.328 -13.758 1 93.06 117 LEU B CA 1
ATOM 2663 C C . LEU B 1 117 ? 17.828 -13.406 -15.117 1 93.06 117 LEU B C 1
ATOM 2665 O O . LEU B 1 117 ? 17.281 -12.93 -16.109 1 93.06 117 LEU B O 1
ATOM 2669 N N . ASP B 1 118 ? 18.844 -14.039 -15.336 1 94.12 118 ASP B N 1
ATOM 2670 C CA . ASP B 1 118 ? 19.531 -14.203 -16.609 1 94.12 118 ASP B CA 1
ATOM 2671 C C . ASP B 1 118 ? 18.844 -15.242 -17.484 1 94.12 118 ASP B C 1
ATOM 2673 O O . ASP B 1 118 ? 19 -16.453 -17.266 1 94.12 118 ASP B O 1
ATOM 2677 N N . THR B 1 119 ? 18.125 -14.742 -18.578 1 95.06 119 THR B N 1
ATOM 2678 C CA . THR B 1 119 ? 17.312 -15.641 -19.391 1 95.06 119 THR B CA 1
ATOM 2679 C C . THR B 1 119 ? 18.016 -15.969 -20.703 1 95.06 119 THR B C 1
ATOM 2681 O O . THR B 1 119 ? 17.406 -16.531 -21.609 1 95.06 119 THR B O 1
ATOM 2684 N N . LYS B 1 120 ? 19.359 -15.641 -21.109 1 92.56 120 LYS B N 1
ATOM 2685 C CA . LYS B 1 120 ? 20.094 -15.805 -22.344 1 92.56 120 LYS B CA 1
ATOM 2686 C C . LYS B 1 120 ? 20.109 -17.266 -22.797 1 92.56 120 LYS B C 1
ATOM 2688 O O . LYS B 1 120 ? 19.953 -17.562 -23.984 1 92.56 120 LYS B O 1
ATOM 2693 N N . ASN B 1 121 ? 20.156 -18.25 -22 1 94.75 121 ASN B N 1
ATOM 2694 C CA . ASN B 1 121 ? 20.203 -19.672 -22.328 1 94.75 121 ASN B CA 1
ATOM 2695 C C . ASN B 1 121 ? 19.047 -20.438 -21.688 1 94.75 121 ASN B C 1
ATOM 2697 O O . ASN B 1 121 ? 19.25 -21.453 -21.031 1 94.75 121 ASN B O 1
ATOM 2701 N N . CYS B 1 122 ? 17.766 -19.891 -22.109 1 96.88 122 CYS B N 1
ATOM 2702 C CA . CYS B 1 122 ? 16.594 -20.5 -21.5 1 96.88 122 CYS B CA 1
ATOM 2703 C C . CYS B 1 122 ? 15.57 -20.891 -22.562 1 96.88 122 CYS B C 1
ATOM 2705 O O . CYS B 1 122 ? 15.516 -20.281 -23.625 1 96.88 122 CYS B O 1
ATOM 2707 N N . ASP B 1 123 ? 14.852 -21.906 -22.25 1 96.19 123 ASP B N 1
ATOM 2708 C CA . ASP B 1 123 ? 13.602 -22.203 -22.938 1 96.19 123 ASP B CA 1
ATOM 2709 C C . ASP B 1 123 ? 12.398 -21.688 -22.156 1 96.19 123 ASP B C 1
ATOM 2711 O O . ASP B 1 123 ? 12.453 -21.578 -20.922 1 96.19 123 ASP B O 1
ATOM 2715 N N . TRP B 1 124 ? 11.367 -21.406 -22.859 1 96.62 124 TRP B N 1
ATOM 2716 C CA . TRP B 1 124 ? 10.219 -20.766 -22.234 1 96.62 124 TRP B CA 1
ATOM 2717 C C . TRP B 1 124 ? 9.023 -21.719 -22.188 1 96.62 124 TRP B C 1
ATOM 2719 O O . TRP B 1 124 ? 8.789 -22.469 -23.141 1 96.62 124 TRP B O 1
ATOM 2729 N N . TYR B 1 125 ? 8.297 -21.703 -21.094 1 97.12 125 TYR B N 1
ATOM 2730 C CA . TYR B 1 125 ? 7.152 -22.578 -20.859 1 97.12 125 TYR B CA 1
ATOM 2731 C C . TYR B 1 125 ? 6.004 -21.812 -20.219 1 97.12 125 TYR B C 1
ATOM 2733 O O . TYR B 1 125 ? 6.211 -20.75 -19.625 1 97.12 125 TYR B O 1
ATOM 2741 N N . VAL B 1 126 ? 4.816 -22.328 -20.391 1 97.44 126 VAL B N 1
ATOM 2742 C CA . VAL B 1 126 ? 3.684 -21.938 -19.547 1 97.44 126 VAL B CA 1
ATOM 2743 C C . VAL B 1 126 ? 3.377 -23.047 -18.547 1 97.44 126 VAL B C 1
ATOM 2745 O O . VAL B 1 126 ? 3.26 -24.219 -18.922 1 97.44 126 VAL B O 1
ATOM 2748 N N . ILE B 1 127 ? 3.393 -22.703 -17.297 1 97.69 127 ILE B N 1
ATOM 2749 C CA . ILE B 1 127 ? 2.98 -23.625 -16.234 1 97.69 127 ILE B CA 1
ATOM 2750 C C . ILE B 1 127 ? 1.558 -23.297 -15.797 1 97.69 127 ILE B C 1
ATOM 2752 O O . ILE B 1 127 ? 1.245 -22.141 -15.484 1 97.69 127 ILE B O 1
ATOM 2756 N N . GLY B 1 128 ? 0.711 -24.281 -15.695 1 97.06 128 GLY B N 1
ATOM 2757 C CA . GLY B 1 128 ? -0.693 -24.078 -15.375 1 97.06 128 GLY B CA 1
ATOM 2758 C C . GLY B 1 128 ? -1.537 -23.734 -16.578 1 97.06 128 GLY B C 1
ATOM 2759 O O . GLY B 1 128 ? -1.065 -23.797 -17.719 1 97.06 128 GLY B O 1
ATOM 2760 N N . LYS B 1 129 ? -2.852 -23.422 -16.328 1 96.31 129 LYS B N 1
ATOM 2761 C CA . LYS B 1 129 ? -3.801 -23.047 -17.375 1 96.31 129 LYS B CA 1
ATOM 2762 C C . LYS B 1 129 ? -4.559 -21.781 -16.984 1 96.31 129 LYS B C 1
ATOM 2764 O O . LYS B 1 129 ? -4.766 -21.516 -15.797 1 96.31 129 LYS B O 1
ATOM 2769 N N . PRO B 1 130 ? -4.949 -20.969 -18.016 1 95.38 130 PRO B N 1
ATOM 2770 C CA . PRO B 1 130 ? -5.863 -19.859 -17.703 1 95.38 130 PRO B CA 1
ATOM 2771 C C . PRO B 1 130 ? -7.203 -20.344 -17.156 1 95.38 130 PRO B C 1
ATOM 2773 O O . PRO B 1 130 ? -7.891 -21.141 -17.797 1 95.38 130 PRO B O 1
ATOM 2776 N N . LEU B 1 131 ? -7.492 -19.922 -15.93 1 93.25 131 LEU B N 1
ATOM 2777 C CA . LEU B 1 131 ? -8.727 -20.297 -15.25 1 93.25 131 LEU B CA 1
ATOM 2778 C C . LEU B 1 131 ? -9.438 -19.062 -14.695 1 93.25 131 LEU B C 1
ATOM 2780 O O . LEU B 1 131 ? -8.797 -18.094 -14.297 1 93.25 131 LEU B O 1
ATOM 2784 N N . VAL B 1 132 ? -10.766 -19.125 -14.703 1 85.19 132 VAL B N 1
ATOM 2785 C CA . VAL B 1 132 ? -11.516 -17.984 -14.211 1 85.19 132 VAL B CA 1
ATOM 2786 C C . VAL B 1 132 ? -12.664 -18.453 -13.32 1 85.19 132 VAL B C 1
ATOM 2788 O O . VAL B 1 132 ? -13.195 -19.547 -13.516 1 85.19 132 VAL B O 1
ATOM 2791 N N . GLY B 1 133 ? -12.906 -17.703 -12.312 1 81.25 133 GLY B N 1
ATOM 2792 C CA . GLY B 1 133 ? -14.047 -17.984 -11.461 1 81.25 133 GLY B CA 1
ATOM 2793 C C . GLY B 1 133 ? -13.977 -19.328 -10.781 1 81.25 133 GLY B C 1
ATOM 2794 O O . GLY B 1 133 ? -12.969 -19.672 -10.156 1 81.25 133 GLY B O 1
ATOM 2795 N N . PRO B 1 134 ? -15.086 -20.062 -10.859 1 83.94 134 PRO B N 1
ATOM 2796 C CA . PRO B 1 134 ? -15.156 -21.359 -10.172 1 83.94 134 PRO B CA 1
ATOM 2797 C C . PRO B 1 134 ? -14.117 -22.359 -10.672 1 83.94 134 PRO B C 1
ATOM 2799 O O . PRO B 1 134 ? -13.766 -23.297 -9.961 1 83.94 134 PRO B O 1
ATOM 2802 N N . GLU B 1 135 ? -13.648 -22.078 -11.883 1 90 135 GLU B N 1
ATOM 2803 C CA . GLU B 1 135 ? -12.641 -22.969 -12.445 1 90 135 GLU B CA 1
ATOM 2804 C C . GLU B 1 135 ? -11.398 -23.031 -11.555 1 90 135 GLU B C 1
ATOM 2806 O O . GLU B 1 135 ? -10.727 -24.062 -11.5 1 90 135 GLU B O 1
ATOM 2811 N N . VAL B 1 136 ? -11.094 -21.969 -10.898 1 88.38 136 VAL B N 1
ATOM 2812 C CA . VAL B 1 136 ? -9.891 -21.859 -10.078 1 88.38 136 VAL B CA 1
ATOM 2813 C C . VAL B 1 136 ? -9.938 -22.891 -8.953 1 88.38 136 VAL B C 1
ATOM 2815 O O . VAL B 1 136 ? -8.93 -23.531 -8.648 1 88.38 136 VAL B O 1
ATOM 2818 N N . ILE B 1 137 ? -11.102 -23.078 -8.453 1 84.81 137 ILE B N 1
ATOM 2819 C CA . ILE B 1 137 ? -11.281 -24.031 -7.363 1 84.81 137 ILE B CA 1
ATOM 2820 C C . ILE B 1 137 ? -11.508 -25.422 -7.934 1 84.81 137 ILE B C 1
ATOM 2822 O O . ILE B 1 137 ? -10.93 -26.406 -7.453 1 84.81 137 ILE B O 1
ATOM 2826 N N . ASP B 1 138 ? -12.297 -25.531 -8.969 1 90.44 138 ASP B N 1
ATOM 2827 C CA . ASP B 1 138 ? -12.703 -26.812 -9.539 1 90.44 138 ASP B CA 1
ATOM 2828 C C . ASP B 1 138 ? -11.516 -27.516 -10.211 1 90.44 138 ASP B C 1
ATOM 2830 O O . ASP B 1 138 ? -11.461 -28.75 -10.258 1 90.44 138 ASP B O 1
ATOM 2834 N N . GLU B 1 139 ? -10.625 -26.703 -10.742 1 93.75 139 GLU B N 1
ATOM 2835 C CA . GLU B 1 139 ? -9.477 -27.25 -11.461 1 93.75 139 GLU B CA 1
ATOM 2836 C C . GLU B 1 139 ? -8.172 -26.891 -10.773 1 93.75 139 GLU B C 1
ATOM 2838 O O . GLU B 1 139 ? -7.223 -26.438 -11.422 1 93.75 139 GLU B O 1
ATOM 2843 N N . GLU B 1 140 ? -8.164 -27.109 -9.57 1 90.25 140 GLU B N 1
ATOM 2844 C CA . GLU B 1 140 ? -7.035 -26.719 -8.734 1 90.25 140 GLU B CA 1
ATOM 2845 C C . GLU B 1 140 ? -5.734 -27.344 -9.234 1 90.25 140 GLU B C 1
ATOM 2847 O O . GLU B 1 140 ? -4.668 -26.734 -9.133 1 90.25 140 GLU B O 1
ATOM 2852 N N . LYS B 1 141 ? -5.77 -28.531 -9.828 1 93.69 141 LYS B N 1
ATOM 2853 C CA . LYS B 1 141 ? -4.586 -29.25 -10.305 1 93.69 141 LYS B CA 1
ATOM 2854 C C . LYS B 1 141 ? -3.926 -28.516 -11.461 1 93.69 141 LYS B C 1
ATOM 2856 O O . LYS B 1 141 ? -2.762 -28.766 -11.789 1 93.69 141 LYS B O 1
ATOM 2861 N N . HIS B 1 142 ? -4.672 -27.625 -12.094 1 95.44 142 HIS B N 1
ATOM 2862 C CA . HIS B 1 142 ? -4.172 -26.906 -13.258 1 95.44 142 HIS B CA 1
ATOM 2863 C C . HIS B 1 142 ? -3.666 -25.516 -12.867 1 95.44 142 HIS B C 1
ATOM 2865 O O . HIS B 1 142 ? -3.215 -24.75 -13.719 1 95.44 142 HIS B O 1
ATOM 2871 N N . VAL B 1 143 ? -3.748 -25.188 -11.57 1 95.75 143 VAL B N 1
ATOM 2872 C CA . VAL B 1 143 ? -3.223 -23.922 -11.078 1 95.75 143 VAL B CA 1
ATOM 2873 C C . VAL B 1 143 ? -1.738 -24.062 -10.75 1 95.75 143 VAL B C 1
ATOM 2875 O O . VAL B 1 143 ? -1.345 -24.984 -10.031 1 95.75 143 VAL B O 1
ATOM 2878 N N . ALA B 1 144 ? -0.879 -23.188 -11.336 1 97.31 144 ALA B N 1
ATOM 2879 C CA . ALA B 1 144 ? 0.542 -23.203 -11 1 97.31 144 ALA B CA 1
ATOM 2880 C C . ALA B 1 144 ? 0.746 -23.109 -9.484 1 97.31 144 ALA B C 1
ATOM 2882 O O . ALA B 1 144 ? 0.206 -22.203 -8.836 1 97.31 144 ALA B O 1
ATOM 2883 N N . LYS B 1 145 ? 1.516 -23.984 -8.977 1 97.19 145 LYS B N 1
ATOM 2884 C CA . LYS B 1 145 ? 1.691 -24.047 -7.527 1 97.19 145 LYS B CA 1
ATOM 2885 C C . LYS B 1 145 ? 2.852 -23.156 -7.082 1 97.19 145 LYS B C 1
ATOM 2887 O O . LYS B 1 145 ? 3.947 -23.234 -7.641 1 97.19 145 LYS B O 1
ATOM 2892 N N . LEU B 1 146 ? 2.609 -22.391 -6.035 1 98.12 146 LEU B N 1
ATOM 2893 C CA . LEU B 1 146 ? 3.617 -21.469 -5.52 1 98.12 146 LEU B CA 1
ATOM 2894 C C . LEU B 1 146 ? 4.859 -22.234 -5.059 1 98.12 146 LEU B C 1
ATOM 2896 O O . LEU B 1 146 ? 5.984 -21.812 -5.336 1 98.12 146 LEU B O 1
ATOM 2900 N N . LYS B 1 147 ? 4.656 -23.328 -4.359 1 97.94 147 LYS B N 1
ATOM 2901 C CA . LYS B 1 147 ? 5.758 -24.109 -3.803 1 97.94 147 LYS B CA 1
ATOM 2902 C C . LYS B 1 147 ? 6.723 -24.562 -4.898 1 97.94 147 LYS B C 1
ATOM 2904 O O . LYS B 1 147 ? 7.934 -24.391 -4.777 1 97.94 147 LYS B O 1
ATOM 2909 N N . GLU B 1 148 ? 6.176 -25.109 -5.93 1 97.81 148 GLU B N 1
ATOM 2910 C CA . GLU B 1 148 ? 6.992 -25.625 -7.02 1 97.81 148 GLU B CA 1
ATOM 2911 C C . GLU B 1 148 ? 7.75 -24.516 -7.73 1 97.81 148 GLU B C 1
ATOM 2913 O O . GLU B 1 148 ? 8.938 -24.641 -8.023 1 97.81 148 GLU B O 1
ATOM 2918 N N . LEU B 1 149 ? 7.059 -23.391 -7.992 1 97.88 149 LEU B N 1
ATOM 2919 C CA . LEU B 1 149 ? 7.688 -22.25 -8.633 1 97.88 149 LEU B CA 1
ATOM 2920 C C . LEU B 1 149 ? 8.844 -21.719 -7.785 1 97.88 149 LEU B C 1
ATOM 2922 O O . LEU B 1 149 ? 9.945 -21.5 -8.305 1 97.88 149 LEU B O 1
ATOM 2926 N N . TYR B 1 150 ? 8.594 -21.594 -6.535 1 98.25 150 TYR B N 1
ATOM 2927 C CA . TYR B 1 150 ? 9.578 -21.016 -5.621 1 98.25 150 TYR B CA 1
ATOM 2928 C C . TYR B 1 150 ? 10.805 -21.906 -5.508 1 98.25 150 TYR B C 1
ATOM 2930 O O . TYR B 1 150 ? 11.938 -21.422 -5.539 1 98.25 150 TYR B O 1
ATOM 2938 N N . GLN B 1 151 ? 10.602 -23.188 -5.355 1 97 151 GLN B N 1
ATOM 2939 C CA . GLN B 1 151 ? 11.711 -24.125 -5.227 1 97 151 GLN B CA 1
ATOM 2940 C C . GLN B 1 151 ? 12.586 -24.125 -6.477 1 97 151 GLN B C 1
ATOM 2942 O O . GLN B 1 151 ? 13.812 -24.125 -6.383 1 97 151 GLN B O 1
ATOM 2947 N N . LEU B 1 152 ? 11.945 -24.109 -7.598 1 97.06 152 LEU B N 1
ATOM 2948 C CA . LEU B 1 152 ? 12.688 -24.125 -8.852 1 97.06 152 LEU B CA 1
ATOM 2949 C C . LEU B 1 152 ? 13.422 -22.812 -9.07 1 97.06 152 LEU B C 1
ATOM 2951 O O . LEU B 1 152 ? 14.516 -22.781 -9.641 1 97.06 152 LEU B O 1
ATOM 2955 N N . LEU B 1 153 ? 12.852 -21.703 -8.617 1 97.12 153 LEU B N 1
ATOM 2956 C CA . LEU B 1 153 ? 13.492 -20.391 -8.68 1 97.12 153 LEU B CA 1
ATOM 2957 C C . LEU B 1 153 ? 14.711 -20.344 -7.766 1 97.12 153 LEU B C 1
ATOM 2959 O O . LEU B 1 153 ? 15.781 -19.891 -8.18 1 97.12 153 LEU B O 1
ATOM 2963 N N . LYS B 1 154 ? 14.578 -20.844 -6.57 1 96.19 154 LYS B N 1
ATOM 2964 C CA . LYS B 1 154 ? 15.656 -20.859 -5.586 1 96.19 154 LYS B CA 1
ATOM 2965 C C . LYS B 1 154 ? 16.828 -21.703 -6.07 1 96.19 154 LYS B C 1
ATOM 2967 O O . LYS B 1 154 ? 17.984 -21.391 -5.789 1 96.19 154 LYS B O 1
ATOM 2972 N N . ARG B 1 155 ? 16.516 -22.719 -6.801 1 94.94 155 ARG B N 1
ATOM 2973 C CA . ARG B 1 155 ? 17.547 -23.625 -7.285 1 94.94 155 ARG B CA 1
ATOM 2974 C C . ARG B 1 155 ? 18.188 -23.109 -8.562 1 94.94 155 ARG B C 1
ATOM 2976 O O . ARG B 1 155 ? 19.156 -23.688 -9.062 1 94.94 155 ARG B O 1
ATOM 2983 N N . GLY B 1 156 ? 17.625 -22.078 -9.078 1 95.31 156 GLY B N 1
ATOM 2984 C CA . GLY B 1 156 ? 18.188 -21.469 -10.273 1 95.31 156 GLY B CA 1
ATOM 2985 C C . GLY B 1 156 ? 17.812 -22.203 -11.547 1 95.31 156 GLY B C 1
ATOM 2986 O O . GLY B 1 156 ? 18.422 -21.984 -12.602 1 95.31 156 GLY B O 1
ATOM 2987 N N . ILE B 1 157 ? 16.891 -23.094 -11.445 1 96.06 157 ILE B N 1
ATOM 2988 C CA . ILE B 1 157 ? 16.406 -23.797 -12.625 1 96.06 157 ILE B CA 1
ATOM 2989 C C . ILE B 1 157 ? 15.484 -22.891 -13.43 1 96.06 157 ILE B C 1
ATOM 2991 O O . ILE B 1 157 ? 15.625 -22.781 -14.656 1 96.06 157 ILE B O 1
ATOM 2995 N N . ILE B 1 158 ? 14.508 -22.312 -12.734 1 97.25 158 ILE B N 1
ATOM 2996 C CA . ILE B 1 158 ? 13.734 -21.219 -13.328 1 97.25 158 ILE B CA 1
ATOM 2997 C C . ILE B 1 158 ? 14.492 -19.906 -13.164 1 97.25 158 ILE B C 1
ATOM 2999 O O . ILE B 1 158 ? 14.914 -19.562 -12.062 1 97.25 158 ILE B O 1
ATOM 3003 N N . LYS B 1 159 ? 14.641 -19.188 -14.25 1 97.25 159 LYS B N 1
ATOM 3004 C CA . LYS B 1 159 ? 15.398 -17.953 -14.242 1 97.25 159 LYS B CA 1
ATOM 3005 C C . LYS B 1 159 ? 14.477 -16.734 -14.289 1 97.25 159 LYS B C 1
ATOM 3007 O O . LYS B 1 159 ? 14.891 -15.617 -13.984 1 97.25 159 LYS B O 1
ATOM 3012 N N . GLN B 1 160 ? 13.234 -17.016 -14.719 1 97.44 160 GLN B N 1
ATOM 3013 C CA . GLN B 1 160 ? 12.219 -15.969 -14.781 1 97.44 160 GLN B CA 1
ATOM 3014 C C . GLN B 1 160 ? 10.828 -16.547 -14.547 1 97.44 160 GLN B C 1
ATOM 3016 O O . GLN B 1 160 ? 10.492 -17.609 -15.07 1 97.44 160 GLN B O 1
ATOM 3021 N N . VAL B 1 161 ? 10.109 -15.898 -13.719 1 97.88 161 VAL B N 1
ATOM 3022 C CA . VAL B 1 161 ? 8.688 -16.172 -13.547 1 97.88 161 VAL B CA 1
ATOM 3023 C C . VAL B 1 161 ? 7.871 -14.953 -13.961 1 97.88 161 VAL B C 1
ATOM 3025 O O . VAL B 1 161 ? 8.18 -13.828 -13.555 1 97.88 161 VAL B O 1
ATOM 3028 N N . TRP B 1 162 ? 6.871 -15.141 -14.75 1 97.69 162 TRP B N 1
ATOM 3029 C CA . TRP B 1 162 ? 6.035 -14.055 -15.266 1 97.69 162 TRP B CA 1
ATOM 3030 C C . TRP B 1 162 ? 4.559 -14.406 -15.141 1 97.69 162 TRP B C 1
ATOM 3032 O O . TRP B 1 162 ? 4.035 -15.211 -15.922 1 97.69 162 TRP B O 1
ATOM 3042 N N . PRO B 1 163 ? 3.914 -13.797 -14.156 1 97.62 163 PRO B N 1
ATOM 3043 C CA . PRO B 1 163 ? 2.498 -14.133 -13.992 1 97.62 163 PRO B CA 1
ATOM 3044 C C . PRO B 1 163 ? 1.642 -13.68 -15.172 1 97.62 163 PRO B C 1
ATOM 3046 O O . PRO B 1 163 ? 1.945 -12.664 -15.805 1 97.62 163 PRO B O 1
ATOM 3049 N N . VAL B 1 164 ? 0.623 -14.461 -15.461 1 95.56 164 VAL B N 1
ATOM 3050 C CA . VAL B 1 164 ? -0.339 -14.102 -16.5 1 95.56 164 VAL B CA 1
ATOM 3051 C C . VAL B 1 164 ? -1.55 -13.422 -15.867 1 95.56 164 VAL B C 1
ATOM 3053 O O . VAL B 1 164 ? -2.133 -13.938 -14.914 1 95.56 164 VAL B O 1
ATOM 3056 N N . GLY B 1 165 ? -1.953 -12.312 -16.328 1 89.06 165 GLY B N 1
ATOM 3057 C CA . GLY B 1 165 ? -3.039 -11.531 -15.766 1 89.06 165 GLY B CA 1
ATOM 3058 C C . GLY B 1 165 ? -4.344 -11.688 -16.531 1 89.06 165 GLY B C 1
ATOM 3059 O O . GLY B 1 165 ? -4.574 -12.703 -17.172 1 89.06 165 GLY B O 1
ATOM 3060 N N . SER B 1 166 ? -5.129 -10.633 -16.359 1 86.19 166 SER B N 1
ATOM 3061 C CA . SER B 1 166 ? -6.492 -10.648 -16.875 1 86.19 166 SER B CA 1
ATOM 3062 C C . SER B 1 166 ? -6.512 -10.531 -18.391 1 86.19 166 SER B C 1
ATOM 3064 O O . SER B 1 166 ? -7.523 -10.828 -19.031 1 86.19 166 SER B O 1
ATOM 3066 N N . LYS B 1 167 ? -5.332 -10.156 -18.984 1 87.62 167 LYS B N 1
ATOM 3067 C CA . LYS B 1 167 ? -5.305 -9.969 -20.438 1 87.62 167 LYS B CA 1
ATOM 3068 C C . LYS B 1 167 ? -4.844 -11.234 -21.141 1 87.62 167 LYS B C 1
ATOM 3070 O O . LYS B 1 167 ? -4.809 -11.289 -22.375 1 87.62 167 LYS B O 1
ATOM 3075 N N . GLY B 1 168 ? -4.41 -12.164 -20.391 1 92.88 168 GLY B N 1
ATOM 3076 C CA . GLY B 1 168 ? -4.113 -13.477 -20.938 1 92.88 168 GLY B CA 1
ATOM 3077 C C . GLY B 1 168 ? -2.646 -13.664 -21.281 1 92.88 168 GLY B C 1
ATOM 3078 O O . GLY B 1 168 ? -1.849 -12.734 -21.141 1 92.88 168 GLY B O 1
ATOM 3079 N N . ILE B 1 169 ? -2.398 -14.852 -21.766 1 95.69 169 ILE B N 1
ATOM 3080 C CA . ILE B 1 169 ? -1.033 -15.281 -22.047 1 95.69 169 ILE B CA 1
ATOM 3081 C C . ILE B 1 169 ? -0.455 -14.445 -23.188 1 95.69 169 ILE B C 1
ATOM 3083 O O . ILE B 1 169 ? 0.691 -14 -23.125 1 95.69 169 ILE B O 1
ATOM 3087 N N . GLN B 1 170 ? -1.24 -14.18 -24.172 1 94.62 170 GLN B N 1
ATOM 3088 C CA . GLN B 1 170 ? -0.77 -13.453 -25.359 1 94.62 170 GLN B CA 1
ATOM 3089 C C . GLN B 1 170 ? -0.281 -12.062 -24.984 1 94.62 170 GLN B C 1
ATOM 3091 O O . GLN B 1 170 ? 0.748 -11.602 -25.484 1 94.62 170 GLN B O 1
ATOM 3096 N N . ALA B 1 171 ? -1.039 -11.414 -24.219 1 94.25 171 ALA B N 1
ATOM 3097 C CA . ALA B 1 171 ? -0.667 -10.062 -23.797 1 94.25 171 ALA B CA 1
ATOM 3098 C C . ALA B 1 171 ? 0.691 -10.055 -23.109 1 94.25 171 ALA B C 1
ATOM 3100 O O . ALA B 1 171 ? 1.512 -9.172 -23.344 1 94.25 171 ALA B O 1
ATOM 3101 N N . GLU B 1 172 ? 0.967 -11.008 -22.25 1 96.06 172 GLU B N 1
ATOM 3102 C CA . GLU B 1 172 ? 2.238 -11.086 -21.531 1 96.06 172 GLU B CA 1
ATOM 3103 C C . GLU B 1 172 ? 3.381 -11.453 -22.469 1 96.06 172 GLU B C 1
ATOM 3105 O O . GLU B 1 172 ? 4.488 -10.93 -22.344 1 96.06 172 GLU B O 1
ATOM 3110 N N . LEU B 1 173 ? 3.064 -12.336 -23.375 1 95.44 173 LEU B N 1
ATOM 3111 C CA . LEU B 1 173 ? 4.086 -12.734 -24.344 1 95.44 173 LEU B CA 1
ATOM 3112 C C . LEU B 1 173 ? 4.523 -11.547 -25.188 1 95.44 173 LEU B C 1
ATOM 3114 O O . LEU B 1 173 ? 5.699 -11.422 -25.531 1 95.44 173 LEU B O 1
ATOM 3118 N N . GLU B 1 174 ? 3.592 -10.711 -25.484 1 94.75 174 GLU B N 1
ATOM 3119 C CA . GLU B 1 174 ? 3.93 -9.516 -26.25 1 94.75 174 GLU B CA 1
ATOM 3120 C C . GLU B 1 174 ? 4.855 -8.594 -25.453 1 94.75 174 GLU B C 1
ATOM 3122 O O . GLU B 1 174 ? 5.688 -7.895 -26.047 1 94.75 174 GLU B O 1
ATOM 3127 N N . ARG B 1 175 ? 4.691 -8.617 -24.188 1 94.12 175 ARG B N 1
ATOM 3128 C CA . ARG B 1 175 ? 5.559 -7.812 -23.328 1 94.12 175 ARG B CA 1
ATOM 3129 C C . ARG B 1 175 ? 6.953 -8.414 -23.234 1 94.12 175 ARG B C 1
ATOM 3131 O O . ARG B 1 175 ? 7.949 -7.691 -23.219 1 94.12 175 ARG B O 1
ATOM 3138 N N . ILE B 1 176 ? 6.992 -9.711 -23.219 1 95.25 176 ILE B N 1
ATOM 3139 C CA . ILE B 1 176 ? 8.258 -10.414 -23.047 1 95.25 176 ILE B CA 1
ATOM 3140 C C . ILE B 1 176 ? 9 -10.477 -24.391 1 95.25 176 ILE B C 1
ATOM 3142 O O . ILE B 1 176 ? 10.219 -10.289 -24.438 1 95.25 176 ILE B O 1
ATOM 3146 N N . PHE B 1 177 ? 8.25 -10.742 -25.438 1 94.5 177 PHE B N 1
ATOM 3147 C CA . PHE B 1 177 ? 8.805 -10.922 -26.781 1 94.5 177 PHE B CA 1
ATOM 3148 C C . PHE B 1 177 ? 8.109 -10 -27.781 1 94.5 177 PHE B C 1
ATOM 3150 O O . PHE B 1 177 ? 7.441 -10.469 -28.703 1 94.5 177 PHE B O 1
ATOM 3157 N N . PRO B 1 178 ? 8.367 -8.773 -27.641 1 94.56 178 PRO B N 1
ATOM 3158 C CA . PRO B 1 178 ? 7.695 -7.855 -28.562 1 94.56 178 PRO B CA 1
ATOM 3159 C C . PRO B 1 178 ? 7.984 -8.18 -30.016 1 94.56 178 PRO B C 1
ATOM 3161 O O . PRO B 1 178 ? 9.148 -8.289 -30.406 1 94.56 178 PRO B O 1
ATOM 3164 N N . GLY B 1 179 ? 6.922 -8.328 -30.828 1 93.31 179 GLY B N 1
ATOM 3165 C CA . GLY B 1 179 ? 7.059 -8.492 -32.281 1 93.31 179 GLY B CA 1
ATOM 3166 C C . GLY B 1 179 ? 7.281 -9.938 -32.688 1 93.31 179 GLY B C 1
ATOM 3167 O O . GLY B 1 179 ? 7.375 -10.234 -33.875 1 93.31 179 GLY B O 1
ATOM 3168 N N . LYS B 1 180 ? 7.414 -10.797 -31.766 1 93.12 180 LYS B N 1
ATOM 3169 C CA . LYS B 1 180 ? 7.621 -12.203 -32.094 1 93.12 180 LYS B CA 1
ATOM 3170 C C . LYS B 1 180 ? 6.301 -12.977 -32.094 1 93.12 180 LYS B C 1
ATOM 3172 O O . LYS B 1 180 ? 5.344 -12.562 -31.438 1 93.12 180 LYS B O 1
ATOM 3177 N N . GLU B 1 181 ? 6.301 -13.953 -32.844 1 90.94 181 GLU B N 1
ATOM 3178 C CA . GLU B 1 181 ? 5.148 -14.852 -32.844 1 90.94 181 GLU B CA 1
ATOM 3179 C C . GLU B 1 181 ? 5.387 -16.062 -31.938 1 90.94 181 GLU B C 1
ATOM 3181 O O . GLU B 1 181 ? 6.484 -16.625 -31.922 1 90.94 181 GLU B O 1
ATOM 3186 N N . VAL B 1 182 ? 4.387 -16.25 -31.141 1 89.12 182 VAL B N 1
ATOM 3187 C CA . VAL B 1 182 ? 4.508 -17.375 -30.219 1 89.12 182 VAL B CA 1
ATOM 3188 C C . VAL B 1 182 ? 3.332 -18.328 -30.422 1 89.12 182 VAL B C 1
ATOM 3190 O O . VAL B 1 182 ? 2.189 -17.906 -30.578 1 89.12 182 VAL B O 1
ATOM 3193 N N . THR B 1 183 ? 3.635 -19.609 -30.484 1 86.81 183 THR B N 1
ATOM 3194 C CA . THR B 1 183 ? 2.609 -20.641 -30.641 1 86.81 183 THR B CA 1
ATOM 3195 C C . THR B 1 183 ? 2.555 -21.547 -29.422 1 86.81 183 THR B C 1
ATOM 3197 O O . THR B 1 183 ? 3.594 -21.906 -28.859 1 86.81 183 THR B O 1
ATOM 3200 N N . CYS B 1 184 ? 1.363 -21.734 -28.953 1 88.12 184 CYS B N 1
ATOM 3201 C CA . CYS B 1 184 ? 1.11 -22.703 -27.906 1 88.12 184 CYS B CA 1
ATOM 3202 C C . CYS B 1 184 ? -0.32 -23.219 -27.969 1 88.12 184 CYS B C 1
ATOM 3204 O O . CYS B 1 184 ? -1.174 -22.625 -28.625 1 88.12 184 CYS B O 1
ATOM 3206 N N . SER B 1 185 ? -0.585 -24.406 -27.297 1 92.06 185 SER B N 1
ATOM 3207 C CA . SER B 1 185 ? -1.882 -25.062 -27.375 1 92.06 185 SER B CA 1
ATOM 3208 C C . SER B 1 185 ? -2.887 -24.453 -26.406 1 92.06 185 SER B C 1
ATOM 3210 O O . SER B 1 185 ? -4.09 -24.688 -26.531 1 92.06 185 SER B O 1
ATOM 3212 N N . LEU B 1 186 ? -2.518 -23.688 -25.5 1 94 186 LEU B N 1
ATOM 3213 C CA . LEU B 1 186 ? -3.381 -23.094 -24.484 1 94 186 LEU B CA 1
ATOM 3214 C C . LEU B 1 186 ? -4.172 -21.922 -25.062 1 94 186 LEU B C 1
ATOM 3216 O O . LEU B 1 186 ? -3.76 -21.312 -26.047 1 94 186 LEU B O 1
ATOM 3220 N N . PRO B 1 187 ? -5.34 -21.641 -24.5 1 93.81 187 PRO B N 1
ATOM 3221 C CA . PRO B 1 187 ? -6.051 -20.422 -24.922 1 93.81 187 PRO B CA 1
ATOM 3222 C C . PRO B 1 187 ? -5.289 -19.141 -24.594 1 93.81 187 PRO B C 1
ATOM 3224 O O . PRO B 1 187 ? -5.199 -18.766 -23.422 1 93.81 187 PRO B O 1
ATOM 3227 N N . LEU B 1 188 ? -4.914 -18.422 -25.547 1 93.12 188 LEU B N 1
ATOM 3228 C CA . LEU B 1 188 ? -3.953 -17.328 -25.391 1 93.12 188 LEU B CA 1
ATOM 3229 C C . LEU B 1 188 ? -4.645 -16.047 -24.922 1 93.12 188 LEU B C 1
ATOM 3231 O O . LEU B 1 188 ? -3.998 -15.156 -24.375 1 93.12 188 LEU B O 1
ATOM 3235 N N . HIS B 1 189 ? -5.977 -15.977 -25.078 1 93 189 HIS B N 1
ATOM 3236 C CA . HIS B 1 189 ? -6.668 -14.719 -24.797 1 93 189 HIS B CA 1
ATOM 3237 C C . HIS B 1 189 ? -7.582 -14.844 -23.594 1 93 189 HIS B C 1
ATOM 3239 O O . HIS B 1 189 ? -8.227 -13.867 -23.188 1 93 189 HIS B O 1
ATOM 3245 N N . LYS B 1 190 ? -7.539 -16.078 -23.047 1 93.69 190 LYS B N 1
ATOM 3246 C CA . LYS B 1 190 ? -8.352 -16.297 -21.859 1 93.69 190 LYS B CA 1
ATOM 3247 C C . LYS B 1 190 ? -7.688 -15.68 -20.625 1 93.69 190 LYS B C 1
ATOM 3249 O O . LYS B 1 190 ? -6.473 -15.797 -20.453 1 93.69 190 LYS B O 1
ATOM 3254 N N . THR B 1 191 ? -8.508 -15.07 -19.797 1 90.31 191 THR B N 1
ATOM 3255 C CA . THR B 1 191 ? -8.023 -14.5 -18.547 1 90.31 191 THR B CA 1
ATOM 3256 C C . THR B 1 191 ? -7.441 -15.586 -17.641 1 90.31 191 THR B C 1
ATOM 3258 O O . THR B 1 191 ? -7.898 -16.734 -17.672 1 90.31 191 THR B O 1
ATOM 3261 N N . SER B 1 192 ? -6.438 -15.18 -17.016 1 89.19 192 SER B N 1
ATOM 3262 C CA . SER B 1 192 ? -5.777 -16.078 -16.062 1 89.19 192 SER B CA 1
ATOM 3263 C C . SER B 1 192 ? -5.777 -15.492 -14.656 1 89.19 192 SER B C 1
ATOM 3265 O O . SER B 1 192 ? -4.773 -15.578 -13.945 1 89.19 192 SER B O 1
ATOM 3267 N N . GLY B 1 193 ? -6.754 -14.672 -14.43 1 78.88 193 GLY B N 1
ATOM 3268 C CA . GLY B 1 193 ? -6.875 -14.062 -13.109 1 78.88 193 GLY B CA 1
ATOM 3269 C C . GLY B 1 193 ? -7.27 -15.055 -12.031 1 78.88 193 GLY B C 1
ATOM 3270 O O . GLY B 1 193 ? -8.266 -15.766 -12.172 1 78.88 193 GLY B O 1
ATOM 3271 N N . PRO B 1 194 ? -6.312 -15.133 -10.875 1 89.69 194 PRO B N 1
ATOM 3272 C CA . PRO B 1 194 ? -5.238 -14.633 -10.008 1 89.69 194 PRO B CA 1
ATOM 3273 C C . PRO B 1 194 ? -3.9 -15.312 -10.273 1 89.69 194 PRO B C 1
ATOM 3275 O O . PRO B 1 194 ? -3.25 -15.781 -9.328 1 89.69 194 PRO B O 1
ATOM 3278 N N . SER B 1 195 ? -3.484 -15.312 -11.555 1 93.56 195 SER B N 1
ATOM 3279 C CA . SER B 1 195 ? -2.223 -15.883 -12.016 1 93.56 195 SER B CA 1
ATOM 3280 C C . SER B 1 195 ? -2.205 -17.391 -11.852 1 93.56 195 SER B C 1
ATOM 3282 O O . SER B 1 195 ? -1.267 -17.953 -11.281 1 93.56 195 SER B O 1
ATOM 3284 N N . THR B 1 196 ? -3.316 -17.969 -12.352 1 95.81 196 THR B N 1
ATOM 3285 C CA . THR B 1 196 ? -3.398 -19.438 -12.312 1 95.81 196 THR B CA 1
ATOM 3286 C C . THR B 1 196 ? -2.34 -20.047 -13.219 1 95.81 196 THR B C 1
ATOM 3288 O O . THR B 1 196 ? -1.946 -21.203 -13.023 1 95.81 196 THR B O 1
ATOM 3291 N N . SER B 1 197 ? -1.926 -19.312 -14.195 1 97.25 197 SER B N 1
ATOM 3292 C CA . SER B 1 197 ? -0.818 -19.719 -15.055 1 97.25 197 SER B CA 1
ATOM 3293 C C . SER B 1 197 ? 0.31 -18.688 -15.023 1 97.25 197 SER B C 1
ATOM 3295 O O . SER B 1 197 ? 0.079 -17.516 -14.727 1 97.25 197 SER B O 1
ATOM 3297 N N . VAL B 1 198 ? 1.498 -19.203 -15.32 1 98.12 198 VAL B N 1
ATOM 3298 C CA . VAL B 1 198 ? 2.684 -18.344 -15.344 1 98.12 198 VAL B CA 1
ATOM 3299 C C . VAL B 1 198 ? 3.574 -18.734 -16.516 1 98.12 198 VAL B C 1
ATOM 3301 O O . VAL B 1 198 ? 3.617 -19.906 -16.922 1 98.12 198 VAL B O 1
ATOM 3304 N N . ILE B 1 199 ? 4.207 -17.75 -17.078 1 97.62 199 ILE B N 1
ATOM 3305 C CA . ILE B 1 199 ? 5.25 -17.969 -18.078 1 97.62 199 ILE B CA 1
ATOM 3306 C C . ILE B 1 199 ? 6.613 -18.047 -17.391 1 97.62 199 ILE B C 1
ATOM 3308 O O . ILE B 1 199 ? 6.934 -17.188 -16.547 1 97.62 199 ILE B O 1
ATOM 3312 N N . VAL B 1 200 ? 7.402 -19.094 -17.719 1 97.88 200 VAL B N 1
ATOM 3313 C CA . VAL B 1 200 ? 8.68 -19.234 -17.031 1 97.88 200 VAL B CA 1
ATOM 3314 C C . VAL B 1 200 ? 9.797 -19.469 -18.047 1 97.88 200 VAL B C 1
ATOM 3316 O O . VAL B 1 200 ? 9.562 -20.047 -19.109 1 97.88 200 VAL B O 1
ATOM 3319 N N . ALA B 1 201 ? 10.945 -18.922 -17.766 1 97.81 201 ALA B N 1
ATOM 3320 C CA . ALA B 1 201 ? 12.18 -19.25 -18.469 1 97.81 201 ALA B CA 1
ATOM 3321 C C . ALA B 1 201 ? 12.969 -20.328 -17.719 1 97.81 201 ALA B C 1
ATOM 3323 O O . ALA B 1 201 ? 13.312 -20.141 -16.547 1 97.81 201 ALA B O 1
ATOM 3324 N N . VAL B 1 202 ? 13.258 -21.406 -18.359 1 97.44 202 VAL B N 1
ATOM 3325 C CA . VAL B 1 202 ? 13.977 -22.516 -17.75 1 97.44 202 VAL B CA 1
ATOM 3326 C C . VAL B 1 202 ? 15.328 -22.703 -18.438 1 97.44 202 VAL B C 1
ATOM 3328 O O . VAL B 1 202 ? 15.406 -22.734 -19.672 1 97.44 202 VAL B O 1
ATOM 3331 N N . LYS B 1 203 ? 16.359 -22.797 -17.609 1 95.69 203 LYS B N 1
ATOM 3332 C CA . LYS B 1 203 ? 17.703 -23.016 -18.156 1 95.69 203 LYS B CA 1
ATOM 3333 C C . LYS B 1 203 ? 17.703 -24.203 -19.109 1 95.69 203 LYS B C 1
ATOM 3335 O O . LYS B 1 203 ? 17.109 -25.25 -18.812 1 95.69 203 LYS B O 1
ATOM 3340 N N . LYS B 1 204 ? 18.391 -23.984 -20.172 1 94.44 204 LYS B N 1
ATOM 3341 C CA . LYS B 1 204 ? 18.484 -25.078 -21.156 1 94.44 204 LYS B CA 1
ATOM 3342 C C . LYS B 1 204 ? 19.078 -26.328 -20.516 1 94.44 204 LYS B C 1
ATOM 3344 O O . LYS B 1 204 ? 19.984 -26.25 -19.703 1 94.44 204 LYS B O 1
ATOM 3349 N N . ASN B 1 205 ? 18.641 -27.469 -20.859 1 90.56 205 ASN B N 1
ATOM 3350 C CA . ASN B 1 205 ? 19.062 -28.797 -20.422 1 90.56 205 ASN B CA 1
ATOM 3351 C C . ASN B 1 205 ? 18.609 -29.078 -19 1 90.56 205 ASN B C 1
ATOM 3353 O O . ASN B 1 205 ? 19.109 -30 -18.344 1 90.56 205 ASN B O 1
ATOM 3357 N N . GLU B 1 206 ? 17.734 -28.25 -18.422 1 91.94 206 GLU B N 1
ATOM 3358 C CA . GLU B 1 206 ? 17.203 -28.5 -17.078 1 91.94 206 GLU B CA 1
ATOM 3359 C C . GLU B 1 206 ? 15.727 -28.859 -17.141 1 91.94 206 GLU B C 1
ATOM 3361 O O . GLU B 1 206 ? 15.039 -28.828 -16.109 1 91.94 206 GLU B O 1
ATOM 3366 N N . GLU B 1 207 ? 15.195 -29.141 -18.25 1 89.5 207 GLU B N 1
ATOM 3367 C CA . GLU B 1 207 ? 13.781 -29.469 -18.469 1 89.5 207 GLU B CA 1
ATOM 3368 C C . GLU B 1 207 ? 13.375 -30.688 -17.656 1 89.5 207 GLU B C 1
ATOM 3370 O O . GLU B 1 207 ? 12.227 -30.797 -17.219 1 89.5 207 GLU B O 1
ATOM 3375 N N . ASN B 1 208 ? 14.305 -31.578 -17.484 1 91.56 208 ASN B N 1
ATOM 3376 C CA . ASN B 1 208 ? 14.016 -32.781 -16.734 1 91.56 208 ASN B CA 1
ATOM 3377 C C . ASN B 1 208 ? 13.594 -32.469 -15.297 1 91.56 208 ASN B C 1
ATOM 3379 O O . ASN B 1 208 ? 12.797 -33.188 -14.703 1 91.56 208 ASN B O 1
ATOM 3383 N N . HIS B 1 209 ? 14.07 -31.375 -14.805 1 91.19 209 HIS B N 1
ATOM 3384 C CA . HIS B 1 209 ? 13.711 -30.984 -13.445 1 91.19 209 HIS B CA 1
ATOM 3385 C C . HIS B 1 209 ? 12.258 -30.531 -13.367 1 91.19 209 HIS B C 1
ATOM 3387 O O . HIS B 1 209 ? 11.617 -30.672 -12.328 1 91.19 209 HIS B O 1
ATOM 3393 N N . LEU B 1 210 ? 11.75 -29.969 -14.43 1 92.12 210 LEU B N 1
ATOM 3394 C CA . LEU B 1 210 ? 10.336 -29.625 -14.461 1 92.12 210 LEU B CA 1
ATOM 3395 C C . LEU B 1 210 ? 9.469 -30.875 -14.32 1 92.12 210 LEU B C 1
ATOM 3397 O O . LEU B 1 210 ? 8.531 -30.891 -13.523 1 92.12 210 LEU B O 1
ATOM 3401 N N . ASN B 1 211 ? 9.852 -31.891 -15.023 1 90 211 ASN B N 1
ATOM 3402 C CA . ASN B 1 211 ? 9.109 -33.156 -14.992 1 90 211 ASN B CA 1
ATOM 3403 C C . ASN B 1 211 ? 9.117 -33.781 -13.602 1 90 211 ASN B C 1
ATOM 3405 O O . ASN B 1 211 ? 8.133 -34.375 -13.18 1 90 211 ASN B O 1
ATOM 3409 N N . GLU B 1 212 ? 10.203 -33.562 -12.969 1 91.06 212 GLU B N 1
ATOM 3410 C CA . GLU B 1 212 ? 10.375 -34.219 -11.672 1 91.06 212 GLU B CA 1
ATOM 3411 C C . GLU B 1 212 ? 9.672 -33.406 -10.57 1 91.06 212 GLU B C 1
ATOM 3413 O O . GLU B 1 212 ? 9.211 -34 -9.578 1 91.06 212 GLU B O 1
ATOM 3418 N N . ARG B 1 213 ? 9.547 -32.156 -10.82 1 91.31 213 ARG B N 1
ATOM 3419 C CA . ARG B 1 213 ? 9.188 -31.344 -9.672 1 91.31 213 ARG B CA 1
ATOM 3420 C C . ARG B 1 213 ? 7.801 -30.734 -9.852 1 91.31 213 ARG B C 1
ATOM 3422 O O . ARG B 1 213 ? 7.141 -30.375 -8.875 1 91.31 213 ARG B O 1
ATOM 3429 N N . LEU B 1 214 ? 7.348 -30.641 -11.031 1 94.69 214 LEU B N 1
ATOM 3430 C CA . LEU B 1 214 ? 6.047 -30.016 -11.266 1 94.69 214 LEU B CA 1
ATOM 3431 C C . LEU B 1 214 ? 4.934 -31.062 -11.227 1 94.69 214 LEU B C 1
ATOM 3433 O O . LEU B 1 214 ? 5.07 -32.156 -11.805 1 94.69 214 LEU B O 1
ATOM 3437 N N . THR B 1 215 ? 3.971 -30.812 -10.516 1 94.88 215 THR B N 1
ATOM 3438 C CA . THR B 1 215 ? 2.752 -31.609 -10.57 1 94.88 215 THR B CA 1
ATOM 3439 C C . THR B 1 215 ? 1.701 -30.953 -11.453 1 94.88 215 THR B C 1
ATOM 3441 O O . THR B 1 215 ? 0.735 -31.594 -11.867 1 94.88 215 THR B O 1
ATOM 3444 N N . THR B 1 216 ? 1.886 -29.688 -11.719 1 95.31 216 THR B N 1
ATOM 3445 C CA . THR B 1 216 ? 1.015 -28.906 -12.594 1 95.31 216 THR B CA 1
ATOM 3446 C C . THR B 1 216 ? 1.428 -29.078 -14.055 1 95.31 216 THR B C 1
ATOM 3448 O O . THR B 1 216 ? 2.619 -29.109 -14.367 1 95.31 216 THR B O 1
ATOM 3451 N N . PRO B 1 217 ? 0.448 -29.219 -14.93 1 94.5 217 PRO B N 1
ATOM 3452 C CA . PRO B 1 217 ? 0.804 -29.312 -16.344 1 94.5 217 PRO B CA 1
ATOM 3453 C C . PRO B 1 217 ? 1.562 -28.078 -16.859 1 94.5 217 PRO B C 1
ATOM 3455 O O . PRO B 1 217 ? 1.349 -26.969 -16.359 1 94.5 217 PRO B O 1
ATOM 3458 N N . TYR B 1 218 ? 2.441 -28.312 -17.766 1 96.19 218 TYR B N 1
ATOM 3459 C CA . TYR B 1 218 ? 3.184 -27.234 -18.391 1 96.19 218 TYR B CA 1
ATOM 3460 C C . TYR B 1 218 ? 3.355 -27.484 -19.891 1 96.19 218 TYR B C 1
ATOM 3462 O O . TYR B 1 218 ? 3.201 -28.609 -20.359 1 96.19 218 TYR B O 1
ATOM 3470 N N . GLU B 1 219 ? 3.551 -26.422 -20.625 1 95.5 219 GLU B N 1
ATOM 3471 C CA . GLU B 1 219 ? 3.705 -26.5 -22.078 1 95.5 219 GLU B CA 1
ATOM 3472 C C . GLU B 1 219 ? 4.852 -25.609 -22.547 1 95.5 219 GLU B C 1
ATOM 3474 O O . GLU B 1 219 ? 4.98 -24.469 -22.109 1 95.5 219 GLU B O 1
ATOM 3479 N N . LYS B 1 220 ? 5.672 -26.188 -23.469 1 95.12 220 LYS B N 1
ATOM 3480 C CA . LYS B 1 220 ? 6.77 -25.406 -24.031 1 95.12 220 LYS B CA 1
ATOM 3481 C C . LYS B 1 220 ? 6.254 -24.375 -25.031 1 95.12 220 LYS B C 1
ATOM 3483 O O . LYS B 1 220 ? 5.355 -24.672 -25.828 1 95.12 220 LYS B O 1
ATOM 3488 N N . LEU B 1 221 ? 6.793 -23.219 -24.922 1 95.31 221 LEU B N 1
ATOM 3489 C CA . LEU B 1 221 ? 6.473 -22.156 -25.875 1 95.31 221 LEU B CA 1
ATOM 3490 C C . LEU B 1 221 ? 7.41 -22.219 -27.078 1 95.31 221 LEU B C 1
ATOM 3492 O O . LEU B 1 221 ? 8.625 -22.391 -26.922 1 95.31 221 LEU B O 1
ATOM 3496 N N . ILE B 1 222 ? 6.871 -22.141 -28.25 1 92.75 222 ILE B N 1
ATOM 3497 C CA . ILE B 1 222 ? 7.656 -22.047 -29.484 1 92.75 222 ILE B CA 1
ATOM 3498 C C . ILE B 1 222 ? 7.664 -20.594 -29.969 1 92.75 222 ILE B C 1
ATOM 3500 O O . ILE B 1 222 ? 6.629 -20.062 -30.375 1 92.75 222 ILE B O 1
ATOM 3504 N N . ILE B 1 223 ? 8.789 -19.984 -29.875 1 89.19 223 ILE B N 1
ATOM 3505 C CA . ILE B 1 223 ? 8.938 -18.578 -30.234 1 89.19 223 ILE B CA 1
ATOM 3506 C C . ILE B 1 223 ? 9.641 -18.453 -31.578 1 89.19 223 ILE B C 1
ATOM 3508 O O . ILE B 1 223 ? 10.727 -19 -31.766 1 89.19 223 ILE B O 1
ATOM 3512 N N . THR B 1 224 ? 8.977 -17.812 -32.531 1 87.62 224 THR B N 1
ATOM 3513 C CA . THR B 1 224 ? 9.562 -17.625 -33.844 1 87.62 224 THR B CA 1
ATOM 3514 C C . THR B 1 224 ? 9.648 -16.141 -34.219 1 87.62 224 THR B C 1
ATOM 3516 O O . THR B 1 224 ? 8.805 -15.352 -33.781 1 87.62 224 THR B O 1
#

Organism: NCBI:txid1368476

pLDDT: mean 94.91, std 4.12, range [74.81, 98.81]